Protein AF-A0A9N9AK82-F1 (afdb_monomer_lite)

Radius of gyration: 32.77 Å; chains: 1; bounding box: 68×55×92 Å

Structure (mmCIF, N/CA/C/O backbone):
data_AF-A0A9N9AK82-F1
#
_entry.id   AF-A0A9N9AK82-F1
#
loop_
_atom_site.group_PDB
_atom_site.id
_atom_site.type_symbol
_atom_site.label_atom_id
_atom_site.label_alt_id
_atom_site.label_comp_id
_atom_site.label_asym_id
_atom_site.label_entity_id
_atom_site.label_seq_id
_atom_site.pdbx_PDB_ins_code
_atom_site.Cartn_x
_atom_site.Cartn_y
_atom_site.Cartn_z
_atom_site.occupancy
_atom_site.B_iso_or_equiv
_atom_site.auth_seq_id
_atom_site.auth_comp_id
_atom_site.auth_asym_id
_atom_site.auth_atom_id
_atom_site.pdbx_PDB_model_num
ATOM 1 N N . MET A 1 1 ? 30.386 0.421 -1.378 1.00 57.12 1 MET A N 1
ATOM 2 C CA . MET A 1 1 ? 29.813 1.530 -0.576 1.00 57.12 1 MET A CA 1
ATOM 3 C C . MET A 1 1 ? 28.422 1.947 -1.065 1.00 57.12 1 MET A C 1
ATOM 5 O O . MET A 1 1 ? 27.515 1.926 -0.253 1.00 57.12 1 MET A O 1
ATOM 9 N N . LYS A 1 2 ? 28.200 2.246 -2.359 1.00 51.28 2 LYS A N 1
ATOM 10 C CA . LYS A 1 2 ? 26.871 2.653 -2.878 1.00 51.28 2 LYS A CA 1
ATOM 11 C C . LYS A 1 2 ? 25.741 1.621 -2.682 1.00 51.28 2 LYS A C 1
ATOM 13 O O . LYS A 1 2 ? 24.610 2.031 -2.464 1.00 51.28 2 LYS A O 1
ATOM 18 N N . GLU A 1 3 ? 26.031 0.320 -2.707 1.00 54.09 3 GLU A N 1
ATOM 19 C CA . GLU A 1 3 ? 24.995 -0.717 -2.520 1.00 54.09 3 GLU A CA 1
ATOM 20 C C . GLU A 1 3 ? 24.524 -0.854 -1.069 1.00 54.09 3 GLU A C 1
ATOM 22 O O . GLU A 1 3 ? 23.326 -0.933 -0.819 1.00 54.09 3 GLU A O 1
ATOM 27 N N . HIS A 1 4 ? 25.436 -0.729 -0.100 1.00 60.81 4 HIS A N 1
ATOM 28 C CA . HIS A 1 4 ? 25.074 -0.711 1.322 1.00 60.81 4 HIS A CA 1
ATOM 29 C C . HIS A 1 4 ? 24.156 0.467 1.682 1.00 60.81 4 HIS A C 1
ATOM 31 O O . HIS A 1 4 ? 23.284 0.327 2.533 1.00 60.81 4 HIS A O 1
ATOM 37 N N . TYR A 1 5 ? 24.308 1.617 1.013 1.00 67.31 5 TYR A N 1
ATOM 38 C CA . TYR A 1 5 ? 23.419 2.765 1.220 1.00 67.31 5 TYR A CA 1
ATOM 39 C C . TYR A 1 5 ? 22.008 2.542 0.671 1.00 67.31 5 TYR A C 1
ATOM 41 O O . TYR A 1 5 ? 21.062 3.062 1.255 1.00 67.31 5 TYR A O 1
ATOM 49 N N . LYS A 1 6 ? 21.855 1.783 -0.425 1.00 63.31 6 LYS A N 1
ATOM 50 C CA . LYS A 1 6 ? 20.532 1.456 -0.975 1.00 63.31 6 LYS A CA 1
ATOM 51 C C . LYS A 1 6 ? 19.768 0.522 -0.043 1.00 63.31 6 LYS A C 1
ATOM 53 O O . LYS A 1 6 ? 18.629 0.826 0.289 1.00 63.31 6 LYS A O 1
ATOM 58 N N . PHE A 1 7 ? 20.429 -0.536 0.424 1.00 71.44 7 PHE A N 1
ATOM 59 C CA . PHE A 1 7 ? 19.843 -1.504 1.351 1.00 71.44 7 PHE A CA 1
ATOM 60 C C . PHE A 1 7 ? 19.401 -0.844 2.666 1.00 71.44 7 PHE A C 1
ATOM 62 O O . PHE A 1 7 ? 18.273 -1.010 3.112 1.00 71.44 7 PHE A O 1
ATOM 69 N N . PHE A 1 8 ? 20.242 0.017 3.250 1.00 74.50 8 PHE A N 1
ATOM 70 C CA . PHE A 1 8 ? 19.882 0.708 4.492 1.00 74.50 8 PHE A CA 1
ATOM 71 C C . PHE A 1 8 ? 18.676 1.650 4.326 1.00 74.50 8 PHE A C 1
ATOM 73 O O . PHE A 1 8 ? 17.865 1.805 5.237 1.00 74.50 8 PHE A O 1
ATOM 80 N N . TRP A 1 9 ? 18.538 2.280 3.157 1.00 72.50 9 TRP A N 1
ATOM 81 C CA . TRP A 1 9 ? 17.417 3.173 2.867 1.00 72.50 9 TRP A CA 1
ATOM 82 C C . TRP A 1 9 ? 16.094 2.428 2.665 1.00 72.50 9 TRP A C 1
ATOM 84 O O . TRP A 1 9 ? 15.057 2.928 3.105 1.00 72.50 9 TRP A O 1
ATOM 94 N N . THR A 1 10 ? 16.106 1.257 2.023 1.00 70.44 10 THR A N 1
ATOM 95 C CA . THR A 1 10 ? 14.892 0.448 1.828 1.00 70.44 10 THR A CA 1
ATOM 96 C C . THR A 1 10 ? 14.369 -0.094 3.151 1.00 70.44 10 THR A C 1
ATOM 98 O O . THR A 1 10 ? 13.183 0.080 3.434 1.00 70.44 10 THR A O 1
ATOM 101 N N . GLU A 1 11 ? 15.253 -0.622 4.000 1.00 76.00 11 GLU A N 1
ATOM 102 C CA . GLU A 1 11 ? 14.891 -1.121 5.333 1.00 76.00 11 GLU A CA 1
ATOM 103 C C . GLU A 1 11 ? 14.352 -0.007 6.233 1.00 76.00 11 GLU A C 1
ATOM 105 O O . GLU A 1 11 ? 13.320 -0.151 6.891 1.00 76.00 11 GLU A O 1
ATOM 110 N N . PHE A 1 12 ? 14.982 1.169 6.195 1.00 79.50 12 PHE A N 1
ATOM 111 C CA . PHE A 1 12 ? 14.509 2.323 6.953 1.00 79.50 12 PHE A CA 1
ATOM 112 C C . PHE A 1 12 ? 13.106 2.782 6.518 1.00 79.50 12 PHE A C 1
ATOM 114 O O . PHE A 1 12 ? 12.248 3.059 7.363 1.00 79.50 12 PHE A O 1
ATOM 121 N N . ILE A 1 13 ? 12.842 2.841 5.206 1.00 76.19 13 ILE A N 1
ATOM 122 C CA . ILE A 1 13 ? 11.513 3.178 4.674 1.00 76.19 13 ILE A CA 1
ATOM 123 C C . ILE A 1 13 ? 10.488 2.120 5.094 1.00 76.19 13 ILE A C 1
ATOM 125 O O . ILE A 1 13 ? 9.390 2.480 5.527 1.00 76.19 13 ILE A O 1
ATOM 129 N N . PHE A 1 14 ? 10.829 0.834 4.991 1.00 74.75 14 PHE A N 1
ATOM 130 C CA . PHE A 1 14 ? 9.930 -0.261 5.344 1.00 74.75 14 PHE A CA 1
ATOM 131 C C . PHE A 1 14 ? 9.574 -0.246 6.836 1.00 74.75 14 PHE A C 1
ATOM 133 O O . PHE A 1 14 ? 8.390 -0.292 7.188 1.00 74.75 14 PHE A O 1
ATOM 140 N N . GLY A 1 15 ? 10.568 -0.051 7.707 1.00 79.75 15 GLY A N 1
ATOM 141 C CA . GLY A 1 15 ? 10.370 0.121 9.145 1.00 79.75 15 GLY A CA 1
ATOM 142 C C . GLY A 1 15 ? 9.437 1.293 9.470 1.00 79.75 15 GLY A C 1
ATOM 143 O O . GLY A 1 15 ? 8.470 1.132 10.220 1.00 79.75 15 GLY A O 1
ATOM 144 N N . LEU A 1 16 ? 9.643 2.459 8.845 1.00 77.06 16 LEU A N 1
ATOM 145 C CA . LEU A 1 16 ? 8.751 3.616 9.007 1.00 77.06 16 LEU A CA 1
ATOM 146 C C . LEU A 1 16 ? 7.314 3.328 8.544 1.00 77.06 16 LEU A C 1
ATOM 148 O O . LEU A 1 16 ? 6.356 3.701 9.228 1.00 77.06 16 LEU A O 1
ATOM 152 N N . LEU A 1 17 ? 7.143 2.648 7.406 1.00 77.56 17 LEU A N 1
ATOM 153 C CA . LEU A 1 17 ? 5.831 2.252 6.884 1.00 77.56 17 LEU A CA 1
ATOM 154 C C . LEU A 1 17 ? 5.108 1.273 7.818 1.00 77.56 17 LEU A C 1
ATOM 156 O O . LEU A 1 17 ? 3.905 1.425 8.043 1.00 77.56 17 LEU A O 1
ATOM 160 N N . SER A 1 18 ? 5.829 0.312 8.399 1.00 80.94 18 SER A N 1
ATOM 161 C CA . SER A 1 18 ? 5.286 -0.630 9.382 1.00 80.94 18 SER A CA 1
ATOM 162 C C . SER A 1 18 ? 4.779 0.093 10.637 1.00 80.94 18 SER A C 1
ATOM 164 O O . SER A 1 18 ? 3.636 -0.111 11.066 1.00 80.94 18 SER A O 1
ATOM 166 N N . VAL A 1 19 ? 5.569 1.033 11.175 1.00 85.44 19 VAL A N 1
ATOM 167 C CA . VAL A 1 19 ? 5.165 1.860 12.326 1.00 85.44 19 VAL A CA 1
ATOM 168 C C . VAL A 1 19 ? 3.916 2.687 12.002 1.00 85.44 19 VAL A C 1
ATOM 170 O O . VAL A 1 19 ? 2.976 2.715 12.802 1.00 85.44 19 VAL A O 1
ATOM 173 N N . LEU A 1 20 ? 3.852 3.303 10.817 1.00 80.94 20 LEU A N 1
ATOM 174 C CA . LEU A 1 20 ? 2.680 4.061 10.365 1.00 80.94 20 LEU A CA 1
ATOM 175 C C . LEU A 1 20 ? 1.424 3.186 10.251 1.00 80.94 20 LEU A C 1
ATOM 177 O O . LEU A 1 20 ? 0.350 3.579 10.713 1.00 80.94 20 LEU A O 1
ATOM 181 N N . LEU A 1 21 ? 1.536 1.978 9.691 1.00 81.94 21 LEU A N 1
ATOM 182 C CA . LEU A 1 21 ? 0.420 1.029 9.604 1.00 81.94 21 LEU A CA 1
ATOM 183 C C . LEU A 1 21 ? -0.079 0.608 10.993 1.00 81.94 21 LEU A C 1
ATOM 185 O O . LEU A 1 21 ? -1.291 0.574 11.239 1.00 81.94 21 LEU A O 1
ATOM 189 N N . LYS A 1 22 ? 0.842 0.346 11.927 1.00 86.00 22 LYS A N 1
ATOM 190 C CA . LYS A 1 22 ? 0.517 0.015 13.321 1.00 86.00 22 LYS A CA 1
ATOM 191 C C . LYS A 1 22 ? -0.215 1.169 14.013 1.00 86.00 22 LYS A C 1
ATOM 193 O O . LYS A 1 22 ? -1.239 0.935 14.660 1.00 86.00 22 LYS A O 1
ATOM 198 N N . GLN A 1 23 ? 0.248 2.408 13.832 1.00 86.81 23 GLN A N 1
ATOM 199 C CA . GLN A 1 23 ? -0.425 3.597 14.367 1.00 86.81 23 GLN A CA 1
ATOM 200 C C . GLN A 1 23 ? -1.829 3.781 13.783 1.00 86.81 23 GLN A C 1
ATOM 202 O O . GLN A 1 23 ? -2.773 4.006 14.544 1.00 86.81 23 GLN A O 1
ATOM 207 N N . LYS A 1 24 ? -2.006 3.599 12.467 1.00 85.44 24 LYS A N 1
ATOM 208 C CA . LYS A 1 24 ? -3.327 3.657 11.819 1.00 85.44 24 LYS A CA 1
ATOM 209 C C . LYS A 1 24 ? -4.302 2.639 12.405 1.00 85.44 24 LYS A C 1
ATOM 211 O O . LYS A 1 24 ? -5.432 2.994 12.734 1.00 85.44 24 LYS A O 1
ATOM 216 N N . LYS A 1 25 ? -3.863 1.395 12.618 1.00 87.94 25 LYS A N 1
ATOM 217 C CA . LYS A 1 25 ? -4.694 0.356 13.246 1.00 87.94 25 LYS A CA 1
ATOM 218 C C . LYS A 1 25 ? -5.120 0.742 14.667 1.00 87.94 25 LYS A C 1
ATOM 220 O O . LYS A 1 25 ? -6.303 0.650 14.995 1.00 87.94 25 LYS A O 1
ATOM 225 N N . HIS A 1 26 ? -4.182 1.222 15.489 1.00 89.94 26 HIS A N 1
ATOM 226 C CA . HIS A 1 26 ? -4.482 1.699 16.843 1.00 89.94 26 HIS A CA 1
ATOM 227 C C . HIS A 1 26 ? -5.468 2.872 16.845 1.00 89.94 26 HIS A C 1
ATOM 229 O O . HIS A 1 26 ? -6.387 2.898 17.660 1.00 89.94 26 HIS A O 1
ATOM 235 N N . LYS A 1 27 ? -5.312 3.818 15.917 1.00 91.44 27 LYS A N 1
ATOM 236 C CA . LYS A 1 27 ? -6.198 4.975 15.746 1.00 91.44 27 LYS A CA 1
ATOM 237 C C . LYS A 1 27 ? -7.631 4.555 15.412 1.00 91.44 27 LYS A C 1
ATOM 239 O O . LYS A 1 27 ? -8.564 5.064 16.027 1.00 91.44 27 LYS A O 1
ATOM 244 N N . THR A 1 28 ? -7.810 3.604 14.495 1.00 85.94 28 THR A N 1
ATOM 245 C CA . THR A 1 28 ? -9.134 3.062 14.140 1.00 85.94 28 THR A CA 1
ATOM 246 C C . THR A 1 28 ? -9.804 2.370 15.326 1.00 85.94 28 THR A C 1
ATOM 248 O O . THR A 1 28 ? -10.995 2.577 15.573 1.00 85.94 28 THR A O 1
ATOM 251 N N . GLN A 1 29 ? -9.043 1.596 16.105 1.00 91.38 29 GLN A N 1
ATOM 252 C CA . GLN A 1 29 ? -9.556 0.980 17.328 1.00 91.38 29 GLN A CA 1
ATOM 253 C C . GLN A 1 29 ? -9.997 2.047 18.343 1.00 91.38 29 GLN A C 1
ATOM 255 O O . GLN A 1 29 ? -11.115 1.989 18.850 1.00 91.38 29 GLN A O 1
ATOM 260 N N . LEU A 1 30 ? -9.165 3.069 18.569 1.00 93.56 30 LEU A N 1
ATOM 261 C CA . LEU A 1 30 ? -9.469 4.154 19.503 1.00 93.56 30 LEU A CA 1
ATOM 262 C C . LEU A 1 30 ? -10.710 4.955 19.092 1.00 93.56 30 LEU A C 1
ATOM 264 O O . LEU A 1 30 ? -11.515 5.320 19.942 1.00 93.56 30 LEU A O 1
ATOM 268 N N . LEU A 1 31 ? -10.874 5.216 17.792 1.00 90.31 31 LEU A N 1
ATOM 269 C CA . LEU A 1 31 ? -12.062 5.872 17.244 1.00 90.31 31 LEU A CA 1
ATOM 270 C C . LEU A 1 31 ? -13.328 5.062 17.531 1.00 90.31 31 LEU A C 1
ATOM 272 O O . LEU A 1 31 ? -14.309 5.625 18.000 1.00 90.31 31 LEU A O 1
ATOM 276 N N . THR A 1 32 ? -13.280 3.746 17.323 1.00 89.88 32 THR A N 1
ATOM 277 C CA . THR A 1 32 ? -14.416 2.850 17.596 1.00 89.88 32 THR A CA 1
ATOM 278 C C . THR A 1 32 ? -14.797 2.871 19.080 1.00 89.88 32 THR A C 1
ATOM 280 O O . THR A 1 32 ? -15.976 2.958 19.428 1.00 89.88 32 THR A O 1
ATOM 283 N N . GLU A 1 33 ? -13.802 2.853 19.970 1.00 92.88 33 GLU A N 1
ATOM 284 C CA . GLU A 1 33 ? -14.021 2.966 21.415 1.00 92.88 33 GLU A CA 1
ATOM 285 C C . GLU A 1 33 ? -14.613 4.326 21.811 1.00 92.88 33 GLU A C 1
ATOM 287 O O . GLU A 1 33 ? -15.521 4.373 22.639 1.00 92.88 33 GLU A O 1
ATOM 292 N N . ILE A 1 34 ? -14.141 5.424 21.210 1.00 92.75 34 ILE A N 1
ATOM 293 C CA . ILE A 1 34 ? -14.694 6.769 21.426 1.00 92.75 34 ILE A CA 1
ATOM 294 C C . ILE A 1 34 ? -16.156 6.818 20.978 1.00 92.75 34 ILE A C 1
ATOM 296 O O . ILE A 1 34 ? -17.001 7.249 21.756 1.00 92.75 34 ILE A O 1
ATOM 300 N N . THR A 1 35 ? -16.474 6.321 19.780 1.00 89.88 35 THR A N 1
ATOM 301 C CA . THR A 1 35 ? -17.852 6.286 19.268 1.00 89.88 35 THR A CA 1
ATOM 302 C C . THR A 1 35 ? -18.773 5.469 20.174 1.00 89.88 35 THR A C 1
ATOM 304 O O . THR A 1 35 ? -19.894 5.887 20.447 1.00 89.88 35 THR A O 1
ATOM 307 N N . THR A 1 36 ? -18.294 4.337 20.696 1.00 92.25 36 THR A N 1
ATOM 308 C CA . THR A 1 36 ? -19.066 3.500 21.629 1.00 92.25 36 THR A CA 1
ATOM 309 C C . THR A 1 36 ? -19.327 4.227 22.952 1.00 92.25 36 THR A C 1
ATOM 311 O O . THR A 1 36 ? -20.435 4.181 23.481 1.00 92.25 36 THR A O 1
ATOM 314 N N . LEU A 1 37 ? -18.323 4.930 23.489 1.00 92.44 37 LEU A N 1
ATOM 315 C CA . LEU A 1 37 ? -18.468 5.719 24.717 1.00 92.44 37 LEU A CA 1
ATOM 316 C C . LEU A 1 37 ? -19.406 6.921 24.538 1.00 92.44 37 LEU A C 1
ATOM 318 O O . LEU A 1 37 ? -20.136 7.248 25.466 1.00 92.44 37 LEU A O 1
ATOM 322 N N . GLU A 1 38 ? -19.414 7.556 23.366 1.00 90.56 38 GLU A N 1
ATOM 323 C CA . GLU A 1 38 ? -20.307 8.682 23.055 1.00 90.56 38 GLU A CA 1
ATOM 324 C C . GLU A 1 38 ? -21.777 8.265 22.912 1.00 90.56 38 GLU A C 1
ATOM 326 O O . GLU A 1 38 ? -22.667 9.074 23.158 1.00 90.56 38 GLU A O 1
ATOM 331 N N . GLN A 1 39 ? -22.041 7.010 22.538 1.00 91.06 39 GLN A N 1
ATOM 332 C CA . GLN A 1 39 ? -23.399 6.473 22.401 1.00 91.06 39 GLN A CA 1
ATOM 333 C C . GLN A 1 39 ? -24.003 5.988 23.728 1.00 91.06 39 GLN A C 1
ATOM 335 O O . GLN A 1 39 ? -25.219 5.808 23.815 1.00 91.06 39 GLN A O 1
ATOM 340 N N . ASN A 1 40 ? -23.188 5.780 24.766 1.00 91.81 40 ASN A N 1
ATOM 341 C CA . ASN A 1 40 ? -23.667 5.289 26.054 1.00 91.81 40 ASN A CA 1
ATOM 342 C C . ASN A 1 40 ? -24.250 6.435 26.914 1.00 91.81 40 ASN A C 1
ATOM 344 O O . ASN A 1 40 ? -23.563 7.424 27.166 1.00 91.81 40 ASN A O 1
ATOM 348 N N . PRO A 1 41 ? -25.484 6.298 27.443 1.00 75.69 41 PRO A N 1
ATOM 349 C CA . PRO A 1 41 ? -26.207 7.373 28.139 1.00 75.69 41 PRO A CA 1
ATOM 350 C C . PRO A 1 41 ? -25.645 7.739 29.524 1.00 75.69 41 PRO A C 1
ATOM 352 O O . PRO A 1 41 ? -26.105 8.697 30.141 1.00 75.69 41 PRO A O 1
ATOM 355 N N . THR A 1 42 ? -24.658 6.998 30.034 1.00 79.50 42 THR A N 1
ATOM 356 C CA . THR A 1 42 ? -23.975 7.288 31.304 1.00 79.50 42 THR A CA 1
ATOM 357 C C . THR A 1 42 ? -22.469 7.375 31.042 1.00 79.50 42 THR A C 1
ATOM 359 O O . THR A 1 42 ? -21.761 6.375 31.173 1.00 79.50 42 THR A O 1
ATOM 362 N N . PRO A 1 43 ? -21.959 8.528 30.579 1.00 73.25 43 PRO A N 1
ATOM 363 C CA . PRO A 1 43 ? -20.579 8.623 30.134 1.00 73.25 43 PRO A CA 1
ATOM 364 C C . PRO A 1 43 ? -19.623 8.639 31.328 1.00 73.25 43 PRO A C 1
ATOM 366 O O . PRO A 1 43 ? -19.697 9.500 32.206 1.00 73.25 43 PRO A O 1
ATOM 369 N N . ASN A 1 44 ? -18.653 7.724 31.315 1.00 88.38 44 ASN A N 1
ATOM 370 C CA . ASN A 1 44 ? -17.413 7.886 32.065 1.00 88.38 44 ASN A CA 1
ATOM 371 C C . ASN A 1 44 ? -16.596 9.006 31.394 1.00 88.38 44 ASN A C 1
ATOM 373 O O . ASN A 1 44 ? -15.694 8.751 30.594 1.00 88.38 44 ASN A O 1
ATOM 377 N N . GLN A 1 45 ? -16.984 10.260 31.651 1.00 92.44 45 GLN A N 1
ATOM 378 C CA . GLN A 1 45 ? -16.485 11.455 30.959 1.00 92.44 45 GLN A CA 1
ATOM 379 C C . GLN A 1 45 ? -14.949 11.538 30.968 1.00 92.44 45 GLN A C 1
ATOM 381 O O . GLN A 1 45 ? -14.333 11.887 29.962 1.00 92.44 45 GLN A O 1
ATOM 386 N N . THR A 1 46 ? -14.325 11.138 32.079 1.00 94.44 46 THR A N 1
ATOM 387 C CA . THR A 1 46 ? -12.866 11.111 32.240 1.00 94.44 46 THR A CA 1
ATOM 388 C C . THR A 1 46 ? -12.189 10.136 31.274 1.00 94.44 46 THR A C 1
ATOM 390 O O . THR A 1 46 ? -11.155 10.460 30.691 1.00 94.44 46 THR A O 1
ATOM 393 N N . GLU A 1 47 ? -12.770 8.954 31.054 1.00 95.38 47 GLU A N 1
ATOM 394 C CA . GLU A 1 47 ? -12.233 7.971 30.106 1.00 95.38 47 GLU A CA 1
ATOM 395 C C . GLU A 1 47 ? -12.364 8.461 28.657 1.00 95.38 47 GLU A C 1
ATOM 397 O O . GLU A 1 47 ? -11.428 8.323 27.863 1.00 95.38 47 GLU A O 1
ATOM 402 N N . LEU A 1 48 ? -13.493 9.093 28.320 1.00 93.62 48 LEU A N 1
ATOM 403 C CA . LEU A 1 48 ? -13.724 9.663 26.993 1.00 93.62 48 LEU A CA 1
ATOM 404 C C . LEU A 1 48 ? -12.699 10.757 26.661 1.00 93.62 48 LEU A C 1
ATOM 406 O O . LEU A 1 48 ? -12.124 10.763 25.569 1.00 93.62 48 LEU A O 1
ATOM 410 N N . GLU A 1 49 ? -12.432 11.664 27.601 1.00 95.12 49 GLU A N 1
ATOM 411 C CA . GLU A 1 49 ? -11.431 12.720 27.428 1.00 95.12 49 GLU A CA 1
ATOM 412 C C . GLU A 1 49 ? -10.011 12.156 27.303 1.00 95.12 49 GLU A C 1
ATOM 414 O O . GLU A 1 49 ? -9.258 12.586 26.422 1.00 95.12 49 GLU A O 1
ATOM 419 N N . ALA A 1 50 ? -9.660 11.143 28.102 1.00 96.62 50 ALA A N 1
ATOM 420 C CA . ALA A 1 50 ? -8.366 10.472 28.013 1.00 96.62 50 ALA A CA 1
ATOM 421 C C . ALA A 1 50 ? -8.155 9.804 26.642 1.00 96.62 50 ALA A C 1
ATOM 423 O O . ALA A 1 50 ? -7.095 9.969 26.029 1.00 96.62 50 ALA A O 1
ATOM 424 N N . LYS A 1 51 ? -9.171 9.111 26.106 1.00 95.31 51 LYS A N 1
ATOM 425 C CA . LYS A 1 51 ? -9.095 8.506 24.765 1.00 95.31 51 LYS A CA 1
ATOM 426 C C . LYS A 1 51 ? -9.027 9.567 23.669 1.00 95.31 51 LYS A C 1
ATOM 428 O O . LYS A 1 51 ? -8.187 9.462 22.779 1.00 95.31 51 LYS A O 1
ATOM 433 N N . LYS A 1 52 ? -9.819 10.641 23.751 1.00 93.25 52 LYS A N 1
ATOM 434 C CA . LYS A 1 52 ? -9.733 11.766 22.801 1.00 93.25 52 LYS A CA 1
ATOM 435 C C . LYS A 1 52 ? -8.355 12.427 22.809 1.00 93.25 52 LYS A C 1
ATOM 437 O O . LYS A 1 52 ? -7.861 12.798 21.747 1.00 93.25 52 LYS A O 1
ATOM 442 N N . LYS A 1 53 ? -7.718 12.558 23.976 1.00 96.25 53 LYS A N 1
ATOM 443 C CA . LYS A 1 53 ? -6.348 13.072 24.088 1.00 96.25 53 LYS A CA 1
ATOM 444 C C . LYS A 1 53 ? -5.341 12.134 23.416 1.00 96.25 53 LYS A C 1
ATOM 446 O O . LYS A 1 53 ? -4.590 12.583 22.556 1.00 96.25 53 LYS A O 1
ATOM 451 N N . LYS A 1 54 ? -5.388 10.834 23.725 1.00 95.81 54 LYS A N 1
ATOM 452 C CA . LYS A 1 54 ? -4.513 9.820 23.112 1.00 95.81 54 LYS A CA 1
ATOM 453 C C . LYS A 1 54 ? -4.682 9.736 21.589 1.00 95.81 54 LYS A C 1
ATOM 455 O O . LYS A 1 54 ? -3.711 9.519 20.871 1.00 95.81 54 LYS A O 1
ATOM 460 N N . LEU A 1 55 ? -5.898 9.954 21.079 1.00 94.00 55 LEU A N 1
ATOM 461 C CA . LEU A 1 55 ? -6.155 10.030 19.639 1.00 94.00 55 LEU A CA 1
ATOM 462 C C . LEU A 1 55 ? -5.401 11.193 18.979 1.00 94.00 55 LEU A C 1
ATOM 464 O O . LEU A 1 55 ? -4.839 11.004 17.903 1.00 94.00 55 LEU A O 1
ATOM 468 N N . ARG A 1 56 ? -5.371 12.372 19.618 1.00 93.06 56 ARG A N 1
ATOM 469 C CA . ARG A 1 56 ? -4.620 13.535 19.113 1.00 93.06 56 ARG A CA 1
ATOM 470 C C . ARG A 1 56 ? -3.116 13.277 19.125 1.00 93.06 56 ARG A C 1
ATOM 472 O O . ARG A 1 56 ? -2.461 13.532 18.126 1.00 93.06 56 ARG A O 1
ATOM 479 N N . GLU A 1 57 ? -2.592 12.694 20.204 1.00 94.75 57 GLU A N 1
ATOM 480 C CA . GLU A 1 57 ? -1.168 12.335 20.301 1.00 94.75 57 GLU A CA 1
ATOM 481 C C . GLU A 1 57 ? -0.747 11.372 19.178 1.00 94.75 57 GLU A C 1
ATOM 483 O O . GLU A 1 57 ? 0.277 11.585 18.533 1.00 94.75 57 GLU A O 1
ATOM 488 N N . LEU A 1 58 ? -1.566 10.356 18.877 1.00 92.69 58 LEU A N 1
ATOM 489 C CA . LEU A 1 58 ? -1.315 9.446 17.754 1.00 92.69 58 LEU A CA 1
ATOM 490 C C . LEU A 1 58 ? -1.404 10.148 16.393 1.00 92.69 58 LEU A C 1
ATOM 492 O O . LEU A 1 58 ? -0.625 9.835 15.499 1.00 92.69 58 LEU A O 1
ATOM 496 N N . GLN A 1 59 ? -2.332 11.094 16.222 1.00 88.94 59 GLN A N 1
ATOM 497 C CA . GLN A 1 59 ? -2.432 11.887 14.992 1.00 88.94 59 GLN A CA 1
ATOM 498 C C . GLN A 1 59 ? -1.195 12.767 14.772 1.00 88.94 59 GLN A C 1
ATOM 500 O O . GLN A 1 59 ? -0.729 12.893 13.639 1.00 88.94 59 GLN A O 1
ATOM 505 N N . ASP A 1 60 ? -0.648 13.352 15.836 1.00 91.75 60 ASP A N 1
ATOM 506 C CA . ASP A 1 60 ? 0.561 14.171 15.762 1.00 91.75 60 ASP A CA 1
ATOM 507 C C . ASP A 1 60 ? 1.804 13.322 15.463 1.00 91.75 60 ASP A C 1
ATOM 509 O O . ASP A 1 60 ? 2.626 13.710 14.631 1.00 91.75 60 ASP A O 1
ATOM 513 N N . GLN A 1 61 ? 1.914 12.135 16.070 1.00 91.25 61 GLN A N 1
ATOM 514 C CA . GLN A 1 61 ? 2.980 11.178 15.759 1.00 91.25 61 GLN A CA 1
ATOM 515 C C . GLN A 1 61 ? 2.913 10.698 14.304 1.00 91.25 61 GLN A C 1
ATOM 517 O O . GLN A 1 61 ? 3.934 10.691 13.619 1.00 91.25 61 GLN A O 1
ATOM 522 N N . GLU A 1 62 ? 1.717 10.358 13.812 1.00 89.12 62 GLU A N 1
ATOM 523 C CA . GLU A 1 62 ? 1.498 9.954 12.419 1.00 89.12 62 GLU A CA 1
ATOM 524 C C . GLU A 1 62 ? 1.958 11.062 11.464 1.00 89.12 62 GLU A C 1
ATOM 526 O O . GLU A 1 62 ? 2.663 10.793 10.494 1.00 89.12 62 GLU A O 1
ATOM 531 N N . LYS A 1 63 ? 1.638 12.323 11.783 1.00 88.44 63 LYS A N 1
ATOM 532 C CA . LYS A 1 63 ? 2.041 13.491 10.993 1.00 88.44 63 LYS A CA 1
ATOM 533 C C . LYS A 1 63 ? 3.556 13.717 10.990 1.00 88.44 63 LYS A C 1
ATOM 535 O O . LYS A 1 63 ? 4.117 14.096 9.961 1.00 88.44 63 LYS A O 1
ATOM 540 N N . GLN A 1 64 ? 4.225 13.506 12.125 1.00 89.38 64 GLN A N 1
ATOM 541 C CA . GLN A 1 64 ? 5.685 13.610 12.221 1.00 89.38 64 GLN A CA 1
ATOM 542 C C . GLN A 1 64 ? 6.380 12.508 11.416 1.00 89.38 64 GLN A C 1
ATOM 544 O O . GLN A 1 64 ? 7.299 12.803 10.654 1.00 89.38 64 GLN A O 1
ATOM 549 N N . LEU A 1 65 ? 5.905 11.265 11.529 1.00 88.81 65 LEU A N 1
ATOM 550 C CA . LEU A 1 65 ? 6.429 10.125 10.775 1.00 88.81 65 LEU A CA 1
ATOM 551 C C . LEU A 1 65 ? 6.154 10.250 9.275 1.00 88.81 65 LEU A C 1
ATOM 553 O O . LEU A 1 65 ? 7.012 9.927 8.464 1.00 88.81 65 LEU A O 1
ATOM 557 N N . SER A 1 66 ? 4.987 10.759 8.872 1.00 85.50 66 SER A N 1
ATOM 558 C CA . SER A 1 66 ? 4.717 10.992 7.453 1.00 85.50 66 SER A CA 1
ATOM 559 C C . SER A 1 66 ? 5.616 12.086 6.878 1.00 85.50 66 SER A C 1
ATOM 561 O O . SER A 1 66 ? 6.023 11.992 5.727 1.00 85.50 66 SER A O 1
ATOM 563 N N . ALA A 1 67 ? 5.968 13.103 7.672 1.00 90.06 67 ALA A N 1
ATOM 564 C CA . ALA A 1 67 ? 6.822 14.198 7.219 1.00 90.06 67 ALA A CA 1
ATOM 565 C C . ALA A 1 67 ? 8.282 13.778 6.964 1.00 90.06 67 ALA A C 1
ATOM 567 O O . ALA A 1 67 ? 8.967 14.468 6.208 1.00 90.06 67 ALA A O 1
ATOM 568 N N . SER A 1 68 ? 8.755 12.676 7.563 1.00 89.38 68 SER A N 1
ATOM 569 C CA . SER A 1 68 ? 10.110 12.145 7.344 1.00 89.38 68 SER A CA 1
ATOM 570 C C . SER A 1 68 ? 10.231 11.230 6.122 1.00 89.38 68 SER A C 1
ATOM 572 O O . SER A 1 68 ? 11.347 10.908 5.715 1.00 89.38 68 SER A O 1
ATOM 574 N N . LEU A 1 69 ? 9.113 10.820 5.513 1.00 88.25 69 LEU A N 1
ATOM 575 C CA . LEU A 1 69 ? 9.125 9.993 4.307 1.00 88.25 69 LEU A CA 1
ATOM 576 C C . LEU A 1 69 ? 9.592 10.789 3.075 1.00 88.25 69 LEU A C 1
ATOM 578 O O . LEU A 1 69 ? 9.403 12.007 3.024 1.00 88.25 69 LEU A O 1
ATOM 582 N N . PRO A 1 70 ? 10.124 10.125 2.031 1.00 91.44 70 PRO A N 1
ATOM 583 C CA . PRO A 1 70 ? 10.356 10.762 0.738 1.00 91.44 70 PRO A CA 1
ATOM 584 C C . PRO A 1 70 ? 9.096 11.451 0.202 1.00 91.44 70 PRO A C 1
ATOM 586 O O . PRO A 1 70 ? 7.984 10.946 0.366 1.00 91.44 70 PRO A O 1
ATOM 589 N N . LEU A 1 71 ? 9.264 12.595 -0.468 1.00 91.69 71 LEU A N 1
ATOM 590 C CA . LEU A 1 71 ? 8.143 13.415 -0.943 1.00 91.69 71 LEU A CA 1
ATOM 591 C C . LEU A 1 71 ? 7.200 12.638 -1.879 1.00 91.69 71 LEU A C 1
ATOM 593 O O . LEU A 1 71 ? 5.984 12.756 -1.765 1.00 91.69 71 LEU A O 1
ATOM 597 N N . THR A 1 72 ? 7.756 11.793 -2.748 1.00 87.88 72 THR A N 1
ATOM 598 C CA . THR A 1 72 ? 7.003 10.896 -3.640 1.00 87.88 72 THR A CA 1
ATOM 599 C C . THR A 1 72 ? 6.141 9.901 -2.860 1.00 87.88 72 THR A C 1
ATOM 601 O O . THR A 1 72 ? 4.970 9.704 -3.179 1.00 87.88 72 THR A O 1
ATOM 604 N N . THR A 1 73 ? 6.679 9.327 -1.782 1.00 87.06 73 THR A N 1
ATOM 605 C CA . THR A 1 73 ? 5.948 8.419 -0.891 1.00 87.06 73 THR A CA 1
ATOM 606 C C . THR A 1 73 ? 4.822 9.143 -0.156 1.00 87.06 73 THR A C 1
ATOM 608 O O . THR A 1 73 ? 3.714 8.613 -0.067 1.00 87.06 73 THR A O 1
ATOM 611 N N . GLN A 1 74 ? 5.065 10.366 0.332 1.00 92.12 74 GLN A N 1
ATOM 612 C CA . GLN A 1 74 ? 4.027 11.185 0.972 1.00 92.12 74 GLN A CA 1
ATOM 613 C C . GLN A 1 74 ? 2.859 11.466 0.013 1.00 92.12 74 GLN A C 1
ATOM 615 O O . GLN A 1 74 ? 1.698 11.309 0.396 1.00 92.12 74 GLN A O 1
ATOM 620 N N . ILE A 1 75 ? 3.166 11.822 -1.240 1.00 94.38 75 ILE A N 1
ATOM 621 C CA . ILE A 1 75 ? 2.177 12.049 -2.304 1.00 94.38 75 ILE A CA 1
ATOM 622 C C . ILE A 1 75 ? 1.361 10.777 -2.555 1.00 94.38 75 ILE A C 1
ATOM 624 O O . ILE A 1 75 ? 0.136 10.818 -2.457 1.00 94.38 75 ILE A O 1
ATOM 628 N N . SER A 1 76 ? 2.021 9.633 -2.764 1.00 90.69 76 SER A N 1
ATOM 629 C CA . SER A 1 76 ? 1.337 8.360 -3.036 1.00 90.69 76 SER A CA 1
ATOM 630 C C . SER A 1 76 ? 0.399 7.925 -1.899 1.00 90.69 76 SER A C 1
ATOM 632 O O . SER A 1 76 ? -0.695 7.409 -2.141 1.00 90.69 76 SER A O 1
ATOM 634 N N . ILE A 1 77 ? 0.797 8.150 -0.640 1.00 87.44 77 ILE A N 1
ATOM 635 C CA . ILE A 1 77 ? -0.052 7.864 0.525 1.00 87.44 77 ILE A CA 1
ATOM 636 C C . ILE A 1 77 ? -1.294 8.764 0.518 1.00 87.44 77 ILE A C 1
ATOM 638 O O . ILE A 1 77 ? -2.404 8.258 0.697 1.00 87.44 77 ILE A O 1
ATOM 642 N N . LEU A 1 78 ? -1.132 10.071 0.287 1.00 93.81 78 LEU A N 1
ATOM 643 C CA . LEU A 1 78 ? -2.255 11.012 0.246 1.00 93.81 78 LEU A CA 1
ATOM 644 C C . LEU A 1 78 ? -3.220 10.723 -0.904 1.00 93.81 78 LEU A C 1
ATOM 646 O O . LEU A 1 78 ? -4.430 10.743 -0.691 1.00 93.81 78 LEU A O 1
ATOM 650 N N . GLU A 1 79 ? -2.715 10.418 -2.098 1.00 94.50 79 GLU A N 1
ATOM 651 C CA . GLU A 1 79 ? -3.544 10.044 -3.250 1.00 94.50 79 GLU A CA 1
ATOM 652 C C . GLU A 1 79 ? -4.391 8.804 -2.956 1.00 94.50 79 GLU A C 1
ATOM 654 O O . GLU A 1 79 ? -5.581 8.771 -3.274 1.00 94.50 79 GLU A O 1
ATOM 659 N N . ARG A 1 80 ? -3.804 7.798 -2.294 1.00 91.31 80 ARG A N 1
ATOM 660 C CA . ARG A 1 80 ? -4.525 6.593 -1.872 1.00 91.31 80 ARG A CA 1
ATOM 661 C C . ARG A 1 80 ? -5.628 6.917 -0.869 1.00 91.31 80 ARG A C 1
ATOM 663 O O . ARG A 1 80 ? -6.754 6.469 -1.058 1.00 91.31 80 ARG A O 1
ATOM 670 N N . GLU A 1 81 ? -5.330 7.713 0.156 1.00 90.75 81 GLU A N 1
ATOM 671 C CA . GLU A 1 81 ? -6.316 8.124 1.167 1.00 90.75 81 GLU A CA 1
ATOM 672 C C . GLU A 1 81 ? -7.463 8.941 0.558 1.00 90.75 81 GLU A C 1
ATOM 674 O O . GLU A 1 81 ? -8.629 8.726 0.890 1.00 90.75 81 GLU A O 1
ATOM 679 N N . ILE A 1 82 ? -7.150 9.858 -0.363 1.00 95.81 82 ILE A N 1
ATOM 680 C CA . ILE A 1 82 ? -8.147 10.633 -1.112 1.00 95.81 82 ILE A CA 1
ATOM 681 C C . ILE A 1 82 ? -9.028 9.689 -1.928 1.00 95.81 82 ILE A C 1
ATOM 683 O O . ILE A 1 82 ? -10.250 9.773 -1.832 1.00 95.81 82 ILE A O 1
ATOM 687 N N . LYS A 1 83 ? -8.429 8.748 -2.663 1.00 95.88 83 LYS A N 1
ATOM 688 C CA . LYS A 1 83 ? -9.155 7.773 -3.482 1.00 95.88 83 LYS A CA 1
ATOM 689 C C . LYS A 1 83 ? -10.066 6.875 -2.642 1.00 95.88 83 LYS A C 1
ATOM 691 O O . LYS A 1 83 ? -11.203 6.623 -3.029 1.00 95.88 83 LYS A O 1
ATOM 696 N N . GLU A 1 84 ? -9.604 6.408 -1.483 1.00 92.56 84 GLU A N 1
ATOM 697 C CA . GLU A 1 84 ? -10.420 5.625 -0.544 1.00 92.56 84 GLU A CA 1
ATOM 698 C C . GLU A 1 84 ? -11.638 6.412 -0.043 1.00 92.56 84 GLU A C 1
ATOM 700 O O . GLU A 1 84 ? -12.739 5.865 0.027 1.00 92.56 84 GLU A O 1
ATOM 705 N N . LEU A 1 85 ? -11.466 7.701 0.267 1.00 93.06 85 LEU A N 1
ATOM 706 C CA . LEU A 1 85 ? -12.561 8.580 0.681 1.00 93.06 85 LEU A CA 1
ATOM 707 C C . LEU A 1 85 ? -13.523 8.899 -0.471 1.00 93.06 85 LEU A C 1
ATOM 709 O O . LEU A 1 85 ? -14.731 8.943 -0.256 1.00 93.06 85 LEU A O 1
ATOM 713 N N . GLU A 1 86 ? -13.014 9.111 -1.683 1.00 95.56 86 GLU A N 1
ATOM 714 C CA . GLU A 1 86 ? -13.828 9.379 -2.874 1.00 95.56 86 GLU A CA 1
ATOM 715 C C . GLU A 1 86 ? -14.665 8.172 -3.301 1.00 95.56 86 GLU A C 1
ATOM 717 O O . GLU A 1 86 ? -15.798 8.348 -3.748 1.00 95.56 86 GLU A O 1
ATOM 722 N N . ASN A 1 87 ? -14.148 6.957 -3.099 1.00 96.25 87 ASN A N 1
ATOM 723 C CA . ASN A 1 87 ? -14.842 5.711 -3.422 1.00 96.25 87 ASN A CA 1
ATOM 724 C C . ASN A 1 87 ? -16.008 5.384 -2.468 1.00 96.25 87 ASN A C 1
ATOM 726 O O . ASN A 1 87 ? -16.792 4.478 -2.757 1.00 96.25 87 ASN A O 1
ATOM 730 N N . LYS A 1 88 ? -16.153 6.087 -1.336 1.00 93.62 88 LYS A N 1
ATOM 731 C CA . LYS A 1 88 ? -17.307 5.914 -0.440 1.00 93.62 88 LYS A CA 1
ATOM 732 C C . LYS A 1 88 ? -18.561 6.528 -1.070 1.00 93.62 88 LYS A C 1
ATOM 734 O O . LYS A 1 88 ? -18.602 7.729 -1.342 1.00 93.62 88 LYS A O 1
ATOM 739 N N . SER A 1 89 ? -19.598 5.706 -1.253 1.00 94.00 89 SER A N 1
ATOM 740 C CA . SER A 1 89 ? -20.871 6.115 -1.870 1.00 94.00 89 SER A CA 1
ATOM 741 C C . SER A 1 89 ? -21.652 7.134 -1.036 1.00 94.00 89 SER A C 1
ATOM 743 O O . SER A 1 89 ? -22.326 7.995 -1.593 1.00 94.00 89 SER A O 1
ATOM 745 N N . ILE A 1 90 ? -21.542 7.053 0.291 1.00 94.94 90 ILE A N 1
ATOM 746 C CA . ILE A 1 90 ? -22.138 7.986 1.246 1.00 94.94 90 ILE A CA 1
ATOM 747 C C . ILE A 1 90 ? -21.009 8.487 2.142 1.00 94.94 90 ILE A C 1
ATOM 749 O O . ILE A 1 90 ? -20.328 7.688 2.787 1.00 94.94 90 ILE A O 1
ATOM 753 N N . ARG A 1 91 ? -20.801 9.805 2.162 1.00 93.44 91 ARG A N 1
ATOM 754 C CA . ARG A 1 91 ? -19.816 10.480 3.011 1.00 93.44 91 ARG A CA 1
ATOM 755 C C . ARG A 1 91 ? -20.538 11.319 4.052 1.00 93.44 91 ARG A C 1
ATOM 757 O O . ARG A 1 91 ? -21.504 12.012 3.751 1.00 93.44 91 ARG A O 1
ATOM 764 N N . THR A 1 92 ? -20.064 11.255 5.284 1.00 91.44 92 THR A N 1
ATOM 765 C CA . THR A 1 92 ? -20.495 12.168 6.345 1.00 91.44 92 THR A CA 1
ATOM 766 C C . THR A 1 92 ? -19.902 13.565 6.121 1.00 91.44 92 THR A C 1
ATOM 768 O O . THR A 1 92 ? -18.844 13.709 5.508 1.00 91.44 92 THR A O 1
ATOM 771 N N . GLN A 1 93 ? -20.522 14.613 6.676 1.00 90.81 93 GLN A N 1
ATOM 772 C CA . GLN A 1 93 ? -19.993 15.988 6.599 1.00 90.81 93 GLN A CA 1
ATOM 773 C C . GLN A 1 93 ? -18.559 16.100 7.163 1.00 90.81 93 GLN A C 1
ATOM 775 O O . GLN A 1 93 ? -17.730 16.875 6.673 1.00 90.81 93 GLN A O 1
ATOM 780 N N . ALA A 1 94 ? -18.241 15.291 8.179 1.00 82.94 94 ALA A N 1
ATOM 781 C CA . ALA A 1 94 ? -16.895 15.190 8.733 1.00 82.94 94 ALA A CA 1
ATOM 782 C C . ALA A 1 94 ? -15.899 14.596 7.721 1.00 82.94 94 ALA A C 1
ATOM 784 O O . ALA A 1 94 ? -14.795 15.119 7.568 1.00 82.94 94 ALA A O 1
ATOM 785 N N . GLU A 1 95 ? -16.291 13.548 6.992 1.00 87.12 95 GLU A N 1
ATOM 786 C CA . GLU A 1 95 ? -15.467 12.945 5.939 1.00 87.12 95 GLU A CA 1
ATOM 787 C C . GLU A 1 95 ? -15.271 13.881 4.741 1.00 87.12 95 GLU A C 1
ATOM 789 O O . GLU A 1 95 ? -14.177 13.917 4.185 1.00 87.12 95 GLU A O 1
ATOM 794 N N . GLU A 1 96 ? -16.269 14.686 4.365 1.00 92.62 96 GLU A N 1
ATOM 795 C CA . GLU A 1 96 ? -16.118 15.702 3.310 1.00 92.62 96 GLU A CA 1
ATOM 796 C C . GLU A 1 96 ? -15.134 16.809 3.702 1.00 92.62 96 GLU A C 1
ATOM 798 O O . GLU A 1 96 ? -14.272 17.212 2.910 1.00 92.62 96 GLU A O 1
ATOM 803 N N . THR A 1 97 ? -15.218 17.270 4.951 1.00 91.88 97 THR A N 1
ATOM 804 C CA . THR A 1 97 ? -14.280 18.256 5.500 1.00 91.88 97 THR A CA 1
ATOM 805 C C . THR A 1 97 ? -12.861 17.681 5.538 1.00 91.88 97 THR A C 1
ATOM 807 O O . THR A 1 97 ? -11.898 18.344 5.141 1.00 91.88 97 THR A O 1
ATOM 810 N N . PHE A 1 98 ? -12.726 16.418 5.954 1.00 90.56 98 PHE A N 1
ATOM 811 C CA . PHE A 1 98 ? -11.451 15.707 5.985 1.00 90.56 98 PHE A CA 1
ATOM 812 C C . PHE A 1 98 ? -10.859 15.511 4.582 1.00 90.56 98 PHE A C 1
ATOM 814 O O . PHE A 1 98 ? -9.685 15.812 4.367 1.00 90.56 98 PHE A O 1
ATOM 821 N N . LEU A 1 99 ? -11.675 15.102 3.607 1.00 94.44 99 LEU A N 1
ATOM 822 C CA . LEU A 1 99 ? -11.276 14.956 2.206 1.00 94.44 99 LEU A CA 1
ATOM 823 C C . LEU A 1 99 ? -10.777 16.281 1.614 1.00 94.44 99 LEU A C 1
ATOM 825 O O . LEU A 1 99 ? -9.735 16.318 0.962 1.00 94.44 99 LEU A O 1
ATOM 829 N N . THR A 1 100 ? -11.483 17.383 1.875 1.00 95.75 100 THR A N 1
ATOM 830 C CA . THR A 1 100 ? -11.088 18.721 1.404 1.00 95.75 100 THR A CA 1
ATOM 831 C C . THR A 1 100 ? -9.736 19.140 1.986 1.00 95.75 100 THR A C 1
ATOM 833 O O . THR A 1 100 ? -8.874 19.655 1.270 1.00 95.75 100 THR A O 1
ATOM 836 N N . SER A 1 101 ? -9.515 18.870 3.276 1.00 95.12 101 SER A N 1
ATOM 837 C CA . SER A 1 101 ? -8.227 19.109 3.936 1.00 95.12 101 SER A CA 1
ATOM 838 C C . SER A 1 101 ? -7.094 18.300 3.291 1.00 95.12 101 SER A C 1
ATOM 840 O O . SER A 1 101 ? -6.037 18.856 2.991 1.00 95.12 101 SER A O 1
ATOM 842 N N . LYS A 1 102 ? -7.336 17.014 3.001 1.00 95.00 102 LYS A N 1
ATOM 843 C CA . LYS A 1 102 ? -6.365 16.110 2.363 1.00 95.00 102 LYS A CA 1
ATOM 844 C C . LYS A 1 102 ? -5.999 16.540 0.942 1.00 95.00 102 LYS A C 1
ATOM 846 O O . LYS A 1 102 ? -4.819 16.580 0.612 1.00 95.00 102 LYS A O 1
ATOM 851 N N . LYS A 1 103 ? -6.972 16.957 0.126 1.00 97.38 103 LYS A N 1
ATOM 852 C CA . LYS A 1 103 ? -6.707 17.511 -1.217 1.00 97.38 103 LYS A CA 1
ATOM 853 C C . LYS A 1 103 ? -5.832 18.764 -1.163 1.00 97.38 103 LYS A C 1
ATOM 855 O O . LYS A 1 103 ? -4.860 18.877 -1.899 1.00 97.38 103 LYS A O 1
ATOM 860 N N . LYS A 1 104 ? -6.113 19.671 -0.222 1.00 97.62 104 LYS A N 1
ATOM 861 C CA . LYS A 1 104 ? -5.293 20.873 -0.004 1.00 97.62 104 LYS A CA 1
ATOM 862 C C . LYS A 1 104 ? -3.868 20.539 0.449 1.00 97.62 104 LYS A C 1
ATOM 864 O O . LYS A 1 104 ? -2.940 21.298 0.174 1.00 97.62 104 LYS A O 1
ATOM 869 N N . GLU A 1 105 ? -3.690 19.456 1.199 1.00 95.88 105 GLU A N 1
ATOM 870 C CA . GLU A 1 105 ? -2.372 18.957 1.594 1.00 95.88 105 GLU A CA 1
ATOM 871 C C . GLU A 1 105 ? -1.605 18.384 0.396 1.00 95.88 105 GLU A C 1
ATOM 873 O O . GLU A 1 105 ? -0.446 18.750 0.202 1.00 95.88 105 GLU A O 1
ATOM 878 N N . LEU A 1 106 ? -2.268 17.590 -0.451 1.00 96.81 106 LEU A N 1
ATOM 879 C CA . LEU A 1 106 ? -1.696 17.056 -1.688 1.00 96.81 106 LEU A CA 1
ATOM 880 C C . LEU A 1 106 ? -1.200 18.179 -2.615 1.00 96.81 106 LEU A C 1
ATOM 882 O O . LEU A 1 106 ? -0.042 18.160 -3.026 1.00 96.81 106 LEU A O 1
ATOM 886 N N . ASP A 1 107 ? -2.010 19.219 -2.838 1.00 97.44 107 ASP A N 1
ATOM 887 C CA . ASP A 1 107 ? -1.616 20.389 -3.642 1.00 97.44 107 ASP A CA 1
ATOM 888 C C . ASP A 1 107 ? -0.352 21.081 -3.106 1.00 97.44 107 ASP A C 1
ATOM 890 O O . ASP A 1 107 ? 0.463 21.606 -3.867 1.00 97.44 107 ASP A O 1
ATOM 894 N N . LYS A 1 108 ? -0.166 21.109 -1.778 1.00 97.19 108 LYS A N 1
ATOM 895 C CA . LYS A 1 108 ? 1.047 21.672 -1.169 1.00 97.19 108 LYS A CA 1
ATOM 896 C C . LYS A 1 108 ? 2.267 20.793 -1.420 1.00 97.19 108 LYS A C 1
ATOM 898 O O . LYS A 1 108 ? 3.350 21.342 -1.610 1.00 97.19 108 LYS A O 1
ATOM 903 N N . LEU A 1 109 ? 2.121 19.468 -1.377 1.00 95.69 109 LEU A N 1
ATOM 904 C CA . LEU A 1 109 ? 3.230 18.551 -1.649 1.00 95.69 109 LEU A CA 1
ATOM 905 C C . LEU A 1 109 ? 3.639 18.583 -3.123 1.00 95.69 109 LEU A C 1
ATOM 907 O O . LEU A 1 109 ? 4.834 18.647 -3.397 1.00 95.69 109 LEU A O 1
ATOM 911 N N . LEU A 1 110 ? 2.677 18.646 -4.047 1.00 96.06 110 LEU A N 1
ATOM 912 C CA . LEU A 1 110 ? 2.952 18.782 -5.481 1.00 96.06 110 LEU A CA 1
ATOM 913 C C . LEU A 1 110 ? 3.721 20.076 -5.783 1.00 96.06 110 LEU A C 1
ATOM 915 O O . LEU A 1 110 ? 4.779 20.037 -6.401 1.00 96.06 110 LEU A O 1
ATOM 919 N N . LYS A 1 111 ? 3.305 21.215 -5.210 1.00 96.56 111 LYS A N 1
ATOM 920 C CA . LYS A 1 111 ? 4.059 22.479 -5.351 1.00 96.56 111 LYS A CA 1
ATOM 921 C C . LYS A 1 111 ? 5.485 22.400 -4.798 1.00 96.56 111 LYS A C 1
ATOM 923 O O . LYS A 1 111 ? 6.400 23.016 -5.348 1.00 96.56 111 LYS A O 1
ATOM 928 N N . LYS A 1 112 ? 5.686 21.669 -3.694 1.00 95.31 112 LYS A N 1
ATOM 929 C CA . LYS A 1 112 ? 7.027 21.431 -3.133 1.00 95.31 112 LYS A CA 1
ATOM 930 C C . LYS A 1 112 ? 7.879 20.576 -4.068 1.00 95.31 112 LYS A C 1
ATOM 932 O O . LYS A 1 112 ? 9.074 20.828 -4.165 1.00 95.31 112 LYS A O 1
ATOM 937 N N . GLN A 1 113 ? 7.274 19.598 -4.740 1.00 94.25 113 GLN A N 1
ATOM 938 C CA . GLN A 1 113 ? 7.949 18.734 -5.704 1.00 94.25 113 GLN A CA 1
ATOM 939 C C . GLN A 1 113 ? 8.430 19.536 -6.915 1.00 94.25 113 GLN A C 1
ATOM 941 O O . GLN A 1 113 ? 9.605 19.452 -7.266 1.00 94.25 113 GLN A O 1
ATOM 946 N N . ASP A 1 114 ? 7.570 20.390 -7.472 1.00 93.06 114 ASP A N 1
ATOM 947 C CA . ASP A 1 114 ? 7.932 21.265 -8.593 1.00 93.06 114 ASP A CA 1
ATOM 948 C C . ASP A 1 114 ? 9.094 22.200 -8.226 1.00 93.06 114 ASP A C 1
ATOM 950 O O . ASP A 1 114 ? 10.050 22.347 -8.985 1.00 93.06 114 ASP A O 1
ATOM 954 N N . SER A 1 115 ? 9.062 22.763 -7.013 1.00 92.81 115 SER A N 1
ATOM 955 C CA . SER A 1 115 ? 10.119 23.652 -6.506 1.00 92.81 115 SER A CA 1
ATOM 956 C C . SER A 1 115 ? 11.451 22.935 -6.243 1.00 92.81 115 SER A C 1
ATOM 958 O O . SER A 1 115 ? 12.510 23.559 -6.285 1.00 92.81 115 SER A O 1
ATOM 960 N N . ALA A 1 116 ? 11.421 21.636 -5.928 1.00 87.88 116 ALA A N 1
ATOM 961 C CA . ALA A 1 116 ? 12.632 20.845 -5.712 1.00 87.88 116 ALA A CA 1
ATOM 962 C C . ALA A 1 116 ? 13.340 20.516 -7.038 1.00 87.88 116 ALA A C 1
ATOM 964 O O . ALA A 1 116 ? 14.568 20.464 -7.081 1.00 87.88 116 ALA A O 1
ATOM 965 N N . ASN A 1 117 ? 12.579 20.354 -8.124 1.00 77.44 117 ASN A N 1
ATOM 966 C CA . ASN A 1 117 ? 13.107 20.004 -9.442 1.00 77.44 117 ASN A CA 1
ATOM 967 C C . ASN A 1 117 ? 13.787 21.181 -10.162 1.00 77.44 117 ASN A C 1
ATOM 969 O O . ASN A 1 117 ? 14.664 20.963 -10.993 1.00 77.44 117 ASN A O 1
ATOM 973 N N . THR A 1 118 ? 13.441 22.430 -9.837 1.00 75.12 118 THR A N 1
ATOM 974 C CA . THR A 1 118 ? 13.985 23.618 -10.521 1.00 75.12 118 THR A CA 1
ATOM 975 C C . THR A 1 118 ? 15.406 24.015 -10.104 1.00 75.12 118 THR A C 1
ATOM 977 O O . THR A 1 118 ? 15.987 24.896 -10.728 1.00 75.12 118 THR A O 1
ATOM 980 N N . ASN A 1 119 ? 15.993 23.386 -9.080 1.00 57.69 119 ASN A N 1
ATOM 981 C CA . ASN A 1 119 ? 17.244 23.860 -8.467 1.00 57.69 119 ASN A CA 1
ATOM 982 C C . ASN A 1 119 ? 18.496 23.027 -8.792 1.00 57.69 119 ASN A C 1
ATOM 984 O O . ASN A 1 119 ? 19.520 23.236 -8.146 1.00 57.69 119 ASN A O 1
ATOM 988 N N . ASN A 1 120 ? 18.454 22.095 -9.754 1.00 48.12 120 ASN A N 1
ATOM 989 C CA . ASN A 1 120 ? 19.548 21.125 -9.918 1.00 48.12 120 ASN A CA 1
ATOM 990 C C . ASN A 1 120 ? 20.010 20.846 -11.359 1.00 48.12 120 ASN A C 1
ATOM 992 O O . ASN A 1 120 ? 20.436 19.736 -11.664 1.00 48.12 120 ASN A O 1
ATOM 996 N N . THR A 1 121 ? 19.985 21.844 -12.244 1.00 41.88 121 THR A N 1
ATOM 997 C CA . THR A 1 121 ? 20.685 21.760 -13.540 1.00 41.88 121 THR A CA 1
ATOM 998 C C . THR A 1 121 ? 21.889 22.690 -13.560 1.00 41.88 121 THR A C 1
ATOM 1000 O O . THR A 1 121 ? 21.779 23.877 -13.862 1.00 41.88 121 THR A O 1
ATOM 1003 N N . GLN A 1 122 ? 23.053 22.123 -13.243 1.00 44.19 122 GLN A N 1
ATOM 1004 C CA . GLN A 1 122 ? 24.344 22.651 -13.674 1.00 44.19 122 GLN A CA 1
ATOM 1005 C C . GLN A 1 122 ? 24.551 22.224 -15.152 1.00 44.19 122 GLN A C 1
ATOM 1007 O O . GLN A 1 122 ? 24.212 21.088 -15.481 1.00 44.19 122 GLN A O 1
ATOM 1012 N N . PRO A 1 123 ? 25.065 23.072 -16.067 1.00 44.19 123 PRO A N 1
ATOM 1013 C CA . PRO A 1 123 ? 24.989 22.835 -17.521 1.00 44.19 123 PRO A CA 1
ATOM 1014 C C . PRO A 1 123 ? 25.928 21.754 -18.106 1.00 44.19 123 PRO A C 1
ATOM 1016 O O . PRO A 1 123 ? 26.189 21.773 -19.304 1.00 44.19 123 PRO A O 1
ATOM 1019 N N . SER A 1 124 ? 26.493 20.834 -17.318 1.00 45.22 124 SER A N 1
ATOM 1020 C CA . SER A 1 124 ? 27.603 19.980 -17.787 1.00 45.22 124 SER A CA 1
ATOM 1021 C C . SER A 1 124 ? 27.222 18.624 -18.392 1.00 45.22 124 SER A C 1
ATOM 1023 O O . SER A 1 124 ? 28.094 17.971 -18.962 1.00 45.22 124 SER A O 1
ATOM 1025 N N . ASP A 1 125 ? 25.961 18.194 -18.328 1.00 42.16 125 ASP A N 1
ATOM 1026 C CA . ASP A 1 125 ? 25.575 16.853 -18.788 1.00 42.16 125 ASP A CA 1
ATOM 1027 C C . ASP A 1 125 ? 24.960 16.904 -20.198 1.00 42.16 125 ASP A C 1
ATOM 1029 O O . ASP A 1 125 ? 23.741 16.966 -20.386 1.00 42.16 125 ASP A O 1
ATOM 1033 N N . LYS A 1 126 ? 25.828 16.885 -21.222 1.00 48.94 126 LYS A N 1
ATOM 1034 C CA . LYS A 1 126 ? 25.428 16.724 -22.631 1.00 48.94 126 LYS A CA 1
ATOM 1035 C C . LYS A 1 126 ? 24.651 15.411 -22.788 1.00 48.94 126 LYS A C 1
ATOM 1037 O O . LYS A 1 126 ? 25.207 14.323 -22.672 1.00 48.94 126 LYS A O 1
ATOM 1042 N N . THR A 1 127 ? 23.348 15.513 -23.035 1.00 44.81 127 THR A N 1
ATOM 1043 C CA . THR A 1 127 ? 22.468 14.357 -23.248 1.00 44.81 127 THR A CA 1
ATOM 1044 C C . THR A 1 127 ? 22.357 14.084 -24.748 1.00 44.81 127 THR A C 1
ATOM 1046 O O . THR A 1 127 ? 21.822 14.913 -25.483 1.00 44.81 127 THR A O 1
ATOM 1049 N N . VAL A 1 128 ? 22.850 12.930 -25.204 1.00 45.00 128 VAL A N 1
ATOM 1050 C CA . VAL A 1 128 ? 22.724 12.483 -26.603 1.00 45.00 128 VAL A CA 1
ATOM 1051 C C . VAL A 1 128 ? 21.298 11.988 -26.848 1.00 45.00 128 VAL A C 1
ATOM 1053 O O . VAL A 1 128 ? 20.794 11.143 -26.106 1.00 45.00 128 VAL A O 1
ATOM 1056 N N . LEU A 1 129 ? 20.635 12.498 -27.888 1.00 49.38 129 LEU A N 1
ATOM 1057 C CA . LEU A 1 129 ? 19.289 12.076 -28.278 1.00 49.38 129 LEU A CA 1
ATOM 1058 C C . LEU A 1 129 ? 19.384 11.132 -29.485 1.00 49.38 129 LEU A C 1
ATOM 1060 O O . LEU A 1 129 ? 19.610 11.561 -30.615 1.00 49.38 129 LEU A O 1
ATOM 1064 N N . ALA A 1 130 ? 19.201 9.832 -29.250 1.00 43.97 130 ALA A N 1
ATOM 1065 C CA . ALA A 1 130 ? 19.151 8.830 -30.313 1.00 43.97 130 ALA A CA 1
ATOM 1066 C C . ALA A 1 130 ? 17.711 8.664 -30.827 1.00 43.97 130 ALA A C 1
ATOM 1068 O O . ALA A 1 130 ? 16.809 8.324 -30.060 1.00 43.97 130 ALA A O 1
ATOM 1069 N N . ILE A 1 131 ? 17.491 8.871 -32.128 1.00 53.47 131 ILE A N 1
ATOM 1070 C CA . ILE A 1 131 ? 16.192 8.640 -32.776 1.00 53.47 131 ILE A CA 1
ATOM 1071 C C . ILE A 1 131 ? 16.345 7.471 -33.749 1.00 53.47 131 ILE A C 1
ATOM 1073 O O . ILE A 1 131 ? 17.000 7.582 -34.784 1.00 53.47 131 ILE A O 1
ATOM 1077 N N . VAL A 1 132 ? 15.710 6.341 -33.436 1.00 42.81 132 VAL A N 1
ATOM 1078 C CA . VAL A 1 132 ? 15.648 5.172 -34.323 1.00 42.81 132 VAL A CA 1
ATOM 1079 C C . VAL A 1 132 ? 14.218 5.044 -34.833 1.00 42.81 132 VAL A C 1
ATOM 1081 O O . VAL A 1 132 ? 13.324 4.653 -34.087 1.00 42.81 132 VAL A O 1
ATOM 1084 N N . LYS A 1 133 ? 13.970 5.390 -36.100 1.00 56.28 133 LYS A N 1
ATOM 1085 C CA . LYS A 1 133 ? 12.651 5.193 -36.716 1.00 56.28 133 LYS A CA 1
ATOM 1086 C C . LYS A 1 133 ? 12.771 4.833 -38.192 1.00 56.28 133 LYS A C 1
ATOM 1088 O O . LYS A 1 133 ? 13.411 5.535 -38.969 1.00 56.28 133 LYS A O 1
ATOM 1093 N N . ALA A 1 134 ? 12.121 3.739 -38.581 1.00 49.66 134 ALA A N 1
ATOM 1094 C CA . ALA A 1 134 ? 11.984 3.343 -39.976 1.00 49.66 134 ALA A CA 1
ATOM 1095 C C . ALA A 1 134 ? 10.816 4.103 -40.633 1.00 49.66 134 ALA A C 1
ATOM 1097 O O . ALA A 1 134 ? 9.744 4.219 -40.043 1.00 49.66 134 ALA A O 1
ATOM 1098 N N . GLY A 1 135 ? 11.017 4.602 -41.858 1.00 60.78 135 GLY A N 1
ATOM 1099 C CA . GLY A 1 135 ? 9.937 5.140 -42.696 1.00 60.78 135 GLY A CA 1
ATOM 1100 C C . GLY A 1 135 ? 9.481 6.574 -42.398 1.00 60.78 135 GLY A C 1
ATOM 1101 O O . GLY A 1 135 ? 8.339 6.904 -42.704 1.00 60.78 135 GLY A O 1
ATOM 1102 N N . ILE A 1 136 ? 10.325 7.432 -41.808 1.00 65.94 136 ILE A N 1
ATOM 1103 C CA . ILE A 1 136 ? 10.035 8.876 -41.770 1.00 65.94 136 ILE A CA 1
ATOM 1104 C C . ILE A 1 136 ? 10.263 9.463 -43.169 1.00 65.94 136 ILE A C 1
ATOM 1106 O O . ILE A 1 136 ? 11.301 9.220 -43.784 1.00 65.94 136 ILE A O 1
ATOM 1110 N N . ASP A 1 137 ? 9.294 10.244 -43.641 1.00 77.00 137 ASP A N 1
ATOM 1111 C CA . ASP A 1 137 ? 9.403 11.053 -44.854 1.00 77.00 137 ASP A CA 1
ATOM 1112 C C . ASP A 1 137 ? 10.549 12.082 -44.759 1.00 77.00 137 ASP A C 1
ATOM 1114 O O . ASP A 1 137 ? 10.775 12.685 -43.707 1.00 77.00 137 ASP A O 1
ATOM 1118 N N . LEU A 1 138 ? 11.276 12.296 -45.856 1.00 66.38 138 LEU A N 1
ATOM 1119 C CA . LEU A 1 138 ? 12.460 13.166 -45.907 1.00 66.38 138 LEU A CA 1
ATOM 1120 C C . LEU A 1 138 ? 12.149 14.598 -45.439 1.00 66.38 138 LEU A C 1
ATOM 1122 O O . LEU A 1 138 ? 12.906 15.159 -44.643 1.00 66.38 138 LEU A O 1
ATOM 1126 N N . ASP A 1 139 ? 10.998 15.147 -45.833 1.00 68.94 139 ASP A N 1
ATOM 1127 C CA . ASP A 1 139 ? 10.590 16.502 -45.445 1.00 68.94 139 ASP A CA 1
ATOM 1128 C C . ASP A 1 139 ? 10.196 16.594 -43.968 1.00 68.94 139 ASP A C 1
ATOM 1130 O O . ASP A 1 139 ? 10.337 17.645 -43.334 1.00 68.94 139 ASP A O 1
ATOM 1134 N N . ALA A 1 140 ? 9.671 15.507 -43.399 1.00 70.25 140 ALA A N 1
ATOM 1135 C CA . ALA A 1 140 ? 9.385 15.426 -41.972 1.00 70.25 140 ALA A CA 1
ATOM 1136 C C . ALA A 1 140 ? 10.685 15.356 -41.157 1.00 70.25 140 ALA A C 1
ATOM 1138 O O . ALA A 1 140 ? 10.790 16.020 -40.125 1.00 70.25 140 ALA A O 1
ATOM 1139 N N . MET A 1 141 ? 11.695 14.625 -41.645 1.00 69.19 141 MET A N 1
ATOM 1140 C CA . MET A 1 141 ? 13.032 14.625 -41.047 1.00 69.19 141 MET A CA 1
ATOM 1141 C C . MET A 1 141 ? 13.673 16.010 -41.106 1.00 69.19 141 MET A C 1
ATOM 1143 O O . MET A 1 141 ? 14.083 16.524 -40.069 1.00 69.19 141 MET A O 1
ATOM 1147 N N . ALA A 1 142 ? 13.712 16.653 -42.274 1.00 69.94 142 ALA A N 1
ATOM 1148 C CA . ALA A 1 142 ? 14.323 17.973 -42.436 1.00 69.94 142 ALA A CA 1
ATOM 1149 C C . ALA A 1 142 ? 13.680 19.041 -41.526 1.00 69.94 142 ALA A C 1
ATOM 1151 O O . ALA A 1 142 ? 14.372 19.898 -40.964 1.00 69.94 142 ALA A O 1
ATOM 1152 N N . ARG A 1 143 ? 12.357 18.961 -41.320 1.00 71.81 143 ARG A N 1
ATOM 1153 C CA . ARG A 1 143 ? 11.627 19.808 -40.364 1.00 71.81 143 ARG A CA 1
ATOM 1154 C C . ARG A 1 143 ? 12.013 19.526 -38.914 1.00 71.81 143 ARG A C 1
ATOM 1156 O O . ARG A 1 143 ? 12.231 20.473 -38.165 1.00 71.81 143 ARG A O 1
ATOM 1163 N N . LEU A 1 144 ? 12.135 18.255 -38.537 1.00 70.94 144 LEU A N 1
ATOM 1164 C CA . LEU A 1 144 ? 12.527 17.846 -37.188 1.00 70.94 144 LEU A CA 1
ATOM 1165 C C . LEU A 1 144 ? 13.966 18.282 -36.869 1.00 70.94 144 LEU A C 1
ATOM 1167 O O . LEU A 1 144 ? 14.208 18.877 -35.824 1.00 70.94 144 LEU A O 1
ATOM 1171 N N . PHE A 1 145 ? 14.896 18.101 -37.810 1.00 71.19 145 PHE A N 1
ATOM 1172 C CA . PHE A 1 145 ? 16.266 18.611 -37.699 1.00 71.19 145 PHE A CA 1
ATOM 1173 C C . PHE A 1 145 ? 16.309 20.138 -37.606 1.00 71.19 145 PHE A C 1
ATOM 1175 O O . PHE A 1 145 ? 17.057 20.684 -36.803 1.00 71.19 145 PHE A O 1
ATOM 1182 N N . SER A 1 146 ? 15.468 20.844 -38.367 1.00 68.12 146 SER A N 1
ATOM 1183 C CA . SER A 1 146 ? 15.401 22.308 -38.298 1.00 68.12 146 SER A CA 1
ATOM 1184 C C . SER A 1 146 ? 14.915 22.833 -36.949 1.00 68.12 146 SER A C 1
ATOM 1186 O O . SER A 1 146 ? 15.330 23.916 -36.561 1.00 68.12 146 SER A O 1
ATOM 1188 N N . GLN A 1 147 ? 14.063 22.087 -36.243 1.00 70.75 147 GLN A N 1
ATOM 1189 C CA . GLN A 1 147 ? 13.601 22.445 -34.897 1.00 70.75 147 GLN A CA 1
ATOM 1190 C C . GLN A 1 147 ? 14.641 22.143 -33.810 1.00 70.75 147 GLN A C 1
ATOM 1192 O O . GLN A 1 147 ? 14.579 22.721 -32.730 1.00 70.75 147 GLN A O 1
ATOM 1197 N N . LEU A 1 148 ? 15.577 21.232 -34.085 1.00 64.38 148 LEU A N 1
ATOM 1198 C CA . LEU A 1 148 ? 16.605 20.788 -33.141 1.00 64.38 148 LEU A CA 1
ATOM 1199 C C . LEU A 1 148 ? 17.963 21.469 -33.358 1.00 64.38 148 LEU A C 1
ATOM 1201 O O . LEU A 1 148 ? 18.832 21.347 -32.500 1.00 64.38 148 LEU A O 1
ATOM 1205 N N . ALA A 1 149 ? 18.137 22.196 -34.466 1.00 61.31 149 ALA A N 1
ATOM 1206 C CA . ALA A 1 149 ? 19.390 22.857 -34.839 1.00 61.31 149 ALA A CA 1
ATOM 1207 C C . ALA A 1 149 ? 19.872 23.914 -33.826 1.00 61.31 149 ALA A C 1
ATOM 1209 O O . ALA A 1 149 ? 21.066 24.180 -33.771 1.00 61.31 149 ALA A O 1
ATOM 1210 N N . ASP A 1 150 ? 18.970 24.468 -33.010 1.00 58.78 150 ASP A N 1
ATOM 1211 C CA . ASP A 1 150 ? 19.302 25.449 -31.964 1.00 58.78 150 ASP A CA 1
ATOM 1212 C C . ASP A 1 150 ? 19.541 24.795 -30.588 1.00 58.78 150 ASP A C 1
ATOM 1214 O O . ASP A 1 150 ? 19.578 25.477 -29.564 1.00 58.78 150 ASP A O 1
ATOM 1218 N N . THR A 1 151 ? 19.642 23.463 -30.529 1.00 65.75 151 THR A N 1
ATOM 1219 C CA . THR A 1 151 ? 19.897 22.734 -29.281 1.00 65.75 151 THR A CA 1
ATOM 1220 C C . THR A 1 151 ? 21.324 22.197 -29.255 1.00 65.75 151 THR A C 1
ATOM 1222 O O . THR A 1 151 ? 21.765 21.599 -30.230 1.00 65.75 151 THR A O 1
ATOM 1225 N N . ASP A 1 152 ? 22.015 22.317 -28.117 1.00 58.81 152 ASP A N 1
ATOM 1226 C CA . ASP A 1 152 ? 23.370 21.769 -27.889 1.00 58.81 152 ASP A CA 1
ATOM 1227 C C . ASP A 1 152 ? 23.393 20.223 -27.784 1.00 58.81 152 ASP A C 1
ATOM 1229 O O . ASP A 1 152 ? 24.199 19.632 -27.059 1.00 58.81 152 ASP A O 1
ATOM 1233 N N . LYS A 1 153 ? 22.446 19.538 -28.435 1.00 62.84 153 LYS A N 1
ATOM 1234 C CA . LYS A 1 153 ? 22.255 18.089 -28.350 1.00 62.84 153 LYS A CA 1
ATOM 1235 C C . LYS A 1 153 ? 22.833 17.415 -29.585 1.00 62.84 153 LYS A C 1
ATOM 1237 O O . LYS A 1 153 ? 22.437 17.712 -30.707 1.00 62.84 153 LYS A O 1
ATOM 1242 N N . GLU A 1 154 ? 23.700 16.433 -29.367 1.00 61.81 154 GLU A N 1
ATOM 1243 C CA . GLU A 1 154 ? 24.132 15.525 -30.428 1.00 61.81 154 GLU A CA 1
ATOM 1244 C C . GLU A 1 154 ? 22.986 14.577 -30.804 1.00 61.81 154 GLU A C 1
ATOM 1246 O O . GLU A 1 154 ? 22.337 13.980 -29.932 1.00 61.81 154 GLU A O 1
ATOM 1251 N N . LEU A 1 155 ? 22.744 14.437 -32.111 1.00 58.84 155 LEU A N 1
ATOM 1252 C CA . LEU A 1 155 ? 21.707 13.563 -32.649 1.00 58.84 155 LEU A CA 1
ATOM 1253 C C . LEU A 1 155 ? 22.333 12.407 -33.429 1.00 58.84 155 LEU A C 1
ATOM 1255 O O . LEU A 1 155 ? 23.056 12.611 -34.405 1.00 58.84 155 LEU A O 1
ATOM 1259 N N . VAL A 1 156 ? 21.995 11.182 -33.033 1.00 62.03 156 VAL A N 1
ATOM 1260 C CA . VAL A 1 156 ? 22.394 9.969 -33.759 1.00 62.03 156 VAL A CA 1
ATOM 1261 C C . VAL A 1 156 ? 21.159 9.374 -34.422 1.00 62.03 156 VAL A C 1
ATOM 1263 O O . VAL A 1 156 ? 20.171 9.069 -33.745 1.00 62.03 156 VAL A O 1
ATOM 1266 N N . PHE A 1 157 ? 21.210 9.208 -35.746 1.00 63.09 157 PHE A N 1
ATOM 1267 C CA . PHE A 1 157 ? 20.106 8.661 -36.533 1.00 63.09 157 PHE A CA 1
ATOM 1268 C C . PHE A 1 157 ? 20.537 7.384 -37.262 1.00 63.09 157 PHE A C 1
ATOM 1270 O O . PHE A 1 157 ? 21.579 7.331 -37.911 1.00 63.09 157 PHE A O 1
ATOM 1277 N N . ILE A 1 158 ? 19.727 6.327 -37.157 1.00 59.41 158 ILE A N 1
ATOM 1278 C CA . ILE A 1 158 ? 20.027 5.015 -37.754 1.00 59.41 158 ILE A CA 1
ATOM 1279 C C . ILE A 1 158 ? 18.952 4.678 -38.794 1.00 59.41 158 ILE A C 1
ATOM 1281 O O . ILE A 1 158 ? 17.930 4.064 -38.462 1.00 59.41 158 ILE A O 1
ATOM 1285 N N . PRO A 1 159 ? 19.137 5.086 -40.061 1.00 58.50 159 PRO A N 1
ATOM 1286 C CA . PRO A 1 159 ? 18.195 4.768 -41.117 1.00 58.50 159 PRO A CA 1
ATOM 1287 C C . PRO A 1 159 ? 18.296 3.301 -41.540 1.00 58.50 159 PRO A C 1
ATOM 1289 O O . PRO A 1 159 ? 19.371 2.782 -41.836 1.00 58.50 159 PRO A O 1
ATOM 1292 N N . LYS A 1 160 ? 17.145 2.641 -41.696 1.00 57.41 160 LYS A N 1
ATOM 1293 C CA . LYS A 1 160 ? 17.050 1.356 -42.404 1.00 57.41 160 LYS A CA 1
ATOM 1294 C C . LYS A 1 160 ? 16.915 1.606 -43.910 1.00 57.41 160 LYS A C 1
ATOM 1296 O O . LYS A 1 160 ? 15.857 1.375 -44.489 1.00 57.41 160 LYS A O 1
ATOM 1301 N N . LEU A 1 161 ? 17.962 2.149 -44.523 1.00 64.69 161 LEU A N 1
ATOM 1302 C CA . LEU A 1 161 ? 17.973 2.568 -45.927 1.00 64.69 161 LEU A CA 1
ATOM 1303 C C . LEU A 1 161 ? 19.121 1.880 -46.672 1.00 64.69 161 LEU A C 1
ATOM 1305 O O . LEU A 1 161 ? 20.077 1.405 -46.059 1.00 64.69 161 LEU A O 1
ATOM 1309 N N . ASN A 1 162 ? 19.004 1.782 -47.998 1.00 69.62 162 ASN A N 1
ATOM 1310 C CA . ASN A 1 162 ? 20.130 1.337 -48.815 1.00 69.62 162 ASN A CA 1
ATOM 1311 C C . ASN A 1 162 ? 21.230 2.417 -48.809 1.00 69.62 162 ASN A C 1
ATOM 1313 O O . ASN A 1 162 ? 20.954 3.595 -48.584 1.00 69.62 162 ASN A O 1
ATOM 1317 N N . GLU A 1 163 ? 22.475 2.011 -49.044 1.00 63.25 163 GLU A N 1
ATOM 1318 C CA . GLU A 1 163 ? 23.646 2.890 -48.936 1.00 63.25 163 GLU A CA 1
ATOM 1319 C C . GLU A 1 163 ? 23.551 4.137 -49.831 1.00 63.25 163 GLU A C 1
ATOM 1321 O O . GLU A 1 163 ? 23.929 5.229 -49.411 1.00 63.25 163 GLU A O 1
ATOM 1326 N N . GLN A 1 164 ? 23.003 3.993 -51.041 1.00 72.00 164 GLN A N 1
ATOM 1327 C CA . GLN A 1 164 ? 22.844 5.113 -51.968 1.00 72.00 164 GLN A CA 1
ATOM 1328 C C . GLN A 1 164 ? 21.860 6.154 -51.424 1.00 72.00 164 GLN A C 1
ATOM 1330 O O . GLN A 1 164 ? 22.148 7.342 -51.431 1.00 72.00 164 GLN A O 1
ATOM 1335 N N . TYR A 1 165 ? 20.744 5.701 -50.861 1.00 69.19 165 TYR A N 1
ATOM 1336 C CA . TYR A 1 165 ? 19.726 6.569 -50.289 1.00 69.19 165 TYR A CA 1
ATOM 1337 C C . TYR A 1 165 ? 20.242 7.303 -49.045 1.00 69.19 165 TYR A C 1
ATOM 1339 O O . TYR A 1 165 ? 19.922 8.470 -48.849 1.00 69.19 165 TYR A O 1
ATOM 1347 N N . VAL A 1 166 ? 21.073 6.658 -48.215 1.00 67.12 166 VAL A N 1
ATOM 1348 C CA . VAL A 1 166 ? 21.737 7.336 -47.084 1.00 67.12 166 VAL A CA 1
ATOM 1349 C C . VAL A 1 166 ? 22.639 8.464 -47.589 1.00 67.12 166 VAL A C 1
ATOM 1351 O O . VAL A 1 166 ? 22.569 9.570 -47.062 1.00 67.12 166 VAL A O 1
ATOM 1354 N N . LYS A 1 167 ? 23.426 8.225 -48.647 1.00 70.25 167 LYS A N 1
ATOM 1355 C CA . LYS A 1 167 ? 24.268 9.260 -49.270 1.00 70.25 167 LYS A CA 1
ATOM 1356 C C . LYS A 1 167 ? 23.438 10.409 -49.838 1.00 70.25 167 LYS A C 1
ATOM 1358 O O . LYS A 1 167 ? 23.789 11.567 -49.633 1.00 70.25 167 LYS A O 1
ATOM 1363 N N . ASP A 1 168 ? 22.327 10.102 -50.500 1.00 71.75 168 ASP A N 1
ATOM 1364 C CA . ASP A 1 168 ? 21.434 11.114 -51.067 1.00 71.75 168 ASP A CA 1
ATOM 1365 C C . ASP A 1 168 ? 20.785 11.973 -49.962 1.00 71.75 168 ASP A C 1
ATOM 1367 O O . ASP A 1 168 ? 20.723 13.195 -50.095 1.00 71.75 168 ASP A O 1
ATOM 1371 N N . VAL A 1 169 ? 20.389 11.365 -48.833 1.00 66.12 169 VAL A N 1
ATOM 1372 C CA . VAL A 1 169 ? 19.864 12.069 -47.645 1.00 66.12 169 VAL A CA 1
ATOM 1373 C C . VAL A 1 169 ? 20.918 13.000 -47.043 1.00 66.12 169 VAL A C 1
ATOM 1375 O O . VAL A 1 169 ? 20.619 14.166 -46.795 1.00 66.12 169 VAL A O 1
ATOM 1378 N N . VAL A 1 170 ? 22.146 12.513 -46.825 1.00 69.75 170 VAL A N 1
ATOM 1379 C CA . VAL A 1 170 ? 23.250 13.330 -46.285 1.00 69.75 170 VAL A CA 1
ATOM 1380 C C . VAL A 1 170 ? 23.520 14.519 -47.197 1.00 69.75 170 VAL A C 1
ATOM 1382 O O . VAL A 1 170 ? 23.541 15.656 -46.736 1.00 69.75 170 VAL A O 1
ATOM 1385 N N . ASN A 1 171 ? 23.647 14.278 -48.503 1.00 69.81 171 ASN A N 1
ATOM 1386 C CA . ASN A 1 171 ? 23.902 15.334 -49.478 1.00 69.81 171 ASN A CA 1
ATOM 1387 C C . ASN A 1 171 ? 22.774 16.374 -49.515 1.00 69.81 171 ASN A C 1
ATOM 1389 O O . ASN A 1 171 ? 23.054 17.570 -49.579 1.00 69.81 171 ASN A O 1
ATOM 1393 N N . HIS A 1 172 ? 21.513 15.939 -49.443 1.00 71.19 172 HIS A N 1
ATOM 1394 C CA . HIS A 1 172 ? 20.363 16.839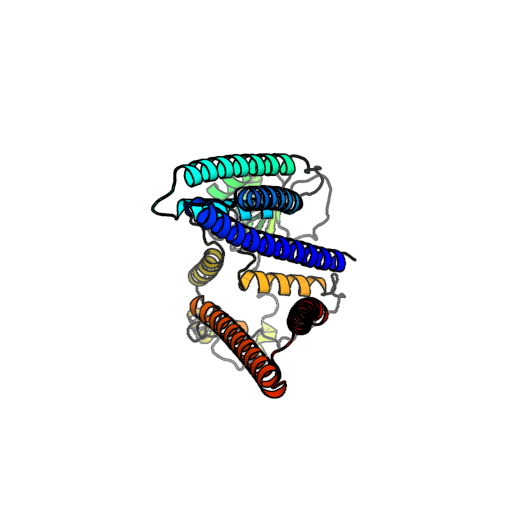 -49.420 1.00 71.19 172 HIS A CA 1
ATOM 1395 C C . HIS A 1 172 ? 20.325 17.700 -48.145 1.00 71.19 172 HIS A C 1
ATOM 1397 O O . HIS A 1 172 ? 20.086 18.904 -48.219 1.00 71.19 172 HIS A O 1
ATOM 1403 N N . LEU A 1 173 ? 20.627 17.118 -46.980 1.00 66.38 173 LEU A N 1
ATOM 1404 C CA . LEU A 1 173 ? 20.672 17.844 -45.707 1.00 66.38 173 LEU A CA 1
ATOM 1405 C C . LEU A 1 173 ? 21.846 18.837 -45.643 1.00 66.38 173 LEU A C 1
ATOM 1407 O O . LEU A 1 173 ? 21.650 19.975 -45.211 1.00 66.38 173 LEU A O 1
ATOM 1411 N N . CYS A 1 174 ? 23.023 18.462 -46.160 1.00 69.38 174 CYS A N 1
ATOM 1412 C CA . CYS A 1 174 ? 24.192 19.344 -46.272 1.00 69.38 174 CYS A CA 1
ATOM 1413 C C . CYS A 1 174 ? 23.947 20.565 -47.170 1.00 69.38 174 CYS A C 1
ATOM 1415 O O . CYS A 1 174 ? 24.514 21.629 -46.938 1.00 69.38 174 CYS A O 1
ATOM 1417 N N . GLN A 1 175 ? 23.110 20.438 -48.203 1.00 69.12 175 GLN A N 1
ATOM 1418 C CA . GLN A 1 175 ? 22.809 21.548 -49.116 1.00 69.12 175 GLN A CA 1
ATOM 1419 C C . GLN A 1 175 ? 21.888 22.609 -48.496 1.00 69.12 175 GLN A C 1
ATOM 1421 O O . GLN A 1 175 ? 21.873 23.747 -48.964 1.00 69.12 175 GLN A O 1
ATOM 1426 N N . HIS A 1 176 ? 21.127 22.266 -47.451 1.00 60.28 176 HIS A N 1
ATOM 1427 C CA . HIS A 1 176 ? 20.090 23.140 -46.901 1.00 60.28 176 HIS A CA 1
ATOM 1428 C C . HIS A 1 176 ? 20.472 23.874 -45.601 1.00 60.28 176 HIS A C 1
ATOM 1430 O O . HIS A 1 176 ? 19.762 24.812 -45.226 1.00 60.28 176 HIS A O 1
ATOM 1436 N N . LYS A 1 177 ? 21.569 23.518 -44.911 1.00 57.44 177 LYS A N 1
ATOM 1437 C CA . LYS A 1 177 ? 21.974 24.131 -43.624 1.00 57.44 177 LYS A CA 1
ATOM 1438 C C . LYS A 1 177 ? 23.496 24.055 -43.404 1.00 57.44 177 LYS A C 1
ATOM 1440 O O . LYS A 1 177 ? 24.120 23.069 -43.764 1.00 57.44 177 LYS A O 1
ATOM 1445 N N . GLY A 1 178 ? 24.071 25.052 -42.723 1.00 51.06 178 GLY A N 1
ATOM 1446 C CA . GLY A 1 178 ? 25.495 25.114 -42.341 1.00 51.06 178 GLY A CA 1
ATOM 1447 C C . GLY A 1 178 ? 25.910 24.237 -41.148 1.00 51.06 178 GLY A C 1
ATOM 1448 O O . GLY A 1 178 ? 26.858 24.591 -40.458 1.00 51.06 178 GLY A O 1
ATOM 1449 N N . ALA A 1 179 ? 25.194 23.141 -40.877 1.00 53.84 179 ALA A N 1
ATOM 1450 C CA . ALA A 1 179 ? 25.570 22.154 -39.862 1.00 53.84 179 ALA A CA 1
ATOM 1451 C C . ALA A 1 179 ? 26.348 21.007 -40.527 1.00 53.84 179 ALA A C 1
ATOM 1453 O O . ALA A 1 179 ? 25.977 20.566 -41.616 1.00 53.84 179 ALA A O 1
ATOM 1454 N N . GLY A 1 180 ? 27.418 20.525 -39.892 1.00 57.16 180 GLY A N 1
ATOM 1455 C CA . GLY A 1 180 ? 28.190 19.385 -40.389 1.00 57.16 180 GLY A CA 1
ATOM 1456 C C . GLY A 1 180 ? 27.410 18.078 -40.229 1.00 57.16 180 GLY A C 1
ATOM 1457 O O . GLY A 1 180 ? 27.157 17.637 -39.10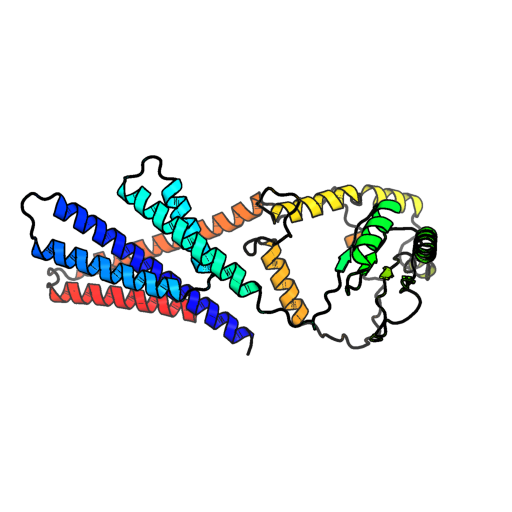8 1.00 57.16 180 GLY A O 1
ATOM 1458 N N . PHE A 1 181 ? 27.020 17.451 -41.340 1.00 55.06 181 PHE A N 1
ATOM 1459 C CA . PHE A 1 181 ? 26.511 16.077 -41.348 1.00 55.06 181 PHE A CA 1
ATOM 1460 C C . PHE A 1 181 ? 27.629 15.146 -41.813 1.00 55.06 181 PHE A C 1
ATOM 1462 O O . PHE A 1 181 ? 28.198 15.353 -42.886 1.00 55.06 181 PHE A O 1
ATOM 1469 N N . GLU A 1 182 ? 27.933 14.112 -41.028 1.00 59.84 182 GLU A N 1
ATOM 1470 C CA . GLU A 1 182 ? 29.029 13.187 -41.324 1.00 59.84 182 GLU A CA 1
ATOM 1471 C C . GLU A 1 182 ? 28.575 11.718 -41.315 1.00 59.84 182 GLU A C 1
ATOM 1473 O O . GLU A 1 182 ? 27.769 11.278 -40.489 1.00 59.84 182 GLU A O 1
ATOM 1478 N N . ASP A 1 183 ? 29.118 10.937 -42.254 1.00 57.84 183 ASP A N 1
ATOM 1479 C CA . ASP A 1 183 ? 28.980 9.479 -42.288 1.00 57.84 183 ASP A CA 1
ATOM 1480 C C . ASP A 1 183 ? 30.030 8.843 -41.361 1.00 57.84 183 ASP A C 1
ATOM 1482 O O . ASP A 1 183 ? 31.238 8.935 -41.605 1.00 57.84 183 ASP A O 1
ATOM 1486 N N . VAL A 1 184 ? 29.568 8.169 -40.305 1.00 56.34 184 VAL A N 1
ATOM 1487 C CA . VAL A 1 184 ? 30.414 7.597 -39.239 1.00 56.34 184 VAL A CA 1
ATOM 1488 C C . VAL A 1 184 ? 31.276 6.437 -39.743 1.00 56.34 184 VAL A C 1
ATOM 1490 O O . VAL A 1 184 ? 32.266 6.072 -39.115 1.00 56.34 184 VAL A O 1
ATOM 1493 N N . ASN A 1 185 ? 30.955 5.849 -40.899 1.00 53.38 185 ASN A N 1
ATOM 1494 C CA . ASN A 1 185 ? 31.623 4.635 -41.369 1.00 53.38 185 ASN A CA 1
ATOM 1495 C C . ASN A 1 185 ? 33.080 4.851 -41.841 1.00 53.38 185 ASN A C 1
ATOM 1497 O O . ASN A 1 185 ? 33.750 3.871 -42.167 1.00 53.38 185 ASN A O 1
ATOM 1501 N N . ASN A 1 186 ? 33.586 6.095 -41.869 1.00 45.97 186 ASN A N 1
ATOM 1502 C CA . ASN A 1 186 ? 34.907 6.435 -42.418 1.00 45.97 186 ASN A CA 1
ATOM 1503 C C . ASN A 1 186 ? 35.947 6.991 -41.414 1.00 45.97 186 ASN A C 1
ATOM 1505 O O . ASN A 1 186 ? 37.083 7.231 -41.830 1.00 45.97 186 ASN A O 1
ATOM 1509 N N . ARG A 1 187 ? 35.642 7.165 -40.114 1.00 43.00 187 ARG A N 1
ATOM 1510 C CA . ARG A 1 187 ? 36.639 7.518 -39.068 1.00 43.00 187 ARG A CA 1
ATOM 1511 C C . ARG A 1 187 ? 36.258 6.996 -37.672 1.00 43.00 187 ARG A C 1
ATOM 1513 O O . ARG A 1 187 ? 35.074 6.859 -37.386 1.00 43.00 187 ARG A O 1
ATOM 1520 N N . PRO A 1 188 ? 37.232 6.764 -36.767 1.00 36.84 188 PRO A N 1
ATOM 1521 C CA . PRO A 1 188 ? 36.948 6.624 -35.340 1.00 36.84 188 PRO A CA 1
ATOM 1522 C C . PRO A 1 188 ? 36.462 7.962 -34.755 1.00 36.84 188 PRO A C 1
ATOM 1524 O O . PRO A 1 188 ? 37.061 9.004 -35.025 1.00 36.84 188 PRO A O 1
ATOM 1527 N N . LEU A 1 189 ? 35.400 7.923 -33.943 1.00 38.44 189 LEU A N 1
ATOM 1528 C CA . LEU A 1 189 ? 34.875 9.082 -33.211 1.00 38.44 189 LEU A CA 1
ATOM 1529 C C . LEU A 1 189 ? 35.974 9.649 -32.295 1.00 38.44 189 LEU A C 1
ATOM 1531 O O . LEU A 1 189 ? 36.431 8.961 -31.381 1.00 38.44 189 LEU A O 1
ATOM 1535 N N . GLN A 1 190 ? 36.402 10.890 -32.531 1.00 39.31 190 GLN A N 1
ATOM 1536 C CA . GLN A 1 190 ? 37.227 11.647 -31.589 1.00 39.31 190 GLN A CA 1
ATOM 1537 C C . GLN A 1 190 ? 36.416 12.830 -31.048 1.00 39.31 190 GLN A C 1
ATOM 1539 O O . GLN A 1 190 ? 35.812 13.546 -31.845 1.00 39.31 190 GLN A O 1
ATOM 1544 N N . PRO A 1 191 ? 36.391 13.060 -29.725 1.00 36.66 191 PRO A N 1
ATOM 1545 C CA . PRO A 1 191 ? 35.675 14.187 -29.149 1.00 36.66 191 PRO A CA 1
ATOM 1546 C C . PRO A 1 191 ? 36.499 15.468 -29.343 1.00 36.66 191 PRO A C 1
ATOM 1548 O O . PRO A 1 191 ? 37.438 15.718 -28.590 1.00 36.66 191 PRO A O 1
ATOM 1551 N N . ASN A 1 192 ? 36.156 16.282 -30.340 1.00 41.25 192 ASN A N 1
ATOM 1552 C CA . ASN A 1 192 ? 36.580 17.683 -30.386 1.00 41.25 192 ASN A CA 1
ATOM 1553 C C . ASN A 1 192 ? 35.481 18.560 -29.773 1.00 41.25 192 ASN A C 1
ATOM 1555 O O . ASN A 1 192 ? 34.295 18.279 -29.921 1.00 41.25 192 ASN A O 1
ATOM 1559 N N . ALA A 1 193 ? 35.885 19.588 -29.028 1.00 38.97 193 ALA A N 1
ATOM 1560 C CA . ALA A 1 193 ? 35.023 20.275 -28.067 1.00 38.97 193 ALA A CA 1
ATOM 1561 C C . ALA A 1 193 ? 33.980 21.239 -28.670 1.00 38.97 193 ALA A C 1
ATOM 1563 O O . ALA A 1 193 ? 33.061 21.617 -27.942 1.00 38.97 193 ALA A O 1
ATOM 1564 N N . ASP A 1 194 ? 34.065 21.579 -29.963 1.00 41.41 194 ASP A N 1
ATOM 1565 C CA . ASP A 1 194 ? 33.383 22.766 -30.506 1.00 41.41 194 ASP A CA 1
ATOM 1566 C C . ASP A 1 194 ? 32.383 22.513 -31.656 1.00 41.41 194 ASP A C 1
ATOM 1568 O O . ASP A 1 194 ? 31.733 23.461 -32.088 1.00 41.41 194 ASP A O 1
ATOM 1572 N N . ASP A 1 195 ? 32.177 21.270 -32.114 1.00 47.88 195 ASP A N 1
ATOM 1573 C CA . ASP A 1 195 ? 31.284 20.982 -33.253 1.00 47.88 195 ASP A CA 1
ATOM 1574 C C . ASP A 1 195 ? 30.069 20.122 -32.856 1.00 47.88 195 ASP A C 1
ATOM 1576 O O . ASP A 1 195 ? 30.198 18.969 -32.445 1.00 47.88 195 ASP A O 1
ATOM 1580 N N . CYS A 1 196 ? 28.860 20.673 -33.016 1.00 41.03 196 CYS A N 1
ATOM 1581 C CA . CYS A 1 196 ? 27.609 19.912 -32.936 1.00 41.03 196 CYS A CA 1
ATOM 1582 C C . CYS A 1 196 ? 27.386 19.161 -34.263 1.00 41.03 196 CYS A C 1
ATOM 1584 O O . CYS A 1 196 ? 27.025 19.775 -35.267 1.00 41.03 196 CYS A O 1
ATOM 1586 N N . GLY A 1 197 ? 27.610 17.842 -34.275 1.00 49.38 197 GLY A N 1
ATOM 1587 C CA . GLY A 1 197 ? 27.455 16.983 -35.457 1.00 49.38 197 GLY A CA 1
ATOM 1588 C C . GLY A 1 197 ? 26.224 16.069 -35.408 1.00 49.38 197 GLY A C 1
ATOM 1589 O O . GLY A 1 197 ? 25.783 15.644 -34.337 1.00 49.38 197 GLY A O 1
ATOM 1590 N N . VAL A 1 198 ? 25.679 15.735 -36.583 1.00 49.38 198 VAL A N 1
ATOM 1591 C CA . VAL A 1 198 ? 24.651 14.690 -36.760 1.00 49.38 198 VAL A CA 1
ATOM 1592 C C . VAL A 1 198 ? 25.283 13.477 -37.441 1.00 49.38 198 VAL A C 1
ATOM 1594 O O . VAL A 1 198 ? 25.881 13.605 -38.510 1.00 49.38 198 VAL A O 1
ATOM 1597 N N . TYR A 1 199 ? 25.104 12.295 -36.848 1.00 59.75 199 TYR A N 1
ATOM 1598 C CA . TYR A 1 199 ? 25.796 11.062 -37.235 1.00 59.75 199 TYR A CA 1
ATOM 1599 C C . TYR A 1 199 ? 24.836 9.990 -37.788 1.00 59.75 199 TYR A C 1
ATOM 1601 O O . TYR A 1 199 ? 23.815 9.692 -37.157 1.00 59.75 199 TYR A O 1
ATOM 1609 N N . LEU A 1 200 ? 25.179 9.375 -38.935 1.00 51.38 200 LEU A N 1
ATOM 1610 C CA . LEU A 1 200 ? 24.424 8.275 -39.570 1.00 51.38 200 LEU A CA 1
ATOM 1611 C C . LEU A 1 200 ? 25.208 6.947 -39.613 1.00 51.38 200 LEU A C 1
ATOM 1613 O O . LEU A 1 200 ? 26.375 6.929 -39.994 1.00 51.38 200 LEU A O 1
ATOM 1617 N N . LEU A 1 201 ? 24.553 5.823 -39.282 1.00 46.38 201 LEU A N 1
ATOM 1618 C CA . LEU A 1 201 ? 25.126 4.458 -39.282 1.00 46.38 201 LEU A CA 1
ATOM 1619 C C . LEU A 1 201 ? 24.437 3.538 -40.313 1.00 46.38 201 LEU A C 1
ATOM 1621 O O . LEU A 1 201 ? 23.208 3.476 -40.359 1.00 46.38 201 LEU A O 1
ATOM 1625 N N . GLY A 1 202 ? 25.216 2.786 -41.110 1.00 42.38 202 GLY A N 1
ATOM 1626 C CA . GLY A 1 202 ? 24.727 1.899 -42.183 1.00 42.38 202 GLY A CA 1
ATOM 1627 C C . GLY A 1 202 ? 25.078 0.416 -41.963 1.00 42.38 202 GLY A C 1
ATOM 1628 O O . GLY A 1 202 ? 26.207 0.084 -41.625 1.00 42.38 202 GLY A O 1
ATOM 1629 N N . PHE A 1 203 ? 24.120 -0.500 -42.170 1.00 34.09 203 PHE A N 1
ATOM 1630 C CA . PHE A 1 203 ? 24.213 -1.921 -41.757 1.00 34.09 203 PHE A CA 1
ATOM 1631 C C . PHE A 1 203 ? 24.704 -2.920 -42.835 1.00 34.09 203 PHE A C 1
ATOM 1633 O O . PHE A 1 203 ? 24.842 -4.111 -42.559 1.00 34.09 203 PHE A O 1
ATOM 1640 N N . THR A 1 204 ? 24.932 -2.504 -44.084 1.00 36.94 204 THR A N 1
ATOM 1641 C CA . THR A 1 204 ? 24.958 -3.430 -45.240 1.00 36.94 204 THR A CA 1
ATOM 1642 C C . THR A 1 204 ? 26.283 -4.148 -45.534 1.00 36.94 204 THR A C 1
ATOM 1644 O O . THR A 1 204 ? 26.279 -5.098 -46.315 1.00 36.94 204 THR A O 1
ATOM 1647 N N . ARG A 1 205 ? 27.416 -3.774 -44.926 1.00 37.72 205 ARG A N 1
ATOM 1648 C CA . ARG A 1 205 ? 28.743 -4.238 -45.391 1.00 37.72 205 ARG A CA 1
ATOM 1649 C C . ARG A 1 205 ? 29.193 -5.615 -44.868 1.00 37.72 205 ARG A C 1
ATOM 1651 O O . ARG A 1 205 ? 29.960 -6.301 -45.537 1.00 37.72 205 ARG A O 1
ATOM 1658 N N . LEU A 1 206 ? 28.665 -6.079 -43.734 1.00 35.59 206 LEU A N 1
ATOM 1659 C CA . LEU A 1 206 ? 29.152 -7.288 -43.039 1.00 35.59 206 LEU A CA 1
ATOM 1660 C C . LEU A 1 206 ? 28.895 -8.624 -43.770 1.00 35.59 206 LEU A C 1
ATOM 1662 O O . LEU A 1 206 ? 29.525 -9.625 -43.445 1.00 35.59 206 LEU A O 1
ATOM 1666 N N . LEU A 1 207 ? 28.008 -8.658 -44.770 1.00 35.81 207 LEU A N 1
ATOM 1667 C CA . LEU A 1 207 ? 27.638 -9.894 -45.479 1.00 35.81 207 LEU A CA 1
ATOM 1668 C C . LEU A 1 207 ? 28.330 -10.077 -46.841 1.00 35.81 207 LEU A C 1
ATOM 1670 O O . LEU A 1 207 ? 28.220 -11.150 -47.429 1.00 35.81 207 LEU A O 1
ATOM 1674 N N . SER A 1 208 ? 29.045 -9.067 -47.351 1.00 41.59 208 SER A N 1
ATOM 1675 C CA . SER A 1 208 ? 29.595 -9.104 -48.716 1.00 41.59 208 SER A CA 1
ATOM 1676 C C . SER A 1 208 ? 31.040 -9.606 -48.809 1.00 41.59 208 SER A C 1
ATOM 1678 O O . SER A 1 208 ? 31.480 -9.950 -49.903 1.00 41.59 208 SER A O 1
ATOM 1680 N N . GLU A 1 209 ? 31.801 -9.645 -47.711 1.00 39.09 209 GLU A N 1
ATOM 1681 C CA . GLU A 1 209 ? 33.265 -9.748 -47.817 1.00 39.09 209 GLU A CA 1
ATOM 1682 C C . GLU A 1 209 ? 33.840 -11.183 -47.811 1.00 39.09 209 GLU A C 1
ATOM 1684 O O . GLU A 1 209 ? 35.015 -11.333 -48.135 1.00 39.09 209 GLU A O 1
ATOM 1689 N N . LYS A 1 210 ? 33.076 -12.261 -47.529 1.00 43.62 210 LYS A N 1
ATOM 1690 C CA . LYS A 1 210 ? 33.612 -13.654 -47.564 1.00 43.62 210 LYS A CA 1
ATOM 1691 C C . LYS A 1 210 ? 32.613 -14.758 -47.993 1.00 43.62 210 LYS A C 1
ATOM 1693 O O . LYS A 1 210 ? 32.266 -15.617 -47.181 1.00 43.62 210 LYS A O 1
ATOM 1698 N N . PRO A 1 211 ? 32.192 -14.821 -49.270 1.00 45.81 211 PRO A N 1
ATOM 1699 C CA . PRO A 1 211 ? 31.272 -15.855 -49.771 1.00 45.81 211 PRO A CA 1
ATOM 1700 C C . PRO A 1 211 ? 31.857 -17.282 -49.796 1.00 45.81 211 PRO A C 1
ATOM 1702 O O . PRO A 1 211 ? 31.109 -18.258 -49.843 1.00 45.81 211 PRO A O 1
ATOM 1705 N N . GLU A 1 212 ? 33.182 -17.440 -49.745 1.00 46.81 212 GLU A N 1
ATOM 1706 C CA . GLU A 1 212 ? 33.835 -18.751 -49.901 1.00 46.81 212 GLU A CA 1
ATOM 1707 C C . GLU A 1 212 ? 33.796 -19.633 -48.644 1.00 46.81 212 GLU A C 1
ATOM 1709 O O . GLU A 1 212 ? 33.905 -20.855 -48.737 1.00 46.81 212 GLU A O 1
ATOM 1714 N N . LEU A 1 213 ? 33.569 -19.044 -47.467 1.00 43.75 213 LEU A N 1
ATOM 1715 C CA . LEU A 1 213 ? 33.538 -19.774 -46.194 1.00 43.75 213 LEU A CA 1
ATOM 1716 C C . LEU A 1 213 ? 32.201 -20.489 -45.935 1.00 43.75 213 LEU A C 1
ATOM 1718 O O . LEU A 1 213 ? 32.157 -21.423 -45.140 1.00 43.75 213 LEU A O 1
ATOM 1722 N N . LEU A 1 214 ? 31.134 -20.124 -46.656 1.00 42.72 214 LEU A N 1
ATOM 1723 C CA . LEU A 1 214 ? 29.830 -20.799 -46.597 1.00 42.72 214 LEU A CA 1
ATOM 1724 C C . LEU A 1 214 ? 29.799 -22.125 -47.375 1.00 42.72 214 LEU A C 1
ATOM 1726 O O . LEU A 1 214 ? 28.971 -22.982 -47.086 1.00 42.72 214 LEU A O 1
ATOM 1730 N N . LYS A 1 215 ? 30.719 -22.335 -48.326 1.00 47.38 215 LYS A N 1
ATOM 1731 C CA . LYS A 1 215 ? 30.730 -23.531 -49.188 1.00 47.38 215 LYS A CA 1
ATOM 1732 C C . LYS A 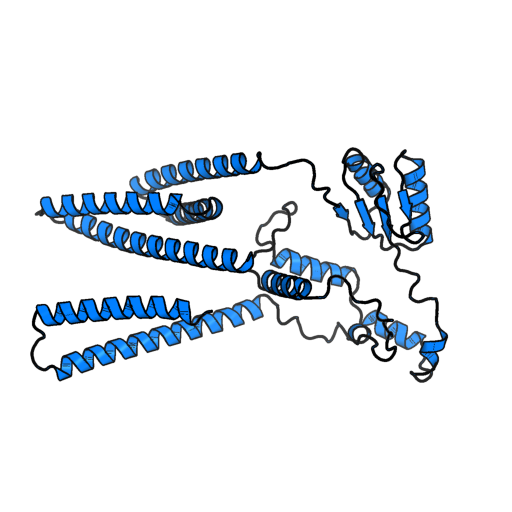1 215 ? 31.279 -24.794 -48.511 1.00 47.38 215 LYS A C 1
ATOM 1734 O O . LYS A 1 215 ? 31.126 -25.879 -49.056 1.00 47.38 215 LYS A O 1
ATOM 1739 N N . LYS A 1 216 ? 31.943 -24.680 -47.353 1.00 45.69 216 LYS A N 1
ATOM 1740 C CA . LYS A 1 216 ? 32.700 -25.796 -46.747 1.00 45.69 216 LYS A CA 1
ATOM 1741 C C . LYS A 1 216 ? 31.972 -26.584 -45.650 1.00 45.69 216 LYS A C 1
ATOM 1743 O O . LYS A 1 216 ? 32.534 -27.565 -45.178 1.00 45.69 216 LYS A O 1
ATOM 1748 N N . GLY A 1 217 ? 30.762 -26.191 -45.244 1.00 44.53 217 GLY A N 1
ATOM 1749 C CA . GLY A 1 217 ? 30.060 -26.818 -44.109 1.00 44.53 217 GLY A CA 1
ATOM 1750 C C . GLY A 1 217 ? 28.614 -27.245 -44.359 1.00 44.53 217 GLY A C 1
ATOM 1751 O O . GLY A 1 217 ? 28.028 -27.912 -43.514 1.00 44.53 217 GLY A O 1
ATOM 1752 N N . VAL A 1 218 ? 28.032 -26.890 -45.501 1.00 43.78 218 VAL A N 1
ATOM 1753 C CA . VAL A 1 218 ? 26.645 -27.217 -45.839 1.00 43.78 218 VAL A CA 1
ATOM 1754 C C . VAL A 1 218 ? 26.680 -27.723 -47.271 1.00 43.78 218 VAL A C 1
ATOM 1756 O O . VAL A 1 218 ? 27.177 -27.017 -48.147 1.00 43.78 218 VAL A O 1
ATOM 1759 N N . GLY A 1 219 ? 26.262 -28.974 -47.497 1.00 46.62 219 GLY A N 1
ATOM 1760 C CA . GLY A 1 219 ? 26.185 -29.549 -48.843 1.00 46.62 219 GLY A CA 1
ATOM 1761 C C . GLY A 1 219 ? 25.428 -28.610 -49.780 1.00 46.62 219 GLY A C 1
ATOM 1762 O O . GLY A 1 219 ? 24.599 -27.839 -49.304 1.00 46.62 219 GLY A O 1
ATOM 1763 N N . GLU A 1 220 ? 25.739 -28.647 -51.079 1.00 49.19 220 GLU A N 1
ATOM 1764 C CA . GLU A 1 220 ? 25.106 -27.828 -52.123 1.00 49.19 220 GLU A CA 1
ATOM 1765 C C . GLU A 1 220 ? 23.578 -28.014 -52.130 1.00 49.19 220 GLU A C 1
ATOM 1767 O O . GLU A 1 220 ? 23.007 -28.782 -52.898 1.00 49.19 220 GLU A O 1
ATOM 1772 N N . MET A 1 221 ? 22.904 -27.315 -51.226 1.00 51.53 221 MET A N 1
ATOM 1773 C CA . MET A 1 221 ? 21.469 -27.152 -51.180 1.00 51.53 221 MET A CA 1
ATOM 1774 C C . MET A 1 221 ? 21.121 -25.903 -51.980 1.00 51.53 221 MET A C 1
ATOM 1776 O O . MET A 1 221 ? 21.827 -24.891 -51.967 1.00 51.53 221 MET A O 1
ATOM 1780 N N . ASP A 1 222 ? 20.027 -26.003 -52.726 1.00 64.00 222 ASP A N 1
ATOM 1781 C CA . ASP A 1 222 ? 19.540 -24.978 -53.637 1.00 64.00 222 ASP A CA 1
ATOM 1782 C C . ASP A 1 222 ? 19.200 -23.685 -52.871 1.00 64.00 222 ASP A C 1
ATOM 1784 O O . ASP A 1 222 ? 18.118 -23.514 -52.300 1.00 64.00 222 ASP A O 1
ATOM 1788 N N . SER A 1 223 ? 20.172 -22.769 -52.845 1.00 67.38 223 SER A N 1
ATOM 1789 C CA . SER A 1 223 ? 20.157 -21.543 -52.043 1.00 67.38 223 SER A CA 1
ATOM 1790 C C . SER A 1 223 ? 18.938 -20.646 -52.284 1.00 67.38 223 SER A C 1
ATOM 1792 O O . SER A 1 223 ? 18.655 -19.768 -51.469 1.00 67.38 223 SER A O 1
ATOM 1794 N N . GLN A 1 224 ? 18.215 -20.798 -53.399 1.00 70.56 224 GLN A N 1
ATOM 1795 C CA . GLN A 1 224 ? 16.981 -20.052 -53.651 1.00 70.56 224 GLN A CA 1
ATOM 1796 C C . GLN A 1 224 ? 15.784 -20.627 -52.890 1.00 70.56 224 GLN A C 1
ATOM 1798 O O . GLN A 1 224 ? 15.016 -19.856 -52.309 1.00 70.56 224 GLN A O 1
ATOM 1803 N N . LYS A 1 225 ? 15.647 -21.956 -52.827 1.00 73.44 225 LYS A N 1
ATOM 1804 C CA . LYS A 1 225 ? 14.556 -22.609 -52.090 1.00 73.44 225 LYS A CA 1
ATOM 1805 C C . LYS A 1 225 ? 14.678 -22.375 -50.591 1.00 73.44 225 LYS A C 1
ATOM 1807 O O . LYS A 1 225 ? 13.686 -22.019 -49.960 1.00 73.44 225 LYS A O 1
ATOM 1812 N N . GLU A 1 226 ? 15.885 -22.461 -50.035 1.00 71.50 226 GLU A N 1
ATOM 1813 C CA . GLU A 1 226 ? 16.109 -22.149 -48.618 1.00 71.50 226 GLU A CA 1
ATOM 1814 C C . GLU A 1 226 ? 15.866 -20.670 -48.304 1.00 71.50 226 GLU A C 1
ATOM 1816 O O . GLU A 1 226 ? 15.203 -20.347 -47.319 1.00 71.50 226 GLU A O 1
ATOM 1821 N N . ARG A 1 227 ? 16.330 -19.748 -49.161 1.00 67.94 227 ARG A N 1
ATOM 1822 C CA . ARG A 1 227 ? 16.067 -18.311 -48.976 1.00 67.94 227 ARG A CA 1
ATOM 1823 C C . ARG A 1 227 ? 14.576 -17.987 -49.006 1.00 67.94 227 ARG A C 1
ATOM 1825 O O . ARG A 1 227 ? 14.148 -17.121 -48.248 1.00 67.94 227 ARG A O 1
ATOM 1832 N N . SER A 1 228 ? 13.798 -18.656 -49.856 1.00 78.81 228 SER A N 1
ATOM 1833 C CA . SER A 1 228 ? 12.338 -18.511 -49.880 1.00 78.81 228 SER A CA 1
ATOM 1834 C C . SER A 1 228 ? 11.700 -19.104 -48.623 1.00 78.81 228 SER A C 1
ATOM 1836 O O . SER A 1 228 ? 10.910 -18.436 -47.965 1.00 78.81 228 SER A O 1
ATOM 1838 N N . TYR A 1 229 ? 12.104 -20.315 -48.237 1.00 76.69 229 TYR A N 1
ATOM 1839 C CA . TYR A 1 229 ? 11.581 -21.018 -47.066 1.00 76.69 229 TYR A CA 1
ATOM 1840 C C . TYR A 1 229 ? 11.796 -20.239 -45.760 1.00 76.69 229 TYR A C 1
ATOM 1842 O O . TYR A 1 229 ? 10.872 -20.094 -44.962 1.00 76.69 229 TYR A O 1
ATOM 1850 N N . TRP A 1 230 ? 12.988 -19.670 -45.554 1.00 71.31 230 TRP A N 1
ATOM 1851 C CA . TRP A 1 230 ? 13.287 -18.871 -44.362 1.00 71.31 230 TRP A CA 1
ATOM 1852 C C . TRP A 1 230 ? 12.674 -17.470 -44.398 1.00 71.31 230 TRP A C 1
ATOM 1854 O O . TRP A 1 230 ? 12.436 -16.889 -43.341 1.00 71.31 230 TRP A O 1
ATOM 1864 N N . ARG A 1 231 ? 12.388 -16.917 -45.585 1.00 75.44 231 ARG A N 1
ATOM 1865 C CA . ARG A 1 231 ? 11.709 -15.618 -45.718 1.00 75.44 231 ARG A CA 1
ATOM 1866 C C . ARG A 1 231 ? 10.291 -15.673 -45.153 1.00 75.44 231 ARG A C 1
ATOM 1868 O O . ARG A 1 231 ? 9.893 -14.743 -44.464 1.00 75.44 231 ARG A O 1
ATOM 1875 N N . ASP A 1 232 ? 9.580 -16.775 -45.380 1.00 79.88 232 ASP A N 1
ATOM 1876 C CA . ASP A 1 232 ? 8.189 -16.936 -44.938 1.00 79.88 232 ASP A CA 1
ATOM 1877 C C . ASP A 1 232 ? 8.048 -17.343 -43.465 1.00 79.88 232 ASP A C 1
ATOM 1879 O O . ASP A 1 232 ? 6.942 -17.310 -42.919 1.00 79.88 232 ASP A O 1
ATOM 1883 N N . LYS A 1 233 ? 9.155 -17.728 -42.820 1.00 77.38 233 LYS A N 1
ATOM 1884 C CA . LYS A 1 233 ? 9.224 -18.118 -41.402 1.00 77.38 233 LYS A CA 1
ATOM 1885 C C . LYS A 1 233 ? 9.745 -17.020 -40.483 1.00 77.38 233 LYS A C 1
ATOM 1887 O O . LYS A 1 233 ? 9.729 -17.193 -39.268 1.00 77.38 233 LYS A O 1
ATOM 1892 N N . ARG A 1 234 ? 10.215 -15.905 -41.045 1.00 72.31 234 ARG A N 1
ATOM 1893 C CA . ARG A 1 234 ? 10.657 -14.740 -40.278 1.00 72.31 234 ARG A CA 1
ATOM 1894 C C . ARG A 1 234 ? 9.483 -13.794 -40.055 1.00 72.31 234 ARG A C 1
ATOM 1896 O O . ARG A 1 234 ? 8.710 -13.579 -40.990 1.00 72.31 234 ARG A O 1
ATOM 1903 N N . PRO A 1 235 ? 9.373 -13.194 -38.863 1.00 74.50 235 PRO A N 1
ATOM 1904 C CA . PRO A 1 235 ? 8.379 -12.172 -38.634 1.00 74.50 235 PRO A CA 1
ATOM 1905 C C . PRO A 1 235 ? 8.679 -10.981 -39.545 1.00 74.50 235 PRO A C 1
ATOM 1907 O O . PRO A 1 235 ? 9.834 -10.575 -39.735 1.00 74.50 235 PRO A O 1
ATOM 1910 N N . LYS A 1 236 ? 7.631 -10.427 -40.145 1.00 82.19 236 LYS A N 1
ATOM 1911 C CA . LYS A 1 236 ? 7.709 -9.180 -40.901 1.00 82.19 236 LYS A CA 1
ATOM 1912 C C . LYS A 1 236 ? 8.069 -8.044 -39.950 1.00 82.19 236 LYS A C 1
ATOM 1914 O O . LYS A 1 236 ? 7.795 -8.099 -38.755 1.00 82.19 236 LYS A O 1
ATOM 1919 N N . ALA A 1 237 ? 8.645 -6.973 -40.493 1.00 71.81 237 ALA A N 1
ATOM 1920 C CA . ALA A 1 237 ? 8.971 -5.790 -39.696 1.00 71.81 237 ALA A CA 1
ATOM 1921 C C . ALA A 1 237 ? 7.743 -5.239 -38.951 1.00 71.81 237 ALA A C 1
ATOM 1923 O O . ALA A 1 237 ? 7.875 -4.853 -37.800 1.00 71.81 237 ALA A O 1
ATOM 1924 N N . SER A 1 238 ? 6.562 -5.282 -39.575 1.00 76.31 238 SER A N 1
ATOM 1925 C CA . SER A 1 238 ? 5.293 -4.912 -38.942 1.00 76.31 238 SER A CA 1
ATOM 1926 C C . SER A 1 238 ? 4.915 -5.830 -37.777 1.00 76.31 238 SER A C 1
ATOM 1928 O O . SER A 1 238 ? 4.474 -5.346 -36.752 1.00 76.31 238 SER A O 1
ATOM 1930 N N . GLU A 1 239 ? 5.139 -7.142 -37.897 1.00 73.81 239 GLU A N 1
ATOM 1931 C CA . GLU A 1 239 ? 4.834 -8.101 -36.824 1.00 73.81 239 GLU A CA 1
ATOM 1932 C C . GLU A 1 239 ? 5.777 -7.911 -35.626 1.00 73.81 239 GLU A C 1
ATOM 1934 O O . GLU A 1 239 ? 5.349 -8.014 -34.481 1.00 73.81 239 GLU A O 1
ATOM 1939 N N . LEU A 1 240 ? 7.053 -7.588 -35.872 1.00 72.56 240 LEU A N 1
ATOM 1940 C CA . LEU A 1 240 ? 7.986 -7.206 -34.805 1.00 72.56 240 LEU A CA 1
ATOM 1941 C C . LEU A 1 240 ? 7.588 -5.883 -34.148 1.00 72.56 240 LEU A C 1
ATOM 1943 O O . LEU A 1 240 ? 7.660 -5.780 -32.927 1.00 72.56 240 LEU A O 1
ATOM 1947 N N . ASP A 1 241 ? 7.171 -4.895 -34.939 1.00 70.50 241 ASP A N 1
ATOM 1948 C CA . ASP A 1 241 ? 6.714 -3.598 -34.437 1.00 70.50 241 ASP A CA 1
ATOM 1949 C C . ASP A 1 241 ? 5.455 -3.751 -33.570 1.00 70.50 241 ASP A C 1
ATOM 1951 O O . ASP A 1 241 ? 5.391 -3.200 -32.476 1.00 70.50 241 ASP A O 1
ATOM 1955 N N . ASP A 1 242 ? 4.512 -4.606 -33.977 1.00 73.88 242 ASP A N 1
ATOM 1956 C CA . ASP A 1 242 ? 3.324 -4.943 -33.188 1.00 73.88 242 ASP A CA 1
ATOM 1957 C C . ASP A 1 242 ? 3.689 -5.657 -31.875 1.00 73.88 242 ASP A C 1
ATOM 1959 O O . ASP A 1 242 ? 3.132 -5.348 -30.819 1.00 73.88 242 ASP A O 1
ATOM 1963 N N . ILE A 1 243 ? 4.639 -6.602 -31.900 1.00 73.56 243 ILE A N 1
ATOM 1964 C CA . ILE A 1 243 ? 5.108 -7.306 -30.694 1.00 73.56 243 ILE A CA 1
ATOM 1965 C C . ILE A 1 243 ? 5.782 -6.328 -29.726 1.00 73.56 243 ILE A C 1
ATOM 1967 O O . ILE A 1 243 ? 5.440 -6.304 -28.542 1.00 73.56 243 ILE A O 1
ATOM 1971 N N . LEU A 1 244 ? 6.706 -5.504 -30.222 1.00 68.69 244 LEU A N 1
ATOM 1972 C CA . LEU A 1 244 ? 7.425 -4.515 -29.419 1.00 68.69 244 LEU A CA 1
ATOM 1973 C C . LEU A 1 244 ? 6.476 -3.434 -28.893 1.00 68.69 244 LEU A C 1
ATOM 1975 O O . LEU A 1 244 ? 6.526 -3.094 -27.713 1.00 68.69 244 LEU A O 1
ATOM 1979 N N . GLY A 1 245 ? 5.559 -2.952 -29.730 1.00 73.50 245 GLY A N 1
ATOM 1980 C CA . GLY A 1 245 ? 4.514 -2.009 -29.352 1.00 73.50 245 GLY A CA 1
ATOM 1981 C C . GLY A 1 245 ? 3.604 -2.575 -28.266 1.00 73.50 245 GLY A C 1
ATOM 1982 O O . GLY A 1 245 ? 3.320 -1.890 -27.286 1.00 73.50 245 GLY A O 1
ATOM 1983 N N . ASN A 1 246 ? 3.206 -3.845 -28.368 1.00 70.50 246 ASN A N 1
ATOM 1984 C CA . ASN A 1 246 ? 2.440 -4.520 -27.322 1.00 70.50 246 ASN A CA 1
ATOM 1985 C C . ASN A 1 246 ? 3.232 -4.650 -26.017 1.00 70.50 246 ASN A C 1
ATOM 1987 O O . ASN A 1 246 ? 2.665 -4.418 -24.953 1.00 70.50 246 ASN A O 1
ATOM 1991 N N . TRP A 1 247 ? 4.528 -4.962 -26.066 1.00 67.38 247 TRP A N 1
ATOM 1992 C CA . TRP A 1 247 ? 5.374 -5.018 -24.866 1.00 67.38 247 TRP A CA 1
ATOM 1993 C C . TRP A 1 247 ? 5.508 -3.649 -24.191 1.00 67.38 247 TRP A C 1
ATOM 1995 O O . TRP A 1 247 ? 5.367 -3.548 -22.973 1.00 67.38 247 TRP A O 1
ATOM 2005 N N . ILE A 1 248 ? 5.689 -2.587 -24.978 1.00 64.81 248 ILE A N 1
ATOM 2006 C CA . ILE A 1 248 ? 5.733 -1.204 -24.485 1.00 64.81 248 ILE A CA 1
ATOM 2007 C C . ILE A 1 248 ? 4.378 -0.804 -23.879 1.00 64.81 248 ILE A C 1
ATOM 2009 O O . ILE A 1 248 ? 4.320 -0.224 -22.795 1.00 64.81 248 ILE A O 1
ATOM 2013 N N . ASN A 1 249 ? 3.270 -1.166 -24.530 1.00 65.00 249 ASN A N 1
ATOM 2014 C CA . ASN A 1 249 ? 1.921 -0.871 -24.046 1.00 65.00 249 ASN A CA 1
ATOM 2015 C C . ASN A 1 249 ? 1.549 -1.664 -22.782 1.00 65.00 249 ASN A C 1
ATOM 2017 O O . ASN A 1 249 ? 0.815 -1.146 -21.944 1.00 65.00 249 ASN A O 1
ATOM 2021 N N . ILE A 1 250 ? 2.067 -2.887 -22.599 1.00 63.41 250 ILE A N 1
ATOM 2022 C CA . ILE A 1 250 ? 1.916 -3.652 -21.348 1.00 63.41 250 ILE A CA 1
ATOM 2023 C C . ILE A 1 250 ? 2.582 -2.915 -20.175 1.00 63.41 250 ILE A C 1
ATOM 2025 O O . ILE A 1 250 ? 2.047 -2.945 -19.065 1.00 63.41 250 ILE A O 1
ATOM 2029 N N . GLY A 1 251 ? 3.701 -2.222 -20.419 1.00 55.03 251 GLY A N 1
ATOM 2030 C CA . GLY A 1 251 ? 4.380 -1.389 -19.421 1.00 55.03 251 GLY A CA 1
ATOM 2031 C C . GLY A 1 251 ? 3.650 -0.081 -19.088 1.00 55.03 251 GLY A C 1
ATOM 2032 O O . GLY A 1 251 ? 3.739 0.391 -17.958 1.00 55.03 251 GLY A O 1
ATOM 2033 N N . ASN A 1 252 ? 2.881 0.475 -20.030 1.00 55.94 252 ASN A N 1
ATOM 2034 C CA . ASN A 1 252 ? 2.198 1.765 -19.890 1.00 55.94 252 ASN A CA 1
ATOM 2035 C C . ASN A 1 252 ? 0.702 1.592 -19.581 1.00 55.94 252 ASN A C 1
ATOM 2037 O O . ASN A 1 252 ? -0.167 1.798 -20.433 1.00 55.94 252 ASN A O 1
ATOM 2041 N N . LYS A 1 253 ? 0.356 1.261 -18.334 1.00 52.25 253 LYS A N 1
ATOM 2042 C CA . LYS A 1 253 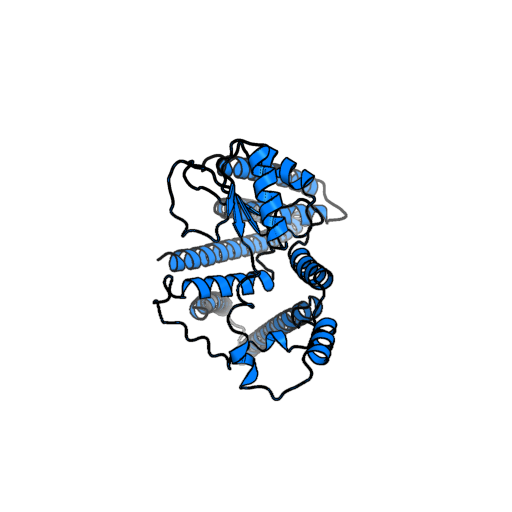? -1.043 1.327 -17.873 1.00 52.25 253 LYS A CA 1
ATOM 2043 C C . LYS A 1 253 ? -1.464 2.787 -17.652 1.00 52.25 253 LYS A C 1
ATOM 2045 O O . LYS A 1 253 ? -1.527 3.247 -16.519 1.00 52.25 253 LYS A O 1
ATOM 2050 N N . GLY A 1 254 ? -1.765 3.519 -18.726 1.00 51.22 254 GLY A N 1
ATOM 2051 C CA . GLY A 1 254 ? -2.183 4.918 -18.584 1.00 51.22 254 GLY A CA 1
ATOM 2052 C C . GLY A 1 254 ? -2.421 5.713 -19.866 1.00 51.22 254 GLY A C 1
ATOM 2053 O O . GLY A 1 254 ? -1.850 6.778 -20.010 1.00 51.22 254 GLY A O 1
ATOM 2054 N N . GLY A 1 255 ? -3.251 5.220 -20.790 1.00 44.91 255 GLY A N 1
ATOM 2055 C CA . GLY A 1 255 ? -4.175 6.015 -21.628 1.00 44.91 255 GLY A CA 1
ATOM 2056 C C . GLY A 1 255 ? -3.725 7.242 -22.450 1.00 44.91 255 GLY A C 1
ATOM 2057 O O . GLY A 1 255 ? -4.587 7.825 -23.103 1.00 44.91 255 GLY A O 1
ATOM 2058 N N . SER A 1 256 ? -2.458 7.655 -22.486 1.00 50.47 256 SER A N 1
ATOM 2059 C CA . SER A 1 256 ? -2.035 8.862 -23.207 1.00 50.47 256 SER A CA 1
ATOM 2060 C C . SER A 1 256 ? -0.886 8.572 -24.165 1.00 50.47 256 SER A C 1
ATOM 2062 O O . SER A 1 256 ? 0.212 8.205 -23.758 1.00 50.47 256 SER A O 1
ATOM 2064 N N . LYS A 1 257 ? -1.128 8.791 -25.464 1.00 53.91 257 LYS A N 1
ATOM 2065 C CA . LYS A 1 257 ? -0.161 8.586 -26.563 1.00 53.91 257 LYS A CA 1
ATOM 2066 C C . LYS A 1 257 ? 1.046 9.545 -26.532 1.00 53.91 257 LYS A C 1
ATOM 2068 O O . LYS A 1 257 ? 1.868 9.498 -27.442 1.00 53.91 257 LYS A O 1
ATOM 2073 N N . HIS A 1 258 ? 1.157 10.408 -25.519 1.00 50.00 258 HIS A N 1
ATOM 2074 C CA . HIS A 1 258 ? 2.179 11.457 -25.439 1.00 50.00 258 HIS A CA 1
ATOM 2075 C C . HIS A 1 258 ? 2.981 11.483 -24.128 1.00 50.00 258 HIS A C 1
ATOM 2077 O O . HIS A 1 258 ? 3.712 12.443 -23.899 1.00 50.00 258 HIS A O 1
ATOM 2083 N N . GLN A 1 259 ? 2.883 10.462 -23.272 1.00 49.06 259 GLN A N 1
ATOM 2084 C CA . GLN A 1 259 ? 3.613 10.444 -22.001 1.00 49.06 259 GLN A CA 1
ATOM 2085 C C . GLN A 1 259 ? 4.917 9.642 -22.121 1.00 49.06 259 GLN A C 1
ATOM 2087 O O . GLN A 1 259 ? 4.929 8.526 -22.638 1.00 49.06 259 GLN A O 1
ATOM 2092 N N . THR A 1 260 ? 6.021 10.241 -21.671 1.00 49.41 260 THR A N 1
ATOM 2093 C CA . THR A 1 260 ? 7.343 9.614 -21.547 1.00 49.41 260 THR A CA 1
ATOM 2094 C C . THR A 1 260 ? 7.227 8.276 -20.821 1.00 49.41 260 THR A C 1
ATOM 2096 O O . THR A 1 260 ? 6.666 8.210 -19.730 1.00 49.41 260 THR A O 1
ATOM 2099 N N . THR A 1 261 ? 7.737 7.223 -21.456 1.00 46.81 261 THR A N 1
ATOM 2100 C CA . THR A 1 261 ? 7.647 5.813 -21.062 1.00 46.81 261 THR A CA 1
ATOM 2101 C C . THR A 1 261 ? 8.410 5.539 -19.762 1.00 46.81 261 THR A C 1
ATOM 2103 O O . THR A 1 261 ? 9.542 5.059 -19.795 1.00 46.81 261 THR A O 1
ATOM 2106 N N . SER A 1 262 ? 7.830 5.844 -18.603 1.00 55.84 262 SER A N 1
ATOM 2107 C CA . SER A 1 262 ? 8.276 5.215 -17.361 1.00 55.84 262 SER A CA 1
ATOM 2108 C C . SER A 1 262 ? 7.641 3.829 -17.316 1.00 55.84 262 SER A C 1
ATOM 2110 O O . SER A 1 262 ? 6.435 3.712 -17.089 1.00 55.84 262 SER A O 1
ATOM 2112 N N . PHE A 1 263 ? 8.427 2.789 -17.595 1.00 59.91 263 PHE A N 1
ATOM 2113 C CA . PHE A 1 263 ? 7.994 1.417 -17.344 1.00 59.91 263 PHE A CA 1
ATOM 2114 C C . PHE A 1 263 ? 7.534 1.310 -15.887 1.00 59.91 263 PHE A C 1
ATOM 2116 O O . PHE A 1 263 ? 8.183 1.864 -15.003 1.00 59.91 263 PHE A O 1
ATOM 2123 N N . ASP A 1 264 ? 6.420 0.620 -15.634 1.00 68.69 264 ASP A N 1
ATOM 2124 C CA . ASP A 1 264 ? 6.047 0.261 -14.266 1.00 68.69 264 ASP A CA 1
ATOM 2125 C C . ASP A 1 264 ? 7.221 -0.498 -13.634 1.00 68.69 264 ASP A C 1
ATOM 2127 O O . ASP A 1 264 ? 7.551 -1.608 -14.069 1.00 68.69 264 ASP A O 1
ATOM 2131 N N . GLU A 1 265 ? 7.856 0.112 -12.632 1.00 73.25 265 GLU A N 1
ATOM 2132 C CA . GLU A 1 265 ? 8.997 -0.452 -11.902 1.00 73.25 265 GLU A CA 1
ATOM 2133 C C . GLU A 1 265 ? 8.628 -1.789 -11.230 1.00 73.25 265 GLU A C 1
ATOM 2135 O O . GLU A 1 265 ? 9.484 -2.625 -10.940 1.00 73.25 265 GLU A O 1
ATOM 2140 N N . ASN A 1 266 ? 7.328 -2.048 -11.041 1.00 68.44 266 ASN A N 1
ATOM 2141 C CA . ASN A 1 266 ? 6.823 -3.312 -10.515 1.00 68.44 266 ASN A CA 1
ATOM 2142 C C . ASN A 1 266 ? 6.579 -4.375 -11.595 1.00 68.44 266 ASN A C 1
ATOM 2144 O O . ASN A 1 266 ? 6.223 -5.507 -11.258 1.00 68.44 266 ASN A O 1
ATOM 2148 N N . SER A 1 267 ? 6.745 -4.051 -12.879 1.00 69.25 267 SER A N 1
ATOM 2149 C CA . SER A 1 267 ? 6.570 -5.018 -13.960 1.00 69.25 267 SER A CA 1
ATOM 2150 C C . SER A 1 267 ? 7.733 -6.012 -14.021 1.00 69.25 267 SER A C 1
ATOM 2152 O O . SER A 1 267 ? 8.896 -5.671 -13.810 1.00 69.25 267 SER A O 1
ATOM 2154 N N . GLU A 1 268 ? 7.432 -7.265 -14.362 1.00 70.50 268 GLU A N 1
ATOM 2155 C CA . GLU A 1 268 ? 8.455 -8.312 -14.494 1.00 70.50 268 GLU A CA 1
ATOM 2156 C C . GLU A 1 268 ? 9.475 -7.987 -15.599 1.00 70.50 268 GLU A C 1
ATOM 2158 O O . GLU A 1 268 ? 10.658 -8.278 -15.454 1.00 70.50 268 GLU A O 1
ATOM 2163 N N . ILE A 1 269 ? 9.043 -7.317 -16.672 1.00 70.00 269 ILE A N 1
ATOM 2164 C CA . ILE A 1 269 ? 9.940 -6.855 -17.741 1.00 70.00 269 ILE A CA 1
ATOM 2165 C C . ILE A 1 269 ? 10.954 -5.846 -17.189 1.00 70.00 269 ILE A C 1
ATOM 2167 O O . ILE A 1 269 ? 12.141 -5.965 -17.485 1.00 70.00 269 ILE A O 1
ATOM 2171 N N . TYR A 1 270 ? 10.514 -4.898 -16.354 1.00 76.50 270 TYR A N 1
ATOM 2172 C CA . TYR A 1 270 ? 11.414 -3.939 -15.713 1.00 76.50 270 TYR A CA 1
ATOM 2173 C C . TYR A 1 270 ? 12.405 -4.635 -14.771 1.00 76.50 270 TYR A C 1
ATOM 2175 O O . TYR A 1 270 ? 13.602 -4.375 -14.837 1.00 76.50 270 TYR A O 1
ATOM 2183 N N . ARG A 1 271 ? 11.943 -5.603 -13.969 1.00 75.69 271 ARG A N 1
ATOM 2184 C CA . ARG A 1 271 ? 12.823 -6.393 -13.087 1.00 75.69 271 ARG A CA 1
ATOM 2185 C C . ARG A 1 271 ? 13.868 -7.199 -13.858 1.00 75.69 271 ARG A C 1
ATOM 2187 O O . ARG A 1 271 ? 15.020 -7.274 -13.437 1.00 75.69 271 ARG A O 1
ATOM 2194 N N . GLN A 1 272 ? 13.482 -7.820 -14.973 1.00 75.00 272 GLN A N 1
ATOM 2195 C CA . GLN A 1 272 ? 14.414 -8.555 -15.834 1.00 75.00 272 GLN A CA 1
ATOM 2196 C C . GLN A 1 272 ? 15.424 -7.615 -16.496 1.00 75.00 272 GLN A C 1
ATOM 2198 O O . GLN A 1 272 ? 16.608 -7.944 -16.552 1.00 75.00 272 GLN A O 1
ATOM 2203 N N . TYR A 1 273 ? 14.970 -6.440 -16.940 1.00 78.38 273 TYR A N 1
ATOM 2204 C CA . TYR A 1 273 ? 15.833 -5.388 -17.464 1.00 78.38 273 TYR A CA 1
ATOM 2205 C C . TYR A 1 273 ? 16.847 -4.906 -16.417 1.00 78.38 273 TYR A C 1
ATOM 2207 O O . TYR A 1 273 ? 18.039 -4.890 -16.706 1.00 78.38 273 TYR A O 1
ATOM 2215 N N . GLU A 1 274 ? 16.419 -4.598 -15.187 1.00 80.69 274 GLU A N 1
ATOM 2216 C CA . GLU A 1 274 ? 17.339 -4.181 -14.121 1.00 80.69 274 GLU A CA 1
ATOM 2217 C C . GLU A 1 274 ? 18.356 -5.267 -13.769 1.00 80.69 274 GLU A C 1
ATOM 2219 O O . GLU A 1 274 ? 19.544 -4.967 -13.675 1.00 80.69 274 GLU A O 1
ATOM 2224 N N . LYS A 1 275 ? 17.935 -6.535 -13.657 1.00 79.19 275 LYS A N 1
ATOM 2225 C CA . LYS A 1 275 ? 18.863 -7.659 -13.430 1.00 79.19 275 LYS A CA 1
ATOM 2226 C C . LYS A 1 275 ? 19.897 -7.789 -14.549 1.00 79.19 275 LYS A C 1
ATOM 2228 O O . LYS A 1 275 ? 21.068 -8.050 -14.276 1.00 79.19 275 LYS A O 1
ATOM 2233 N N . ALA A 1 276 ? 19.477 -7.619 -15.804 1.00 73.94 276 ALA A N 1
ATOM 2234 C CA . ALA A 1 276 ? 20.385 -7.633 -16.946 1.00 73.94 276 ALA A CA 1
ATOM 2235 C C . ALA A 1 276 ? 21.359 -6.445 -16.907 1.00 73.94 276 ALA A C 1
ATOM 2237 O O . ALA A 1 276 ? 22.555 -6.638 -17.100 1.00 73.94 276 ALA A O 1
ATOM 2238 N N . GLU A 1 277 ? 20.881 -5.243 -16.588 1.00 81.00 277 GLU A N 1
ATOM 2239 C CA . GLU A 1 277 ? 21.719 -4.050 -16.426 1.00 81.00 277 GLU A CA 1
ATOM 2240 C C . GLU A 1 277 ? 22.717 -4.184 -15.268 1.00 81.00 277 GLU A C 1
ATOM 2242 O O . GLU A 1 277 ? 23.875 -3.784 -15.385 1.00 81.00 277 GLU A O 1
ATOM 2247 N N . GLU A 1 278 ? 22.313 -4.769 -14.141 1.00 83.00 278 GLU A N 1
ATOM 2248 C CA . GLU A 1 278 ? 23.215 -5.078 -13.030 1.00 83.00 278 GLU A CA 1
ATOM 2249 C C . GLU A 1 278 ? 24.280 -6.094 -13.426 1.00 83.00 278 GLU A C 1
ATOM 2251 O O . GLU A 1 278 ? 25.464 -5.866 -13.174 1.00 83.00 278 GLU A O 1
ATOM 2256 N N . HIS A 1 279 ? 23.897 -7.162 -14.126 1.00 80.50 279 HIS A N 1
ATOM 2257 C CA . HIS A 1 279 ? 24.858 -8.111 -14.673 1.00 80.50 279 HIS A CA 1
ATOM 2258 C C . HIS A 1 279 ? 25.820 -7.434 -15.662 1.00 80.50 279 HIS A C 1
ATOM 2260 O O . HIS A 1 279 ? 27.033 -7.626 -15.563 1.00 80.50 279 HIS A O 1
ATOM 2266 N N . ASN A 1 280 ? 25.323 -6.564 -16.545 1.00 74.25 280 ASN A N 1
ATOM 2267 C CA . ASN A 1 280 ? 26.142 -5.811 -17.496 1.00 74.25 280 ASN A CA 1
ATOM 2268 C C . ASN A 1 280 ? 27.181 -4.920 -16.799 1.00 74.25 280 ASN A C 1
ATOM 2270 O O . ASN A 1 280 ? 28.290 -4.769 -17.306 1.00 74.25 280 ASN A O 1
ATOM 2274 N N . LYS A 1 281 ? 26.883 -4.383 -15.607 1.00 85.56 281 LYS A N 1
ATOM 2275 C CA . LYS A 1 281 ? 27.863 -3.624 -14.802 1.00 85.56 281 LYS A CA 1
ATOM 2276 C C . LYS A 1 281 ? 29.005 -4.493 -14.271 1.00 85.56 281 LYS A C 1
ATOM 2278 O O . LYS A 1 281 ? 30.078 -3.956 -13.998 1.00 85.56 281 LYS A O 1
ATOM 2283 N N . THR A 1 282 ? 28.781 -5.799 -14.103 1.00 87.56 282 THR A N 1
ATOM 2284 C CA . THR A 1 282 ? 29.824 -6.758 -13.695 1.00 87.56 282 THR A CA 1
ATOM 2285 C C . THR A 1 282 ? 30.709 -7.201 -14.858 1.00 87.56 282 THR A C 1
ATOM 2287 O O . THR A 1 282 ? 31.807 -7.711 -14.628 1.00 87.56 282 THR A O 1
ATOM 2290 N N . LEU A 1 283 ? 30.266 -6.983 -16.102 1.00 79.69 283 LEU A N 1
ATOM 2291 C CA . LEU A 1 283 ? 31.068 -7.293 -17.276 1.00 79.69 283 LEU A CA 1
ATOM 2292 C C . LEU A 1 283 ? 32.267 -6.332 -17.380 1.00 79.69 283 LEU A C 1
ATOM 2294 O O . LEU A 1 283 ? 32.173 -5.156 -17.009 1.00 79.69 283 LEU A O 1
ATOM 2298 N N . PRO A 1 284 ? 33.416 -6.802 -17.895 1.00 83.38 284 PRO A N 1
ATOM 2299 C CA . PRO A 1 284 ? 34.573 -5.947 -18.121 1.00 83.38 284 PRO A CA 1
ATOM 2300 C C . PRO A 1 284 ? 34.218 -4.759 -19.029 1.00 83.38 284 PRO A C 1
ATOM 2302 O O . PRO A 1 284 ? 33.766 -4.949 -20.155 1.00 83.38 284 PRO A O 1
ATOM 2305 N N . LYS A 1 285 ? 34.466 -3.523 -18.566 1.00 78.00 285 LYS A N 1
ATOM 2306 C CA . LYS A 1 285 ? 34.239 -2.292 -19.360 1.00 78.00 285 LYS A CA 1
ATOM 2307 C C . LYS A 1 285 ? 35.085 -2.238 -20.630 1.00 78.00 285 LYS A C 1
ATOM 2309 O O . LYS A 1 285 ? 34.670 -1.672 -21.634 1.00 78.00 285 LYS A O 1
ATOM 2314 N N . HIS A 1 286 ? 36.270 -2.831 -20.555 1.00 70.06 286 HIS A N 1
ATOM 2315 C CA . HIS A 1 286 ? 37.075 -3.179 -21.706 1.00 70.06 286 HIS A CA 1
ATOM 2316 C C . HIS A 1 286 ? 37.130 -4.692 -21.757 1.00 70.06 286 HIS A C 1
ATOM 2318 O O . HIS A 1 286 ? 37.761 -5.329 -20.910 1.00 70.06 286 HIS A O 1
ATOM 2324 N N . PHE A 1 287 ? 36.480 -5.263 -22.764 1.00 64.44 287 PHE A N 1
ATOM 2325 C CA . PHE A 1 287 ? 36.917 -6.563 -23.227 1.00 64.44 287 PHE A CA 1
ATOM 2326 C C . PHE A 1 287 ? 38.383 -6.381 -23.629 1.00 64.44 287 PHE A C 1
ATOM 2328 O O . PHE A 1 287 ? 38.677 -5.442 -24.375 1.00 64.44 287 PHE A O 1
ATOM 2335 N N . PRO A 1 288 ? 39.323 -7.188 -23.105 1.00 67.50 288 PRO A N 1
ATOM 2336 C CA . PRO A 1 288 ? 40.655 -7.204 -23.687 1.00 67.50 288 PRO A CA 1
ATOM 2337 C C . PRO A 1 288 ? 40.478 -7.417 -25.190 1.00 67.50 288 PRO A C 1
ATOM 2339 O O . PRO A 1 288 ? 39.546 -8.139 -25.569 1.00 67.50 288 PRO A O 1
ATOM 2342 N N . ASP A 1 289 ? 41.340 -6.802 -26.011 1.00 60.72 289 ASP A N 1
ATOM 2343 C CA . ASP A 1 289 ? 41.497 -7.067 -27.451 1.00 60.72 289 ASP A CA 1
ATOM 2344 C C . ASP A 1 289 ? 41.902 -8.538 -27.658 1.00 60.72 289 ASP A C 1
ATOM 2346 O O . ASP A 1 289 ? 42.974 -8.910 -28.132 1.00 60.72 289 ASP A O 1
ATOM 2350 N N . THR A 1 290 ? 41.032 -9.426 -27.218 1.00 53.91 290 THR A N 1
ATOM 2351 C CA . THR A 1 290 ? 40.995 -10.814 -27.567 1.00 53.91 290 THR A CA 1
ATOM 2352 C C . THR A 1 290 ? 40.543 -10.760 -29.002 1.00 53.91 290 THR A C 1
ATOM 2354 O O . THR A 1 290 ? 39.466 -10.252 -29.311 1.00 53.91 290 THR A O 1
ATOM 2357 N N . LYS A 1 291 ? 41.429 -11.196 -29.900 1.00 63.47 291 LYS A N 1
ATOM 2358 C CA . LYS A 1 291 ? 41.061 -11.555 -31.264 1.00 63.47 291 LYS A CA 1
ATOM 2359 C C . LYS A 1 291 ? 39.825 -12.434 -31.144 1.00 63.47 291 LYS A C 1
ATOM 2361 O O . LYS A 1 291 ? 39.944 -13.605 -30.797 1.00 63.47 291 LYS A O 1
ATOM 2366 N N . TYR A 1 292 ? 38.653 -11.836 -31.319 1.00 56.47 292 TYR A N 1
ATOM 2367 C CA . TYR A 1 292 ? 37.392 -12.534 -31.193 1.00 56.47 292 TYR A CA 1
ATOM 2368 C C . TYR A 1 292 ? 37.350 -13.465 -32.397 1.00 56.47 292 TYR A C 1
ATOM 2370 O O . TYR A 1 292 ? 37.062 -13.045 -33.520 1.00 56.47 292 TYR A O 1
ATOM 2378 N N . GLU A 1 293 ? 37.782 -14.710 -32.202 1.00 58.72 293 GLU A N 1
ATOM 2379 C CA . GLU A 1 293 ? 37.663 -15.731 -33.225 1.00 58.72 293 GLU A CA 1
ATOM 2380 C C . GLU A 1 293 ? 36.174 -16.014 -33.361 1.00 58.72 293 GLU A C 1
ATOM 2382 O O . GLU A 1 293 ? 35.566 -16.721 -32.561 1.00 58.72 293 GLU A O 1
ATOM 2387 N N . PHE A 1 294 ? 35.560 -15.395 -34.369 1.00 55.56 294 PHE A N 1
ATOM 2388 C CA . PHE A 1 294 ? 34.229 -15.768 -34.807 1.00 55.56 294 PHE A CA 1
ATOM 2389 C C . PHE A 1 294 ? 34.272 -17.245 -35.196 1.00 55.56 294 PHE A C 1
ATOM 2391 O O . PHE A 1 294 ? 34.700 -17.609 -36.294 1.00 55.56 294 PHE A O 1
ATOM 2398 N N . HIS A 1 295 ? 33.836 -18.110 -34.285 1.00 56.47 295 HIS A N 1
ATOM 2399 C CA . HIS A 1 295 ? 33.583 -19.499 -34.604 1.00 56.47 295 HIS A CA 1
ATOM 2400 C C . HIS A 1 295 ? 32.425 -19.518 -35.599 1.00 56.47 295 HIS A C 1
ATOM 2402 O O . HIS A 1 295 ? 31.271 -19.343 -35.228 1.00 56.47 295 HIS A O 1
ATOM 2408 N N . LEU A 1 296 ? 32.726 -19.722 -36.881 1.00 61.31 296 LEU A N 1
ATOM 2409 C CA . LEU A 1 296 ? 31.717 -19.837 -37.941 1.00 61.31 296 LEU A CA 1
ATOM 2410 C C . LEU A 1 296 ? 30.738 -20.999 -37.695 1.00 61.31 296 LEU A C 1
ATOM 2412 O O . LEU A 1 296 ? 29.669 -21.031 -38.291 1.00 61.31 296 LEU A O 1
ATOM 2416 N N . SER A 1 297 ? 31.088 -21.936 -36.808 1.00 58.50 297 SER A N 1
ATOM 2417 C CA . SER A 1 297 ? 30.206 -22.988 -36.297 1.00 58.50 297 SER A CA 1
ATOM 2418 C C . SER A 1 297 ? 29.192 -22.490 -35.260 1.00 58.50 297 SER A C 1
ATOM 2420 O O . SER A 1 297 ? 28.141 -23.106 -35.104 1.00 58.50 297 SER A O 1
ATOM 2422 N N . ALA A 1 298 ? 29.447 -21.360 -34.596 1.00 55.94 298 ALA A N 1
ATOM 2423 C CA . ALA A 1 298 ? 28.483 -20.643 -33.766 1.00 55.94 298 ALA A CA 1
ATOM 2424 C C . ALA A 1 298 ? 27.603 -19.739 -34.646 1.00 55.94 298 ALA A C 1
ATOM 2426 O O . ALA A 1 298 ? 27.508 -18.526 -34.455 1.00 55.94 298 ALA A O 1
ATOM 2427 N N . VAL A 1 299 ? 26.946 -20.328 -35.648 1.00 53.06 299 VAL A N 1
ATOM 2428 C CA . VAL A 1 299 ? 25.802 -19.677 -36.290 1.00 53.06 299 VAL A CA 1
ATOM 2429 C C . VAL A 1 299 ? 24.724 -19.591 -35.219 1.00 53.06 299 VAL A C 1
ATOM 2431 O O . VAL A 1 299 ? 24.141 -20.608 -34.847 1.00 53.06 299 VAL A O 1
ATOM 2434 N N . TYR A 1 300 ? 24.496 -18.388 -34.686 1.00 49.31 300 TYR A N 1
ATOM 2435 C CA . TYR A 1 300 ? 23.413 -18.128 -33.742 1.00 49.31 300 TYR A CA 1
ATOM 2436 C C . TYR A 1 300 ? 22.119 -18.735 -34.303 1.00 49.31 300 TYR A C 1
ATOM 2438 O O . TYR A 1 300 ? 21.603 -18.319 -35.345 1.00 49.31 300 TYR A O 1
ATOM 2446 N N . THR A 1 301 ? 21.611 -19.754 -33.610 1.00 51.69 301 THR A N 1
ATOM 2447 C CA . THR A 1 301 ? 20.451 -20.565 -34.006 1.00 51.69 301 THR A CA 1
ATOM 2448 C C . THR A 1 301 ? 19.164 -19.748 -34.124 1.00 51.69 301 THR A C 1
ATOM 2450 O O . THR A 1 301 ? 18.184 -20.234 -34.681 1.00 51.69 301 THR A O 1
ATOM 2453 N N . SER A 1 302 ? 19.175 -18.480 -33.699 1.00 54.94 302 SER A N 1
ATOM 2454 C CA . SER A 1 302 ? 18.087 -17.518 -33.893 1.00 54.94 302 SER A CA 1
ATOM 2455 C C . SER A 1 302 ? 17.707 -17.319 -35.366 1.00 54.94 302 SER A C 1
ATOM 2457 O O . SER A 1 302 ? 16.543 -17.065 -35.663 1.00 54.94 302 SER A O 1
ATOM 2459 N N . CYS A 1 303 ? 18.641 -17.502 -36.306 1.00 53.84 303 CYS A N 1
ATOM 2460 C CA . CYS A 1 303 ? 18.364 -17.411 -37.744 1.00 53.84 303 CYS A CA 1
ATOM 2461 C C . CYS A 1 303 ? 17.580 -18.605 -38.320 1.00 53.84 303 CYS A C 1
ATOM 2463 O O . CYS A 1 303 ? 17.111 -18.499 -39.458 1.00 53.84 303 CYS A O 1
ATOM 2465 N N . LEU A 1 304 ? 17.455 -19.704 -37.564 1.00 61.31 304 LEU A N 1
ATOM 2466 C CA . LEU A 1 304 ? 16.824 -20.967 -37.974 1.00 61.31 304 LEU A CA 1
ATOM 2467 C C . LEU A 1 304 ? 15.547 -21.292 -37.179 1.00 61.31 304 LEU A C 1
ATOM 2469 O O . LEU A 1 304 ? 14.965 -22.362 -37.356 1.00 61.31 304 LEU A O 1
ATOM 2473 N N . LEU A 1 305 ? 15.097 -20.395 -36.299 1.00 67.75 305 LEU A N 1
ATOM 2474 C CA . LEU A 1 305 ? 13.853 -20.597 -35.563 1.00 67.75 305 LEU A CA 1
ATOM 2475 C C . LEU A 1 305 ? 12.653 -20.270 -36.456 1.00 67.75 305 LEU A C 1
ATOM 2477 O O . LEU A 1 305 ? 12.566 -19.199 -37.057 1.00 67.75 305 LEU A O 1
ATOM 2481 N N . ASP A 1 306 ? 11.720 -21.213 -36.542 1.00 77.94 306 ASP A N 1
ATOM 2482 C CA . ASP A 1 306 ? 10.445 -21.031 -37.225 1.00 77.94 306 ASP A CA 1
ATOM 2483 C C . ASP A 1 306 ? 9.484 -20.250 -36.326 1.00 77.94 306 ASP A C 1
ATOM 2485 O O . ASP A 1 306 ? 8.797 -20.840 -35.492 1.00 77.94 306 ASP A O 1
ATOM 2489 N N . PHE A 1 307 ? 9.438 -18.922 -36.482 1.00 70.69 307 PHE A N 1
ATOM 2490 C CA . PHE A 1 307 ? 8.646 -18.047 -35.610 1.00 70.69 307 PHE A CA 1
ATOM 2491 C C . PHE A 1 307 ? 7.153 -18.380 -35.600 1.00 70.69 307 PHE A C 1
ATOM 2493 O O . PHE A 1 307 ? 6.483 -18.109 -34.608 1.00 70.69 307 PHE A O 1
ATOM 2500 N N . LYS A 1 308 ? 6.629 -18.997 -36.666 1.00 77.62 308 LYS A N 1
ATOM 2501 C CA . LYS A 1 308 ? 5.218 -19.399 -36.746 1.00 77.62 308 LYS A CA 1
ATOM 2502 C C . LYS A 1 308 ? 4.887 -20.594 -35.856 1.00 77.62 308 LYS A C 1
ATOM 2504 O O . LYS A 1 308 ? 3.730 -20.773 -35.498 1.00 77.62 308 LYS A O 1
ATOM 2509 N N . ASN A 1 309 ? 5.896 -21.388 -35.505 1.00 79.69 309 ASN A N 1
ATOM 2510 C CA . ASN A 1 309 ? 5.762 -22.593 -34.693 1.00 79.69 309 ASN A CA 1
ATOM 2511 C C . ASN A 1 309 ? 6.389 -22.437 -33.299 1.00 79.69 309 ASN A C 1
ATOM 2513 O O . ASN A 1 309 ? 6.517 -23.422 -32.571 1.00 79.69 309 ASN A O 1
ATOM 2517 N N . LEU A 1 310 ? 6.789 -21.220 -32.912 1.00 76.12 310 LEU A N 1
ATOM 2518 C CA . LEU A 1 310 ? 7.224 -20.964 -31.545 1.00 76.12 310 LEU A CA 1
ATOM 2519 C C . LEU A 1 310 ? 6.007 -20.967 -30.607 1.00 76.12 310 LEU A C 1
ATOM 2521 O O . LEU A 1 310 ? 4.959 -20.416 -30.956 1.00 76.12 310 LEU A O 1
ATOM 2525 N N . PRO A 1 311 ? 6.121 -21.569 -29.410 1.00 72.69 311 PRO A N 1
ATOM 2526 C CA . PRO A 1 311 ? 5.087 -21.435 -28.395 1.00 72.69 311 PRO A CA 1
ATOM 2527 C C . PRO A 1 311 ? 4.897 -19.955 -28.048 1.00 72.69 311 PRO A C 1
ATOM 2529 O O . PRO A 1 311 ? 5.836 -19.159 -28.138 1.00 72.69 311 PRO A O 1
ATOM 2532 N N . GLN A 1 312 ? 3.683 -19.584 -27.632 1.00 67.06 312 GLN A N 1
ATOM 2533 C CA . GLN A 1 312 ? 3.440 -18.224 -27.156 1.00 67.06 312 GLN A CA 1
ATOM 2534 C C . GLN A 1 312 ? 4.428 -17.871 -26.032 1.00 67.06 312 GLN A C 1
ATOM 2536 O O . GLN A 1 312 ? 4.754 -18.743 -25.217 1.00 67.06 312 GLN A O 1
ATOM 2541 N N . PRO A 1 313 ? 4.900 -16.612 -25.965 1.00 64.69 313 PRO A N 1
ATOM 2542 C CA . PRO A 1 313 ? 5.791 -16.183 -24.900 1.00 64.69 313 PRO A CA 1
ATOM 2543 C C . PRO A 1 313 ? 5.171 -16.510 -23.541 1.00 64.69 313 PRO A C 1
ATOM 2545 O O . PRO A 1 313 ? 4.047 -16.096 -23.255 1.00 64.69 313 PRO A O 1
ATOM 2548 N N . GLN A 1 314 ? 5.909 -17.222 -22.687 1.00 59.72 314 GLN A N 1
ATOM 2549 C CA . GLN A 1 314 ? 5.446 -17.541 -21.331 1.00 59.72 314 GLN A CA 1
ATOM 2550 C C . GLN A 1 314 ? 5.258 -16.290 -20.460 1.00 59.72 314 GLN A C 1
ATOM 2552 O O . GLN A 1 314 ? 4.574 -16.345 -19.448 1.00 59.72 314 GLN A O 1
ATOM 2557 N N . ASN A 1 315 ? 5.786 -15.146 -20.897 1.00 56.41 315 ASN A N 1
ATOM 2558 C CA . ASN A 1 315 ? 5.636 -13.851 -20.236 1.00 56.41 315 ASN A CA 1
ATOM 2559 C C . ASN A 1 315 ? 4.311 -13.154 -20.604 1.00 56.41 315 ASN A C 1
ATOM 2561 O O . ASN A 1 315 ? 4.185 -11.939 -20.440 1.00 56.41 315 ASN A O 1
ATOM 2565 N N . SER A 1 316 ? 3.329 -13.878 -21.153 1.00 66.88 316 SER A N 1
ATOM 2566 C CA . SER A 1 316 ? 2.003 -13.312 -21.374 1.00 66.88 316 SER A CA 1
ATOM 2567 C C . SER A 1 316 ? 1.363 -12.940 -20.033 1.00 66.88 316 SER A C 1
ATOM 2569 O O . SER A 1 316 ? 1.588 -13.573 -18.997 1.00 66.88 316 SER A O 1
ATOM 2571 N N . LYS A 1 317 ? 0.568 -11.868 -20.050 1.00 63.75 317 LYS A N 1
ATOM 2572 C CA . LYS A 1 317 ? -0.039 -11.278 -18.853 1.00 63.75 317 LYS A CA 1
ATOM 2573 C C . LYS A 1 317 ? -0.796 -12.309 -18.005 1.00 63.75 317 LYS A C 1
ATOM 2575 O O . LYS A 1 317 ? -0.606 -12.347 -16.796 1.00 63.75 317 LYS A O 1
ATOM 2580 N N . GLU A 1 318 ? -1.586 -13.172 -18.641 1.00 66.44 318 GLU A N 1
ATOM 2581 C CA . GLU A 1 318 ? -2.353 -14.227 -17.963 1.00 66.44 318 GLU A CA 1
ATOM 2582 C C . GLU A 1 318 ? -1.470 -15.274 -17.278 1.00 66.44 318 GLU A C 1
ATOM 2584 O O . GLU A 1 318 ? -1.795 -15.731 -16.182 1.00 66.44 318 GLU A O 1
ATOM 2589 N N . ILE A 1 319 ? -0.349 -15.657 -17.895 1.00 64.88 319 ILE A N 1
ATOM 2590 C CA . ILE A 1 319 ? 0.561 -16.655 -17.322 1.00 64.88 319 ILE A CA 1
ATOM 2591 C C . ILE A 1 319 ? 1.303 -16.055 -16.124 1.00 64.88 319 ILE A C 1
ATOM 2593 O O . ILE A 1 319 ? 1.364 -16.695 -15.072 1.00 64.88 319 ILE A O 1
ATOM 2597 N N . ASN A 1 320 ? 1.777 -14.811 -16.240 1.00 65.75 320 ASN A N 1
ATOM 2598 C CA . ASN A 1 320 ? 2.408 -14.100 -15.128 1.00 65.75 320 ASN A CA 1
ATOM 2599 C C . ASN A 1 320 ? 1.434 -13.902 -13.958 1.00 65.75 320 ASN A C 1
ATOM 2601 O O . ASN A 1 320 ? 1.747 -14.280 -12.831 1.00 65.75 320 ASN A O 1
ATOM 2605 N N . GLU A 1 321 ? 0.229 -13.380 -14.205 1.00 70.75 321 GLU A N 1
ATOM 2606 C CA . GLU A 1 321 ? -0.774 -13.165 -13.151 1.00 70.75 321 GLU A CA 1
ATOM 2607 C C . GLU A 1 321 ? -1.140 -14.479 -12.435 1.00 70.75 321 GLU A C 1
ATOM 2609 O O . GLU A 1 321 ? -1.210 -14.510 -11.203 1.00 70.75 321 GLU A O 1
ATOM 2614 N N . ASN A 1 322 ? -1.273 -15.596 -13.162 1.00 71.69 322 ASN A N 1
ATOM 2615 C CA . ASN A 1 322 ? -1.508 -16.916 -12.565 1.00 71.69 322 ASN A CA 1
ATOM 2616 C C . ASN A 1 322 ? -0.310 -17.459 -11.774 1.00 71.69 322 ASN A C 1
ATOM 2618 O O . ASN A 1 322 ? -0.497 -18.150 -10.770 1.00 71.69 322 ASN A O 1
ATOM 2622 N N . PHE A 1 323 ? 0.917 -17.187 -12.210 1.00 70.81 323 PHE A N 1
ATOM 2623 C CA . PHE A 1 323 ? 2.116 -17.656 -11.523 1.00 70.81 323 PHE A CA 1
ATOM 2624 C C . PHE A 1 323 ? 2.311 -16.940 -10.179 1.00 70.81 323 PHE A C 1
ATOM 2626 O O . PHE A 1 323 ? 2.488 -17.597 -9.150 1.00 70.81 323 PHE A O 1
ATOM 2633 N N . TYR A 1 324 ? 2.196 -15.607 -10.151 1.00 64.06 324 TYR A N 1
ATOM 2634 C CA . TYR A 1 324 ? 2.348 -14.836 -8.911 1.00 64.06 324 TYR A CA 1
ATOM 2635 C C . TYR A 1 324 ? 1.163 -15.013 -7.960 1.00 64.06 324 TYR A C 1
ATOM 2637 O O . TYR A 1 324 ? 1.368 -15.144 -6.754 1.00 64.06 324 TYR A O 1
ATOM 2645 N N . SER A 1 325 ? -0.070 -15.091 -8.471 1.00 70.00 325 SER A N 1
ATOM 2646 C CA . SER A 1 325 ? -1.241 -15.343 -7.618 1.00 70.00 325 SER A CA 1
ATOM 2647 C C . SER A 1 325 ? -1.158 -16.703 -6.921 1.00 70.00 325 SER A C 1
ATOM 2649 O O . SER A 1 325 ? -1.430 -16.780 -5.725 1.00 70.00 325 SER A O 1
ATOM 2651 N N . LYS A 1 326 ? -0.692 -17.758 -7.606 1.00 71.62 326 LYS A N 1
ATOM 2652 C CA . LYS A 1 326 ? -0.455 -19.069 -6.979 1.00 71.62 326 LYS A CA 1
ATOM 2653 C C . LYS A 1 326 ? 0.575 -19.001 -5.854 1.00 71.62 326 LYS A C 1
ATOM 2655 O O . LYS A 1 326 ? 0.326 -19.565 -4.792 1.00 71.62 326 LYS A O 1
ATOM 2660 N N . GLN A 1 327 ? 1.686 -18.290 -6.050 1.00 67.62 327 GLN A N 1
ATOM 2661 C CA . GLN A 1 327 ? 2.700 -18.140 -5.002 1.00 67.62 327 GLN A CA 1
ATOM 2662 C C . GLN A 1 327 ? 2.177 -17.355 -3.791 1.00 67.62 327 GLN A C 1
ATOM 2664 O O . GLN A 1 327 ? 2.383 -17.776 -2.654 1.00 67.62 327 GLN A O 1
ATOM 2669 N N . ILE A 1 328 ? 1.433 -16.267 -4.016 1.00 68.88 328 ILE A N 1
ATOM 2670 C CA . ILE A 1 328 ? 0.816 -15.474 -2.941 1.00 68.88 328 ILE A CA 1
ATOM 2671 C C . ILE A 1 328 ? -0.194 -16.319 -2.155 1.00 68.88 328 ILE A C 1
ATOM 2673 O O . ILE A 1 328 ? -0.162 -16.334 -0.926 1.00 68.88 328 ILE A O 1
ATOM 2677 N N . VAL A 1 329 ? -1.059 -17.069 -2.844 1.00 74.94 329 VAL A N 1
ATOM 2678 C CA . VAL A 1 329 ? -2.036 -17.963 -2.201 1.00 74.94 329 VAL A CA 1
ATOM 2679 C C . VAL A 1 329 ? -1.333 -19.038 -1.370 1.00 74.94 329 VAL A C 1
ATOM 2681 O O . VAL A 1 329 ? -1.748 -19.313 -0.247 1.00 74.94 329 VAL A O 1
ATOM 2684 N N . GLN A 1 330 ? -0.242 -19.613 -1.876 1.00 73.25 330 GLN A N 1
ATOM 2685 C CA . GLN A 1 330 ? 0.516 -20.641 -1.166 1.00 73.25 330 GLN A CA 1
ATOM 2686 C C . GLN A 1 330 ? 1.220 -20.090 0.087 1.00 73.25 330 GLN A C 1
ATOM 2688 O O . GLN A 1 330 ? 1.237 -20.752 1.126 1.00 73.25 330 GLN A O 1
ATOM 2693 N N . LEU A 1 331 ? 1.740 -18.859 0.025 1.00 69.81 331 LEU A N 1
ATOM 2694 C CA . LEU A 1 331 ? 2.314 -18.161 1.180 1.00 69.81 331 LEU A CA 1
ATOM 2695 C C . LEU A 1 331 ? 1.258 -17.856 2.249 1.00 69.81 331 LEU A C 1
ATOM 2697 O O . LEU A 1 331 ? 1.489 -18.120 3.429 1.00 69.81 331 LEU A O 1
ATOM 2701 N N . LEU A 1 332 ? 0.081 -17.369 1.845 1.00 70.31 332 LEU A N 1
ATOM 2702 C CA . LEU A 1 332 ? -1.023 -17.081 2.766 1.00 70.31 332 LEU A CA 1
ATOM 2703 C C . LEU A 1 332 ? -1.540 -18.351 3.455 1.00 70.31 332 LEU A C 1
ATOM 2705 O O . LEU A 1 332 ? -1.708 -18.364 4.673 1.00 70.31 332 LEU A O 1
ATOM 2709 N N . GLN A 1 333 ? -1.698 -19.449 2.711 1.00 75.62 333 GLN A N 1
ATOM 2710 C CA . GLN A 1 333 ? -2.107 -20.742 3.272 1.00 75.62 333 GLN A CA 1
ATOM 2711 C C . GLN A 1 333 ? -1.098 -21.294 4.288 1.00 75.62 333 GLN A C 1
ATOM 2713 O O . GLN A 1 333 ? -1.485 -21.928 5.272 1.00 75.62 333 GLN A O 1
ATOM 2718 N N . ASN A 1 334 ? 0.200 -21.074 4.070 1.00 78.06 334 ASN A N 1
ATOM 2719 C CA . ASN A 1 334 ? 1.227 -21.486 5.025 1.00 78.06 334 ASN A CA 1
ATOM 2720 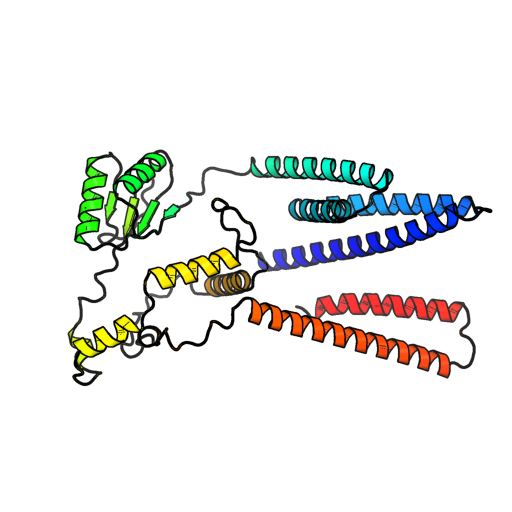C C . ASN A 1 334 ? 1.195 -20.638 6.302 1.00 78.06 334 ASN A C 1
ATOM 2722 O O . ASN A 1 334 ? 1.369 -21.184 7.393 1.00 78.06 334 ASN A O 1
ATOM 2726 N N . LEU A 1 335 ? 0.914 -19.339 6.185 1.00 73.88 335 LEU A N 1
ATOM 2727 C CA . LEU A 1 335 ? 0.790 -18.442 7.333 1.00 73.88 335 LEU A CA 1
ATOM 2728 C C . LEU A 1 335 ? -0.417 -18.808 8.214 1.00 73.88 335 LEU A C 1
ATOM 2730 O O . LEU A 1 335 ? -0.287 -18.894 9.435 1.00 73.88 335 LEU A O 1
ATOM 2734 N N . GLU A 1 336 ? -1.567 -19.112 7.605 1.00 75.94 336 GLU A N 1
ATOM 2735 C CA . GLU A 1 336 ? -2.763 -19.562 8.332 1.00 75.94 336 GLU A CA 1
ATOM 2736 C C . GLU A 1 336 ? -2.518 -20.872 9.091 1.00 75.94 336 GLU A C 1
ATOM 2738 O O . GLU A 1 336 ? -2.895 -20.997 10.257 1.00 75.94 336 GLU A O 1
ATOM 2743 N N . LYS A 1 337 ? -1.824 -21.838 8.473 1.00 84.12 337 LYS A N 1
ATOM 2744 C CA . LYS A 1 337 ? -1.455 -23.100 9.136 1.00 84.12 337 LYS A CA 1
ATOM 2745 C C . LYS A 1 337 ? -0.537 -22.877 10.336 1.00 84.12 337 LYS A C 1
ATOM 2747 O O . LYS A 1 337 ? -0.717 -23.527 11.364 1.00 84.12 337 LYS A O 1
ATOM 2752 N N . GLN A 1 338 ? 0.428 -21.963 10.226 1.00 72.69 338 GLN A N 1
ATOM 2753 C CA . GLN A 1 338 ? 1.304 -21.610 11.347 1.00 72.69 338 GLN A CA 1
ATOM 2754 C C . GLN A 1 338 ? 0.519 -20.965 12.493 1.00 72.69 338 GLN A C 1
ATOM 2756 O O . GLN A 1 338 ? 0.742 -21.302 13.655 1.00 72.69 338 GLN A O 1
ATOM 2761 N N . GLN A 1 339 ? -0.437 -20.091 12.174 1.00 74.12 339 GLN A N 1
ATOM 2762 C CA . GLN A 1 339 ? -1.282 -19.450 13.177 1.00 74.12 339 GLN 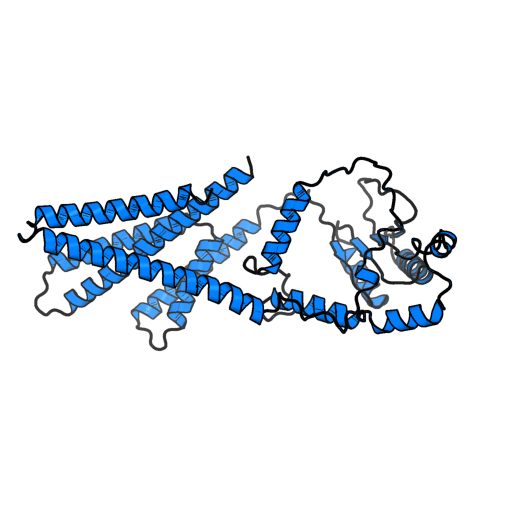A CA 1
ATOM 2763 C C . GLN A 1 339 ? -2.174 -20.465 13.909 1.00 74.12 339 GLN A C 1
ATOM 2765 O O . GLN A 1 339 ? -2.226 -20.462 15.138 1.00 74.12 339 GLN A O 1
ATOM 2770 N N . GLN A 1 340 ? -2.795 -21.392 13.175 1.00 85.75 340 GLN A N 1
ATOM 2771 C CA . GLN A 1 340 ? -3.616 -22.460 13.757 1.00 85.75 340 GLN A CA 1
ATOM 2772 C C . GLN A 1 340 ? -2.804 -23.403 14.658 1.00 85.75 340 GLN A C 1
ATOM 2774 O O . GLN A 1 340 ? -3.280 -23.805 15.721 1.00 85.75 340 GLN A O 1
ATOM 2779 N N . ALA A 1 341 ? -1.572 -23.746 14.264 1.00 82.56 341 ALA A N 1
ATOM 2780 C CA . ALA A 1 341 ? -0.688 -24.580 15.077 1.00 82.56 341 ALA A CA 1
ATOM 2781 C C . ALA A 1 341 ? -0.331 -23.904 16.412 1.00 82.56 341 ALA A C 1
ATOM 2783 O O . ALA A 1 341 ? -0.375 -24.550 17.460 1.00 82.56 341 ALA A O 1
ATOM 2784 N N . LEU A 1 342 ? -0.049 -22.597 16.383 1.00 73.19 342 LEU A N 1
ATOM 2785 C CA . LEU A 1 342 ? 0.270 -21.819 17.579 1.00 73.19 342 LEU A CA 1
ATOM 2786 C C . LEU A 1 342 ? -0.932 -21.707 18.531 1.00 73.19 342 LEU A C 1
ATOM 2788 O O . LEU A 1 342 ? -0.786 -21.884 19.739 1.00 73.19 342 LEU A O 1
ATOM 2792 N N . GLU A 1 343 ? -2.131 -21.459 18.001 1.00 77.25 343 GLU A N 1
ATOM 2793 C CA . GLU A 1 343 ? -3.365 -21.409 18.798 1.00 77.25 343 GLU A CA 1
ATOM 2794 C C . GLU A 1 343 ? -3.667 -22.755 19.475 1.00 77.25 343 GLU A C 1
ATOM 2796 O O . GLU A 1 343 ? -4.056 -22.800 20.647 1.00 77.25 343 GLU A O 1
ATOM 2801 N N . LEU A 1 344 ? -3.436 -23.866 18.770 1.00 90.75 344 LEU A N 1
ATOM 2802 C CA . LEU A 1 344 ? -3.598 -25.206 19.329 1.00 90.75 344 LEU A CA 1
ATOM 2803 C C . LEU A 1 344 ? -2.589 -25.484 20.452 1.00 90.75 344 LEU A C 1
ATOM 2805 O O . LEU A 1 344 ? -2.942 -26.094 21.465 1.00 90.75 344 LEU A O 1
ATOM 2809 N N . GLU A 1 345 ? -1.346 -25.030 20.298 1.00 82.00 345 GLU A N 1
ATOM 2810 C CA . GLU A 1 345 ? -0.310 -25.172 21.319 1.00 82.00 345 GLU A CA 1
ATOM 2811 C C . GLU A 1 345 ? -0.644 -24.366 22.582 1.00 82.00 345 GLU A C 1
ATOM 2813 O O . GLU A 1 345 ? -0.552 -24.905 23.687 1.00 82.00 345 GLU A O 1
ATOM 2818 N N . ILE A 1 346 ? -1.150 -23.136 22.432 1.00 76.31 346 ILE A N 1
ATOM 2819 C CA . ILE A 1 346 ? -1.643 -22.312 23.549 1.00 76.31 346 ILE A CA 1
ATOM 2820 C C . ILE A 1 346 ? -2.769 -23.037 24.292 1.00 76.31 346 ILE A C 1
ATOM 2822 O O . ILE A 1 346 ? -2.700 -23.194 25.511 1.00 76.31 346 ILE A O 1
ATOM 2826 N N . LYS A 1 347 ? -3.763 -23.569 23.572 1.00 82.00 347 LYS A N 1
ATOM 2827 C CA . LYS A 1 347 ? -4.879 -24.315 24.174 1.00 82.00 347 LYS A CA 1
ATOM 2828 C C . LYS A 1 347 ? -4.408 -25.578 24.904 1.00 82.00 347 LYS A C 1
ATOM 2830 O O . LYS A 1 347 ? -4.937 -25.937 25.956 1.00 82.00 347 LYS A O 1
ATOM 2835 N N . ASN A 1 348 ? -3.395 -26.261 24.370 1.00 85.75 348 ASN A N 1
ATOM 2836 C CA . ASN A 1 348 ? -2.774 -27.409 25.030 1.00 85.75 348 ASN A CA 1
ATOM 2837 C C . ASN A 1 348 ? -2.023 -27.011 26.307 1.00 85.75 348 ASN A C 1
ATOM 2839 O O . ASN A 1 348 ? -2.075 -27.755 27.287 1.00 85.75 348 ASN A O 1
ATOM 2843 N N . ILE A 1 349 ? -1.352 -25.857 26.318 1.00 76.00 349 ILE A N 1
ATOM 2844 C CA . ILE A 1 349 ? -0.713 -25.299 27.516 1.00 76.00 349 ILE A CA 1
ATOM 2845 C C . ILE A 1 349 ? -1.781 -24.960 28.563 1.00 76.00 349 ILE A C 1
ATOM 2847 O O . ILE A 1 349 ? -1.686 -25.436 29.691 1.00 76.00 349 ILE A O 1
ATOM 2851 N N . GLU A 1 350 ? -2.846 -24.246 28.192 1.00 73.25 350 GLU A N 1
ATOM 2852 C CA . GLU A 1 350 ? -3.963 -23.913 29.091 1.00 73.25 350 GLU A CA 1
ATOM 2853 C C . GLU A 1 350 ? -4.594 -25.165 29.722 1.00 73.25 350 GLU A C 1
ATOM 2855 O O . GLU A 1 350 ? -4.792 -25.230 30.938 1.00 73.25 350 GLU A O 1
ATOM 2860 N N . ASN A 1 351 ? -4.831 -26.206 28.917 1.00 83.94 351 ASN A N 1
ATOM 2861 C CA . ASN A 1 351 ? -5.389 -27.476 29.381 1.00 83.94 351 ASN A CA 1
ATOM 2862 C C . ASN A 1 351 ? -4.440 -28.263 30.293 1.00 83.94 351 ASN A C 1
ATOM 2864 O O . ASN A 1 351 ? -4.906 -28.968 31.189 1.00 83.94 351 ASN A O 1
ATOM 2868 N N . LYS A 1 352 ? -3.121 -28.180 30.070 1.00 79.44 352 LYS A N 1
ATOM 2869 C CA . LYS A 1 352 ? -2.118 -28.826 30.931 1.00 79.44 352 LYS A CA 1
ATOM 2870 C C . LYS A 1 352 ? -1.980 -28.123 32.274 1.00 79.44 352 LYS A C 1
ATOM 2872 O O . LYS A 1 352 ? -1.674 -28.789 33.258 1.00 79.44 352 LYS A O 1
ATOM 2877 N N . ILE A 1 353 ? -2.221 -26.815 32.325 1.00 80.94 353 ILE A N 1
ATOM 2878 C CA . ILE A 1 353 ? -2.003 -26.037 33.543 1.00 80.94 353 ILE A CA 1
ATOM 2879 C C . ILE A 1 353 ? -3.063 -26.338 34.617 1.00 80.94 353 ILE A C 1
ATOM 2881 O O . ILE A 1 353 ? -2.710 -26.233 35.783 1.00 80.94 353 ILE A O 1
ATOM 2885 N N . LYS A 1 354 ? -4.289 -26.796 34.281 1.00 65.81 354 LYS A N 1
ATOM 2886 C CA . LYS A 1 354 ? -5.396 -27.268 35.178 1.00 65.81 354 LYS A CA 1
ATOM 2887 C C . LYS A 1 354 ? -5.685 -26.484 36.481 1.00 65.81 354 LYS A C 1
ATOM 2889 O O . LYS A 1 354 ? -6.601 -26.842 37.215 1.00 65.81 354 LYS A O 1
ATOM 2894 N N . GLN A 1 355 ? -4.993 -25.388 36.739 1.00 64.94 355 GLN A N 1
ATOM 2895 C CA . GLN A 1 355 ? -5.375 -24.288 37.598 1.00 64.94 355 GLN A CA 1
ATOM 2896 C C . GLN A 1 355 ? -5.597 -23.080 36.686 1.00 64.94 355 GLN A C 1
ATOM 2898 O O . GLN A 1 355 ? -4.833 -22.884 35.737 1.00 64.94 355 GLN A O 1
ATOM 2903 N N . PRO A 1 356 ? -6.648 -22.279 36.914 1.00 61.47 356 PRO A N 1
ATOM 2904 C CA . PRO A 1 356 ? -6.811 -21.035 36.183 1.00 61.47 356 PRO A CA 1
ATOM 2905 C C . PRO A 1 356 ? -5.554 -20.190 36.396 1.00 61.47 356 PRO A C 1
ATOM 2907 O O . PRO A 1 356 ? -5.208 -19.888 37.537 1.00 61.47 356 PRO A O 1
ATOM 2910 N N . LEU A 1 357 ? -4.879 -19.840 35.295 1.00 65.81 357 LEU A N 1
ATOM 2911 C CA . LEU A 1 357 ? -3.737 -18.929 35.321 1.00 65.81 357 LEU A CA 1
ATOM 2912 C C . LEU A 1 357 ? -4.119 -17.705 36.154 1.00 65.81 357 LEU A C 1
ATOM 2914 O O . LEU A 1 357 ? -5.148 -17.066 35.883 1.00 65.81 357 LEU A O 1
ATOM 2918 N N . THR A 1 358 ? -3.309 -17.401 37.164 1.00 77.56 358 THR A N 1
ATOM 2919 C CA . THR A 1 358 ? -3.490 -16.185 37.957 1.00 77.56 358 THR A CA 1
ATOM 2920 C C . THR A 1 358 ? -3.360 -14.966 37.038 1.00 77.56 358 THR A C 1
ATOM 2922 O O . THR A 1 358 ? -2.799 -15.059 35.942 1.00 77.56 358 THR A O 1
ATOM 2925 N N . GLY A 1 359 ? -3.911 -13.816 37.443 1.00 82.88 359 GLY A N 1
ATOM 2926 C CA . GLY A 1 359 ? -3.857 -12.592 36.627 1.00 82.88 359 GLY A CA 1
ATOM 2927 C C . GLY A 1 359 ? -2.435 -12.272 36.151 1.00 82.88 359 GLY A C 1
ATOM 2928 O O . GLY A 1 359 ? -2.215 -12.058 34.964 1.00 82.88 359 GLY A O 1
ATOM 2929 N N . GLU A 1 360 ? -1.464 -12.415 37.050 1.00 77.88 360 GLU A N 1
ATOM 2930 C CA . GLU A 1 360 ? -0.038 -12.213 36.776 1.00 77.88 360 GLU A CA 1
ATOM 2931 C C . GLU A 1 360 ? 0.525 -13.202 35.750 1.00 77.88 360 GLU A C 1
ATOM 2933 O O . GLU A 1 360 ? 1.284 -12.816 34.865 1.00 77.88 360 GLU A O 1
ATOM 2938 N N . GLN A 1 361 ? 0.124 -14.476 35.804 1.00 75.12 361 GLN A N 1
ATOM 2939 C CA . GLN A 1 361 ? 0.571 -15.470 34.827 1.00 75.12 361 GLN A CA 1
ATOM 2940 C C . GLN A 1 361 ? -0.020 -15.205 33.436 1.00 75.12 361 GLN A C 1
ATOM 2942 O O . GLN A 1 361 ? 0.655 -15.420 32.432 1.00 75.12 361 GLN A O 1
ATOM 2947 N N . LYS A 1 362 ? -1.258 -14.698 33.354 1.00 79.12 362 LYS A N 1
ATOM 2948 C CA . LYS A 1 362 ? -1.858 -14.281 32.075 1.00 79.12 362 LYS A CA 1
ATOM 2949 C C . LYS A 1 362 ? -1.137 -13.076 31.481 1.00 79.12 362 LYS A C 1
ATOM 2951 O O . LYS A 1 362 ? -0.974 -13.022 30.263 1.00 79.12 362 LYS A O 1
ATOM 2956 N N . ASP A 1 363 ? -0.702 -12.142 32.316 1.00 82.38 363 ASP A N 1
ATOM 2957 C CA . ASP A 1 363 ? 0.052 -10.973 31.867 1.00 82.38 363 ASP A CA 1
ATOM 2958 C C . ASP A 1 363 ? 1.466 -11.360 31.417 1.00 82.38 363 ASP A C 1
ATOM 2960 O O . ASP A 1 363 ? 1.910 -10.913 30.358 1.00 82.38 363 ASP A O 1
ATOM 2964 N N . LEU A 1 364 ? 2.119 -12.297 32.115 1.00 79.00 364 LEU A N 1
ATOM 2965 C CA . LEU A 1 364 ? 3.406 -12.856 31.690 1.00 79.00 364 LEU A CA 1
ATOM 2966 C C . LEU A 1 364 ? 3.307 -13.594 30.349 1.00 79.00 364 LEU A C 1
ATOM 2968 O O . LEU A 1 364 ? 4.171 -13.433 29.491 1.00 79.00 364 LEU A O 1
ATOM 2972 N N . VAL A 1 365 ? 2.251 -14.388 30.142 1.00 76.62 365 VAL A N 1
ATOM 2973 C CA . VAL A 1 365 ? 2.020 -15.090 28.868 1.00 76.62 365 VAL A CA 1
ATOM 2974 C C . VAL A 1 365 ? 1.755 -14.092 27.737 1.00 76.62 365 VAL A C 1
ATOM 2976 O O . VAL A 1 365 ? 2.267 -14.278 26.633 1.00 76.62 365 VAL A O 1
ATOM 2979 N N . ARG A 1 366 ? 1.019 -13.000 27.992 1.00 83.00 366 ARG A N 1
ATOM 2980 C CA . ARG A 1 366 ? 0.810 -11.938 26.993 1.00 83.00 366 ARG A CA 1
ATOM 2981 C C . ARG A 1 366 ? 2.105 -11.224 26.621 1.00 83.00 366 ARG A C 1
ATOM 2983 O O . ARG A 1 366 ? 2.350 -11.039 25.431 1.00 83.00 366 ARG A O 1
ATOM 2990 N N . GLU A 1 367 ? 2.924 -10.848 27.601 1.00 89.50 367 GLU A N 1
ATOM 2991 C CA . GLU A 1 367 ? 4.231 -10.231 27.341 1.00 89.50 367 GLU A CA 1
ATOM 2992 C C . GLU A 1 367 ? 5.175 -11.206 26.626 1.00 89.50 367 GLU A C 1
ATOM 2994 O O . GLU A 1 367 ? 5.808 -10.835 25.644 1.00 89.50 367 GLU A O 1
ATOM 2999 N N . PHE A 1 368 ? 5.186 -12.490 26.995 1.00 79.31 368 PHE A N 1
ATOM 3000 C CA . PHE A 1 368 ? 5.984 -13.497 26.292 1.00 79.31 368 PHE A CA 1
ATOM 3001 C C . PHE A 1 368 ? 5.568 -13.665 24.821 1.00 79.31 368 PHE A C 1
ATOM 3003 O O . PHE A 1 368 ? 6.426 -13.736 23.941 1.00 79.31 368 PHE A O 1
ATOM 3010 N N . ILE A 1 369 ? 4.261 -13.688 24.524 1.00 82.06 369 ILE A N 1
ATOM 3011 C CA . ILE A 1 369 ? 3.745 -13.742 23.144 1.00 82.06 369 ILE A CA 1
ATOM 3012 C C . ILE A 1 369 ? 4.129 -12.479 22.365 1.00 82.06 369 ILE A C 1
ATOM 3014 O O . ILE A 1 369 ? 4.464 -12.562 21.183 1.00 82.06 369 ILE A O 1
ATOM 3018 N N . LYS A 1 370 ? 4.086 -11.314 23.013 1.00 89.00 370 LYS A N 1
ATOM 3019 C CA . LYS A 1 370 ? 4.467 -10.031 22.417 1.00 89.00 370 LYS A CA 1
ATOM 3020 C C . LYS A 1 370 ? 5.959 -9.993 22.073 1.00 89.00 370 LYS A C 1
ATOM 3022 O O . LYS A 1 370 ? 6.286 -9.725 20.924 1.00 89.00 370 LYS A O 1
ATOM 3027 N N . VAL A 1 371 ? 6.832 -10.393 22.998 1.00 86.44 371 VAL A N 1
ATOM 3028 C CA . VAL A 1 371 ? 8.283 -10.498 22.764 1.00 86.44 371 VAL A CA 1
ATOM 3029 C C . VAL A 1 371 ? 8.601 -11.531 21.680 1.00 86.44 371 VAL A C 1
ATOM 3031 O O . VAL A 1 371 ? 9.425 -11.287 20.810 1.00 86.44 371 VAL A O 1
ATOM 3034 N N . ARG A 1 372 ? 7.922 -12.687 21.668 1.00 75.12 372 ARG A N 1
ATOM 3035 C CA . ARG A 1 372 ? 8.081 -13.690 20.597 1.00 75.12 372 ARG A CA 1
ATOM 3036 C C . ARG A 1 372 ? 7.668 -13.158 19.224 1.00 75.12 372 ARG A C 1
ATOM 3038 O O . ARG A 1 372 ? 8.283 -13.558 18.242 1.00 75.12 372 ARG A O 1
ATOM 3045 N N . LYS A 1 373 ? 6.646 -12.297 19.149 1.00 78.25 373 LYS A N 1
ATOM 3046 C CA . LYS A 1 373 ? 6.260 -11.617 17.904 1.00 78.25 373 LYS A CA 1
ATOM 3047 C C . LYS A 1 373 ? 7.328 -10.627 17.453 1.00 78.25 373 LYS A C 1
ATOM 3049 O O . LYS A 1 373 ? 7.689 -10.669 16.290 1.00 78.25 373 LYS A O 1
ATOM 3054 N N . GLU A 1 374 ? 7.859 -9.822 18.369 1.00 79.75 374 GLU A N 1
ATOM 3055 C CA . GLU A 1 374 ? 8.939 -8.866 18.081 1.00 79.75 374 GLU A CA 1
ATOM 3056 C C . GLU A 1 374 ? 10.207 -9.595 17.591 1.00 79.75 374 GLU A C 1
ATOM 3058 O O . GLU A 1 374 ? 10.698 -9.309 16.509 1.00 79.75 374 GLU A O 1
ATOM 3063 N N . VAL A 1 375 ? 10.645 -10.660 18.274 1.00 74.81 375 VAL A N 1
ATOM 3064 C CA . VAL A 1 375 ? 11.823 -11.460 17.866 1.00 74.81 375 VAL A CA 1
ATOM 3065 C C . VAL A 1 375 ? 11.618 -12.206 16.538 1.00 74.81 375 VAL A C 1
ATOM 3067 O O . VAL A 1 375 ? 12.581 -12.480 15.823 1.00 74.81 375 VAL A O 1
ATOM 3070 N N . ALA A 1 376 ? 10.387 -12.605 16.207 1.00 67.50 376 ALA A N 1
ATOM 3071 C CA . ALA A 1 376 ? 10.088 -13.236 14.920 1.00 67.50 376 ALA A CA 1
ATOM 3072 C C . ALA A 1 376 ? 10.031 -12.223 13.765 1.00 67.50 376 ALA A C 1
ATOM 3074 O O . ALA A 1 376 ? 10.275 -12.614 12.624 1.00 67.50 376 ALA A O 1
ATOM 3075 N N . GLU A 1 377 ? 9.714 -10.958 14.056 1.00 69.50 377 GLU A N 1
ATOM 3076 C CA . GLU A 1 377 ? 9.859 -9.846 13.114 1.00 69.50 377 GLU A CA 1
ATOM 3077 C C . GLU A 1 377 ? 11.351 -9.533 12.906 1.00 69.50 377 GLU A C 1
ATOM 3079 O O . GLU A 1 377 ? 11.801 -9.593 11.770 1.00 69.50 377 GLU A O 1
ATOM 3084 N N . ASP A 1 378 ? 12.153 -9.420 13.972 1.00 71.19 378 ASP A N 1
ATOM 3085 C CA . ASP A 1 378 ? 13.599 -9.144 13.863 1.00 71.19 378 ASP A CA 1
ATOM 3086 C C . ASP A 1 378 ? 14.388 -10.258 13.133 1.00 71.19 378 ASP A C 1
ATOM 3088 O O . ASP A 1 378 ? 15.335 -9.996 12.397 1.00 71.19 378 ASP A O 1
ATOM 3092 N N . LYS A 1 379 ? 14.013 -11.536 13.305 1.00 56.91 379 LYS A N 1
ATOM 3093 C CA . LYS A 1 379 ? 14.681 -12.668 12.621 1.00 56.91 379 LYS A CA 1
ATOM 3094 C C . LYS A 1 379 ? 14.308 -12.819 11.147 1.00 56.91 379 LYS A C 1
ATOM 3096 O O . LYS A 1 379 ? 15.029 -13.502 10.413 1.00 56.91 379 LYS A O 1
ATOM 3101 N N . LYS A 1 380 ? 13.187 -12.234 10.716 1.00 55.16 380 LYS A N 1
ATOM 3102 C CA . LYS A 1 380 ? 12.856 -12.142 9.288 1.00 55.16 380 LYS A CA 1
ATOM 3103 C C . LYS A 1 380 ? 13.833 -11.214 8.567 1.00 55.16 380 LYS A C 1
ATOM 3105 O O . LYS A 1 380 ? 14.202 -11.517 7.440 1.00 55.16 380 LYS A O 1
ATOM 3110 N N . ASP A 1 381 ? 14.336 -10.205 9.268 1.00 44.25 381 ASP A N 1
ATOM 3111 C CA . ASP A 1 381 ? 15.272 -9.225 8.719 1.00 44.25 381 ASP A CA 1
ATOM 3112 C C . ASP A 1 381 ? 16.721 -9.767 8.621 1.00 44.25 381 ASP A C 1
ATOM 3114 O O . ASP A 1 381 ? 17.496 -9.307 7.790 1.00 44.25 381 ASP A O 1
ATOM 3118 N N . GLU A 1 382 ? 17.099 -10.794 9.403 1.00 47.56 382 GLU A N 1
ATOM 3119 C CA . GLU A 1 382 ? 18.448 -11.410 9.366 1.00 47.56 382 GLU A CA 1
ATOM 3120 C C . GLU A 1 382 ? 18.614 -12.569 8.363 1.00 47.56 382 GLU A C 1
ATOM 3122 O O . GLU A 1 382 ? 19.741 -12.930 8.028 1.00 47.56 382 GLU A O 1
ATOM 3127 N N . THR A 1 383 ? 17.526 -13.198 7.905 1.00 39.88 383 THR A N 1
ATOM 3128 C CA . THR A 1 383 ? 17.600 -14.352 6.976 1.00 39.88 383 THR A CA 1
ATOM 3129 C C . THR A 1 383 ? 17.314 -13.998 5.514 1.00 39.88 383 THR A C 1
ATOM 3131 O O . THR A 1 383 ? 17.410 -14.874 4.655 1.00 39.88 383 THR A O 1
ATOM 3134 N N . GLU A 1 384 ? 17.013 -12.727 5.224 1.00 43.72 384 GLU A N 1
ATOM 3135 C CA . GLU A 1 384 ? 16.875 -12.182 3.862 1.00 43.72 384 GLU A CA 1
ATOM 3136 C C . GLU A 1 384 ? 18.096 -11.350 3.388 1.00 43.72 384 GLU A C 1
ATOM 3138 O O . GLU A 1 384 ? 18.084 -10.839 2.267 1.00 43.72 384 GLU A O 1
ATOM 3143 N N . THR A 1 385 ? 19.179 -11.285 4.179 1.00 39.78 385 THR A N 1
ATOM 3144 C CA . THR A 1 385 ? 20.560 -11.017 3.698 1.00 39.78 385 THR A CA 1
ATOM 3145 C C . THR A 1 385 ? 21.280 -12.306 3.347 1.00 39.78 385 THR A C 1
ATOM 3147 O O . THR A 1 385 ? 22.025 -12.304 2.339 1.00 39.78 385 THR A O 1
#

InterPro domains:
  IPR038765 Papain-like cysteine peptidase superfamily [SSF54001] (126-211)

Foldseek 3Di:
DVVVVVVVVVVVQVVLVVVLVVLVVVLVVLVVVLVVQVPDPDHPVVVNVVSVVVSVVSVVVSVVSLVPDDLVVNLVVLVVVLVVLVPDPDDDPVSVVVSVVSVVVNVVSVVVVVVVVVPDDDPPDADEDEDEDEDDDLVNVLVVCVVCVPPPYAYEYEYPDDPVVVVVSLVVSVVPDPADEDECPPDDDDDDPDHRYYYYDDDPDPPPDDPPVVPPPDPPDPVVVVVVVLVVQDDDPVRVVVVVVVVQVVQDPDDDPPDDRPGPCPQPVVVVVVVVVVVVVVDPPDDPPPVPPPPPVPPPCVSVDRNVPDDDPCSPPVNVVVVVVVVVVVVVVVVVVVVVVVVVVVVVVCVVVPDHQDPVSVVVVVVVVVVVVVVVVVVVVVVVD

pLDDT: mean 71.15, std 16.61, range [34.09, 97.62]

Secondary structure (DSSP, 8-state):
-HHHHHHHHHHHHHHHHHHHHHHHHHHHHHHHHHHHHHHSSS--HHHHHHHHHHHHHHHHHHHHHHHTS-HHHHHHHHHHHHHHHHT-SS--HHHHHHHHHHHHHHHHHHHHHHHHHTT---TT----EEE--SS--HHHHHHHHHHHTTSS--EEE-----HHHHHHHHHHHHHH-SS-EEEGGGS-----TT---EEE----GGGSS-GGGGGGTS----HHHHHHHHHTTSPPHHHHHHHHHHHHHHH--S--TTS-----TTSHHHHHHHHHHHHHHHS-SS---------TT---GGGG--GGGSPPPTT-HHHHHHHHHHHHHHHHHHHHHHHHHHHHHHHHHHHHH-SPPPHHHHHHHHHHHHHHHHHHHHHHHHS--

Organism: NCBI:txid144530

Sequence (385 aa):
MKEHYKFFWTEFIFGLLSVLLKQKKHKTQLLTEITTLEQNPTPNQTELEAKKKKLRELQDQEKQLSASLPLTTQISILEREIKELENKSIRTQAEETFLTSKKKELDKLLKKQDSANTNNTQPSDKTVLAIVKAGIDLDAMARLFSQLADTDKELVFIPKLNEQYVKDVVNHLCQHKGAGFEDVNNRPLQPNADDCGVYLLGFTRLLSEKPELLKKGVGEMDSQKERSYWRDKRPKASELDDILGNWINIGNKGGSKHQTTSFDENSEIYRQYEKAEEHNKTLPKHFPDTKYEFHLSAVYTSCLLDFKNLPQPQNSKEINENFYSKQIVQLLQNLEKQQQALELEIKNIENKIKQPLTGEQKDLVREFIKVRKEVAEDKKDETET